Protein AF-A0A432F7E0-F1 (afdb_monomer_lite)

Sequence (694 aa):
MTDERPTPNPPLWLVMLAAAMAGGMGWGIRGQYGHETGAMIAGVLVSLVLVFLFCPGNSSIHVIRAAALGTIAMGFGGSITYGQTIGLTHDTALIGNWAALRWGMLGLAIKGGVWIGFAGFFLGLGLGGKRYRPFEMFLLVLGMLTAVVVGWWLFNSPHDPEHKRLPLLLGFNTYFSDHWKWEPGVEFKSRPEIWGGLWCALLTGILYATFAKGDRLARNLALWGMLGGALGFPLGQSLQASHGWNKPQQGKVTVSYDGKKPVSLLELNAEAPTRYDEARVFPLNNPEGAKSMVITWDHQGHNSWWWSIDNIEIADEQQSLFAENFDGLDLGPFVSESESGGDGTDWTASLPSGWTMTRGDGHGPTIDHKVIDELQTNNETIAEFDGWTFVDPASWNATAGQGRDRFSKGTGVIAIADSDKFNDKSGAKFNASLSTPPIHLTGIQPETLVLRFDSSWRQKKHLMEPITRYFNWWNIMETAFGTVMGAVLGLGLWLNRRRVAVSSEPDVSPLPGWLIGLLLAVHVSLLGLVEFSKFEWIDGVYDLGLMMGLIPLVACVRGKCWPYLQLLPITLLPIAGKTLRALADPINPSVSWLAYFILPMLLAVTLAVCFAQKAKPAGEHPAFIRNALLFCTWVYFGLNYAFFGFPLLWEDWGGRTPNAVLFFIAAVGLTLTALFFSPLGRRWQWKAWQRDWD

Foldseek 3Di:
DPPCPDFQFFDLVLLLQLLLLLQLLQLLLLVQQAQQLSQLLSQLLLLLSLLCQGVFPFFFLLSLLLSLQLSLLLSQLSLFPLVQLLCQLQPLLQQQQVVSNVLSLQVQLLSQLLNQLSSQLRSLVSQLQFDQDLVNVVVLLVVLQVLLVVQCCQQFPDPDQPVPDAGDHPNDGNDRGDHCLQPPPDDDDDDTGRSRSSVSSSVSSLCCCVPVTVSPSSNLRSNLRSNLRSVLQSVLSCLLSVVSSFAWKKKWKWKDFPNDDTDTFDIDHQVHAFDAKDKDKGQPQFDPPGFWMKMKMKIWGWLWFKKWWAFKWKDFPPDTQDTDGPLPDQAADFDDPLADDDPGRFWDPDDPPQKDKDFDPQFAFSDNSPDPDDDPDFSDFRPRQRAWIKGALNSVCRSPNPSSVVHVVRHNIMIMRTNNRRPPRGGGIGIMMMMDHIRTQPPPDGRRMMIIIMMGDHIDDDPCVVPCVLAPSVSSSSSSSSSSSSSSSSSSCSVVSVSRDRHPDFQPDADDPVVLVVLVCVLVVLLCCVQPHPDPVSVVCPSSSSSNCPSLSSSSSRPLLSSLCSLFQSSLQSLLSSLLVQQQDPVCNVVSCVPSPVVRNVVSVCLSVVQSVVRDNRTGQSCNSLVSSLSSLCSSLVSSCSNVVADDPPDDRHSCNVVNVSSVVSSVSSNQCSQQADSSVSGGHGPVDDPPSD

Secondary structure (DSSP, 8-state):
----PPPP---HHHHHHHHHHHHHHHHHHHTTS-SSTTHHHHHHHHHHHHHHHHSTT--BHHHHHHHHHHHHHHHHGGGS--HHHHHHHH-STTTT-HHHHHHHHHHHHHHHHHHHHHHHHHHHHHHS-----HHHHHHHHHHHHHHHHHHHHHHS---BTTTTB--EETTEE---S--TTTSTT---------HHHHHHHHHHHHHIIIIIS--HHHHHHHHHHHHHHHHHHHHHHHHHHHHHHSPPPEEEEEEEETTPPPEEEEEE-TT---EEEEEEEEE--PPTT--EEEEEEEEEESS--EEEEEEEEEE-SS-EEEEE-STTSPPB---STT-----S--EE-PPPTT-EEEE-TT-EE---TT-SSS-----PPPGGGSSSEEE-HHHHHHTT-SSGGG--S--SSEEEE-HHHHTSSS-EEEEEEEEPPPEE-TTPPTT--EEEEEEEEE----TTHHHHTT--HHHHHHHHHHHHHHHHHHHHHHHTGGG--------SSPPPHHHHHHHHHHHHHHHHHHHH---HHHHHHHSSHHHHHHHHHHHHHH-SSHHHHIIIIIHHHHHHHHHHHHH--SS-HHHHHIIIIIHHHHHHHHHHHHHHHHS-TTB--TTHHHHHHHHHHHHHHHHHHHHTTPPPTTSPPPTTHHHHHHHHHHHHHHHHHHHHEETTTTEE---TT-S---

pLDDT: mean 86.31, std 13.2, range [32.22, 98.69]

Structure (mmCIF, N/CA/C/O backbone):
data_AF-A0A432F7E0-F1
#
_entry.id   AF-A0A432F7E0-F1
#
loop_
_atom_site.group_PDB
_atom_site.id
_atom_site.type_symbol
_atom_site.label_atom_id
_atom_site.label_alt_id
_atom_site.label_comp_id
_atom_site.label_asym_id
_atom_site.label_entity_id
_atom_site.label_seq_id
_atom_site.pdbx_PDB_ins_code
_atom_site.Cartn_x
_atom_site.Cartn_y
_atom_site.Cartn_z
_atom_site.occupancy
_atom_site.B_iso_or_equiv
_atom_site.auth_seq_id
_atom_site.auth_comp_id
_atom_site.auth_asym_id
_atom_site.auth_atom_id
_atom_site.pdbx_PDB_model_num
ATOM 1 N N . MET A 1 1 ? -45.837 10.467 28.895 1.00 32.78 1 MET A N 1
ATOM 2 C CA . MET A 1 1 ? -45.012 11.154 27.881 1.00 32.78 1 MET A CA 1
ATOM 3 C C . MET A 1 1 ? -43.944 10.174 27.440 1.00 32.78 1 MET A C 1
ATOM 5 O O . MET A 1 1 ? -43.144 9.761 28.266 1.00 32.78 1 MET A O 1
ATOM 9 N N . THR A 1 2 ? -44.026 9.693 26.205 1.00 32.22 2 THR A N 1
ATOM 10 C CA . THR A 1 2 ? -43.040 8.790 25.604 1.00 32.22 2 THR A CA 1
ATOM 11 C C . THR A 1 2 ? -41.731 9.555 25.419 1.00 32.22 2 THR A C 1
ATOM 13 O O . THR A 1 2 ? -41.698 10.543 24.692 1.00 32.22 2 THR A O 1
ATOM 16 N N . ASP A 1 3 ? -40.680 9.141 26.129 1.00 37.72 3 ASP A N 1
ATOM 17 C CA . ASP A 1 3 ? -39.320 9.694 26.048 1.00 37.72 3 ASP A CA 1
ATOM 18 C C . ASP A 1 3 ? -38.685 9.292 24.699 1.00 37.72 3 ASP A C 1
ATOM 20 O O . ASP A 1 3 ? -37.812 8.428 24.624 1.00 37.72 3 ASP A O 1
ATOM 24 N N . GLU A 1 4 ? -39.190 9.847 23.592 1.00 39.34 4 GLU A N 1
ATOM 25 C CA . GLU A 1 4 ? -38.570 9.714 22.272 1.00 39.34 4 GLU A CA 1
ATOM 26 C C . GLU A 1 4 ? -37.315 10.591 22.226 1.00 39.34 4 GLU A C 1
ATOM 28 O O . GLU A 1 4 ? -37.308 11.688 21.664 1.00 39.34 4 GLU A O 1
ATOM 33 N N . ARG A 1 5 ? -36.212 10.116 22.815 1.00 52.84 5 ARG A N 1
ATOM 34 C CA . ARG A 1 5 ? -34.905 10.700 22.500 1.00 52.84 5 ARG A CA 1
ATOM 35 C C . ARG A 1 5 ? -34.661 10.502 21.002 1.00 52.84 5 ARG A C 1
ATOM 37 O O . ARG A 1 5 ? -34.641 9.354 20.549 1.00 52.84 5 ARG A O 1
ATOM 44 N N . PRO A 1 6 ? -34.470 11.574 20.215 1.00 55.31 6 PRO A N 1
ATOM 45 C CA . PRO A 1 6 ? -34.288 11.446 18.779 1.00 55.31 6 PRO A CA 1
ATOM 46 C C . PRO A 1 6 ? -33.055 10.588 18.497 1.00 55.31 6 PRO A C 1
ATOM 48 O O . PRO A 1 6 ? -31.948 10.911 18.931 1.00 55.31 6 PRO A O 1
ATOM 51 N N . THR A 1 7 ? -33.239 9.491 17.756 1.00 63.84 7 THR A N 1
ATOM 52 C CA . THR A 1 7 ? -32.124 8.640 17.329 1.00 63.84 7 THR A CA 1
ATOM 53 C C . THR A 1 7 ? -31.129 9.488 16.525 1.00 63.84 7 THR A C 1
ATOM 55 O O . THR A 1 7 ? -31.534 10.085 15.514 1.00 63.84 7 THR A O 1
ATOM 58 N N . PRO A 1 8 ? -29.850 9.556 16.930 1.00 69.44 8 PRO A N 1
ATOM 59 C CA . PRO A 1 8 ? -28.822 10.291 16.205 1.00 69.44 8 PRO A CA 1
ATOM 60 C C . PRO A 1 8 ? -28.754 9.815 14.751 1.00 69.44 8 PRO A C 1
ATOM 62 O O . PRO A 1 8 ? -28.675 8.622 14.466 1.00 69.44 8 PRO A O 1
ATOM 65 N N . ASN A 1 9 ? -28.826 10.754 13.812 1.00 83.31 9 ASN A N 1
ATOM 66 C CA . ASN A 1 9 ? -28.818 10.458 12.379 1.00 83.31 9 ASN A CA 1
ATOM 67 C C . ASN A 1 9 ? -27.922 11.481 11.669 1.00 83.31 9 ASN A C 1
ATOM 69 O O . ASN A 1 9 ? -28.431 12.405 11.024 1.00 83.31 9 ASN A O 1
ATOM 73 N N . PRO A 1 10 ? -26.596 11.373 11.861 1.00 89.75 10 PRO A N 1
ATOM 74 C CA . PRO A 1 10 ? -25.635 12.228 11.180 1.00 89.75 10 PRO A CA 1
ATOM 75 C C . PRO A 1 10 ? -25.736 12.059 9.647 1.00 89.75 10 PRO A C 1
ATOM 77 O O . PRO A 1 10 ? -26.117 10.981 9.169 1.00 89.75 10 PRO A O 1
ATOM 80 N N . PRO A 1 11 ? -25.411 13.101 8.856 1.00 93.12 11 PRO A N 1
ATOM 81 C CA . PRO A 1 11 ? -25.360 13.001 7.398 1.00 93.12 11 PRO A CA 1
ATOM 82 C C . PRO A 1 11 ? -24.374 11.919 6.943 1.00 93.12 11 PRO A C 1
ATOM 84 O O . PRO A 1 11 ? -23.252 11.864 7.443 1.00 93.12 11 PRO A O 1
ATOM 87 N N . LEU A 1 12 ? -24.773 11.089 5.972 1.00 94.81 12 LEU A N 1
ATOM 88 C CA . LEU A 1 12 ? -23.950 9.974 5.486 1.00 94.81 12 LEU A CA 1
ATOM 89 C C . LEU A 1 12 ? -22.576 10.439 4.985 1.00 94.81 12 LEU A C 1
ATOM 91 O O . LEU A 1 12 ? -21.564 9.863 5.372 1.00 94.81 12 LEU A O 1
ATOM 95 N N . TRP A 1 13 ? -22.541 11.503 4.176 1.00 95.69 13 TRP A N 1
ATOM 96 C CA . TRP A 1 13 ? -21.293 12.032 3.620 1.00 95.69 13 TRP A CA 1
ATOM 97 C C . TRP A 1 13 ? -20.297 12.422 4.720 1.00 95.69 13 TRP A C 1
ATOM 99 O O . TRP A 1 13 ? -19.110 12.151 4.587 1.00 95.69 13 TRP A O 1
ATOM 109 N N . LEU A 1 14 ? -20.780 12.998 5.829 1.00 96.06 14 LEU A N 1
ATOM 110 C CA . LEU A 1 14 ? -19.936 13.421 6.945 1.00 96.06 14 LEU A CA 1
ATOM 111 C C . LEU A 1 14 ? -19.394 12.213 7.705 1.00 96.06 14 LEU A C 1
ATOM 113 O O . LEU A 1 14 ? -18.218 12.192 8.051 1.00 96.06 14 LEU A O 1
ATOM 117 N N . VAL A 1 15 ? -20.239 11.205 7.947 1.00 97.00 15 VAL A N 1
ATOM 118 C CA . VAL A 1 15 ? -19.815 9.956 8.595 1.00 97.00 15 VAL A CA 1
ATOM 119 C C . VAL A 1 15 ? -18.723 9.282 7.776 1.00 97.00 15 VAL A C 1
ATOM 121 O O . VAL A 1 15 ? -17.683 8.935 8.327 1.00 97.00 15 VAL A O 1
ATOM 124 N N . MET A 1 16 ? -18.947 9.121 6.469 1.00 98.00 16 MET A N 1
ATOM 125 C CA . MET A 1 16 ? -17.972 8.493 5.583 1.00 98.00 16 MET A CA 1
ATOM 126 C C . MET A 1 16 ? -16.681 9.308 5.523 1.00 98.00 16 MET A C 1
ATOM 128 O O . MET A 1 16 ? -15.618 8.737 5.725 1.00 98.00 16 MET A O 1
ATOM 132 N N . LEU A 1 17 ? -16.759 10.628 5.324 1.00 98.31 17 LEU A N 1
ATOM 133 C CA . LEU A 1 17 ? -15.581 11.491 5.210 1.00 98.31 17 LEU A CA 1
ATOM 134 C C . LEU A 1 17 ? -14.759 11.533 6.504 1.00 98.31 17 LEU A C 1
ATOM 136 O O . LEU A 1 17 ? -13.550 11.323 6.462 1.00 98.31 17 LEU A O 1
ATOM 140 N N . ALA A 1 18 ? -15.396 11.761 7.655 1.00 98.25 18 ALA A N 1
ATOM 141 C CA . ALA A 1 18 ? -14.696 11.838 8.935 1.00 98.25 18 ALA A CA 1
ATOM 142 C C . ALA A 1 18 ? -14.085 10.485 9.327 1.00 98.25 18 ALA A C 1
ATOM 144 O O . ALA A 1 18 ? -12.954 10.438 9.807 1.00 98.25 18 ALA A O 1
ATOM 145 N N . ALA A 1 19 ? -14.792 9.376 9.083 1.00 98.50 19 ALA A N 1
ATOM 146 C CA . ALA A 1 19 ? -14.246 8.046 9.333 1.00 98.50 19 ALA A CA 1
ATOM 147 C C . ALA A 1 19 ? -13.101 7.707 8.363 1.00 98.50 19 ALA A C 1
ATOM 149 O O . ALA A 1 19 ? -12.118 7.105 8.785 1.00 98.50 19 ALA A O 1
ATOM 150 N N . ALA A 1 20 ? -13.175 8.141 7.101 1.00 98.62 20 ALA A N 1
ATOM 151 C CA . ALA A 1 20 ? -12.101 7.971 6.123 1.00 98.62 20 ALA A CA 1
ATOM 152 C C . ALA A 1 20 ? -10.854 8.799 6.475 1.00 98.62 20 ALA A C 1
ATOM 154 O O . ALA A 1 20 ? -9.736 8.309 6.340 1.00 98.62 20 ALA A O 1
ATOM 155 N N . MET A 1 21 ? -11.031 10.029 6.971 1.00 98.62 21 MET A N 1
ATOM 156 C CA . MET A 1 21 ? -9.940 10.866 7.484 1.00 98.62 21 MET A CA 1
ATOM 157 C C . MET A 1 21 ? -9.283 10.232 8.715 1.00 98.62 21 MET A C 1
ATOM 159 O O . MET A 1 21 ? -8.061 10.114 8.764 1.00 98.62 21 MET A O 1
ATOM 163 N N . ALA A 1 22 ? -10.084 9.766 9.680 1.00 98.50 22 ALA A N 1
ATOM 164 C CA . ALA A 1 22 ? -9.588 9.075 10.870 1.00 98.50 22 ALA A CA 1
ATOM 165 C C . ALA A 1 22 ? -8.848 7.777 10.531 1.00 98.50 22 ALA A C 1
ATOM 167 O O . ALA A 1 22 ? -7.759 7.538 11.051 1.00 98.50 22 ALA A O 1
ATOM 168 N N . GLY A 1 23 ? -9.421 6.957 9.650 1.00 97.62 23 GLY A N 1
ATOM 169 C CA . GLY A 1 23 ? -8.827 5.698 9.219 1.00 97.62 23 GLY A CA 1
ATOM 170 C C . GLY A 1 23 ? -7.559 5.911 8.398 1.00 97.62 23 GLY A C 1
AT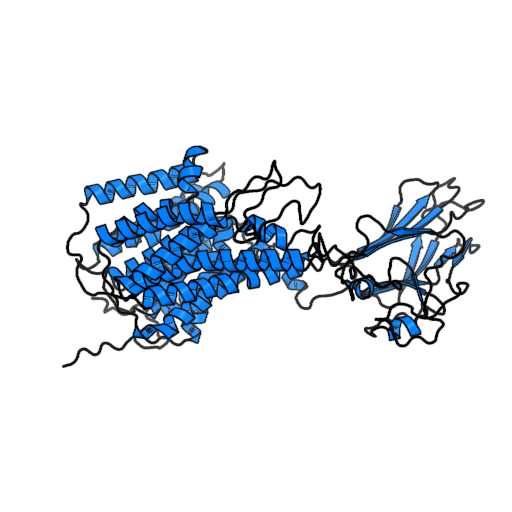OM 171 O O . GLY A 1 23 ? -6.545 5.289 8.690 1.00 97.62 23 GLY A O 1
ATOM 172 N N . GLY A 1 24 ? -7.585 6.821 7.420 1.00 97.06 24 GLY A N 1
ATOM 173 C CA . GLY A 1 24 ? -6.440 7.118 6.556 1.00 97.06 24 GLY A CA 1
ATOM 174 C C . GLY A 1 24 ? -5.261 7.705 7.322 1.00 97.06 24 GLY A C 1
ATOM 175 O O . GLY A 1 24 ? -4.145 7.213 7.191 1.00 97.06 24 GLY A O 1
ATOM 176 N N . MET A 1 25 ? -5.512 8.694 8.186 1.00 96.62 25 MET A N 1
ATOM 177 C CA . MET A 1 25 ? -4.473 9.252 9.052 1.00 96.62 25 MET A CA 1
ATOM 178 C C . MET A 1 25 ? -3.974 8.212 10.056 1.00 96.62 25 MET A C 1
ATOM 180 O O . MET A 1 25 ? -2.774 7.999 10.179 1.00 96.62 25 MET A O 1
ATOM 184 N N . GLY A 1 26 ? -4.877 7.529 10.762 1.00 95.56 26 GLY A N 1
ATOM 185 C CA . GLY A 1 26 ? -4.485 6.585 11.802 1.00 95.56 26 GLY A CA 1
ATOM 186 C C . GLY A 1 26 ? -3.718 5.377 11.268 1.00 95.56 26 GLY A C 1
ATOM 187 O O . GLY A 1 26 ? -2.736 4.962 11.880 1.00 95.56 26 GLY A O 1
ATOM 188 N N . TRP A 1 27 ? -4.127 4.826 10.122 1.00 94.50 27 TRP A N 1
ATOM 189 C CA . TRP A 1 27 ? -3.444 3.682 9.516 1.00 94.50 27 TRP A CA 1
ATOM 190 C C . TRP A 1 27 ? -2.179 4.083 8.758 1.00 94.50 27 TRP A C 1
ATOM 192 O O . TRP A 1 27 ? -1.182 3.369 8.820 1.00 94.50 27 TRP A O 1
ATOM 202 N N . GLY A 1 28 ? -2.185 5.246 8.104 1.00 92.31 28 GLY A N 1
ATOM 203 C CA . GLY A 1 28 ? -0.979 5.813 7.509 1.00 92.31 28 GLY A CA 1
ATOM 204 C C . GLY A 1 28 ? 0.098 6.101 8.559 1.00 92.31 28 GLY A C 1
ATOM 205 O O . GLY A 1 28 ? 1.266 5.828 8.324 1.00 92.31 28 GLY A O 1
ATOM 206 N N . ILE A 1 29 ? -0.272 6.567 9.758 1.00 91.56 29 ILE A N 1
ATOM 207 C CA . ILE A 1 29 ? 0.668 6.734 10.881 1.00 91.56 29 ILE A CA 1
ATOM 208 C C . ILE A 1 29 ? 1.093 5.373 11.464 1.00 91.56 29 ILE A C 1
ATOM 210 O O . ILE A 1 29 ? 2.254 5.173 11.820 1.00 91.56 29 ILE A O 1
ATOM 214 N N . ARG A 1 30 ? 0.173 4.401 11.564 1.00 86.12 30 ARG A N 1
ATOM 215 C CA . ARG A 1 30 ? 0.452 3.064 12.128 1.00 86.12 30 ARG A CA 1
ATOM 216 C C . ARG A 1 30 ? 1.698 2.420 11.535 1.00 86.12 30 ARG A C 1
ATOM 218 O O . ARG A 1 30 ? 2.453 1.828 12.305 1.00 86.12 30 ARG A O 1
ATOM 225 N N . GLY A 1 31 ? 1.875 2.477 10.210 1.00 70.38 31 GLY A N 1
ATOM 226 C CA . GLY A 1 31 ? 2.921 1.749 9.475 1.00 70.38 31 GLY A CA 1
ATOM 227 C C . GLY A 1 31 ? 4.336 1.907 10.025 1.00 70.38 31 GLY A C 1
ATOM 228 O O . GLY A 1 31 ? 5.239 1.142 9.703 1.00 70.38 31 GLY A O 1
ATOM 229 N N . GLN A 1 32 ? 4.532 2.909 10.879 1.00 69.62 32 GLN A N 1
ATOM 230 C CA . GLN A 1 32 ? 5.818 3.325 11.414 1.00 69.62 32 GLN A CA 1
ATOM 231 C C . GLN A 1 32 ? 5.997 2.946 12.894 1.00 69.62 32 GLN A C 1
ATOM 233 O O . GLN A 1 32 ? 7.112 2.971 13.407 1.00 69.62 32 GLN A O 1
ATOM 238 N N . TYR A 1 33 ? 4.916 2.544 13.571 1.00 74.25 33 TYR A N 1
ATOM 239 C CA . TYR A 1 33 ? 4.862 2.296 15.014 1.00 74.25 33 TYR A CA 1
ATOM 240 C C . TYR A 1 33 ? 4.546 0.840 15.390 1.00 74.25 33 TYR A C 1
ATOM 242 O O . TYR A 1 33 ? 4.302 0.547 16.559 1.00 74.25 33 TYR A O 1
ATOM 250 N N . GLY A 1 34 ? 4.629 -0.103 14.451 1.00 66.12 34 GLY A N 1
ATOM 251 C CA . GLY A 1 34 ? 4.470 -1.541 14.706 1.00 66.12 34 GLY A CA 1
ATOM 252 C C . GLY A 1 34 ? 3.050 -2.065 14.497 1.00 66.12 34 GLY A C 1
ATOM 253 O O . GLY A 1 34 ? 2.097 -1.305 14.318 1.00 66.12 34 GLY A O 1
ATOM 254 N N . HIS A 1 35 ? 2.917 -3.391 14.463 1.00 70.19 35 HIS A N 1
ATOM 255 C CA . HIS A 1 35 ? 1.784 -4.017 13.799 1.00 70.19 35 HIS A CA 1
ATOM 256 C C . HIS A 1 35 ? 0.496 -3.978 14.630 1.00 70.19 35 HIS A C 1
ATOM 258 O O . HIS A 1 35 ? -0.540 -3.570 14.099 1.00 70.19 35 HIS A O 1
ATOM 264 N N . GLU A 1 36 ? 0.572 -4.338 15.908 1.00 78.12 36 GLU A N 1
ATOM 265 C CA . GLU A 1 36 ? -0.546 -4.459 16.848 1.00 78.12 36 GLU A CA 1
ATOM 266 C C . GLU A 1 36 ? -0.817 -3.133 17.570 1.00 78.12 36 GLU A C 1
ATOM 268 O O . GLU A 1 36 ? -1.915 -2.581 17.479 1.00 78.12 36 GLU A O 1
ATOM 273 N N . THR A 1 37 ? 0.187 -2.587 18.270 1.00 80.38 37 THR A N 1
ATOM 274 C CA . THR A 1 37 ? 0.048 -1.340 19.042 1.00 80.38 37 THR A CA 1
ATOM 275 C C . THR A 1 37 ? -0.137 -0.129 18.136 1.00 80.38 37 THR A C 1
ATOM 277 O O . THR A 1 37 ? -0.951 0.741 18.435 1.00 80.38 37 THR A O 1
ATOM 280 N N . GLY A 1 38 ? 0.533 -0.097 16.980 1.00 86.19 38 GLY A N 1
ATOM 281 C CA . GLY A 1 38 ? 0.314 0.942 15.977 1.00 86.19 38 GLY A CA 1
ATOM 282 C C . GLY A 1 38 ? -1.104 0.901 15.397 1.00 86.19 38 GLY A C 1
ATOM 283 O O . GLY A 1 38 ? -1.696 1.951 15.158 1.00 86.19 38 GLY A O 1
ATOM 284 N N . ALA A 1 39 ? -1.703 -0.286 15.212 1.00 90.75 39 ALA A N 1
ATOM 285 C CA . ALA A 1 39 ? -3.068 -0.399 14.682 1.00 90.75 39 ALA A CA 1
ATOM 286 C C . ALA A 1 39 ? -4.127 0.188 15.616 1.00 90.75 39 ALA A C 1
ATOM 288 O O . ALA A 1 39 ? -5.166 0.670 15.153 1.00 90.75 39 ALA A O 1
ATOM 289 N N . MET A 1 40 ? -3.839 0.244 16.917 1.00 92.50 40 MET A N 1
ATOM 290 C CA . MET A 1 40 ? -4.708 0.915 17.876 1.00 92.50 40 MET A CA 1
ATOM 291 C C . MET A 1 40 ? -4.848 2.421 17.594 1.00 92.50 40 MET A C 1
ATOM 293 O O . MET A 1 40 ? -5.881 2.971 17.957 1.00 92.50 40 MET A O 1
ATOM 297 N N . ILE A 1 41 ? -3.915 3.083 16.886 1.00 94.69 41 ILE A N 1
ATOM 298 C CA . ILE A 1 41 ? -4.052 4.496 16.459 1.00 94.69 41 ILE A CA 1
ATOM 299 C C . ILE A 1 41 ? -5.270 4.673 15.546 1.00 94.69 41 ILE A C 1
ATOM 301 O O . ILE A 1 41 ? -6.134 5.519 15.783 1.00 94.69 41 ILE A O 1
ATOM 305 N N . ALA A 1 42 ? -5.364 3.848 14.502 1.00 95.62 42 ALA A N 1
ATOM 306 C CA . ALA A 1 42 ? -6.522 3.847 13.615 1.00 95.62 42 ALA A CA 1
ATOM 307 C C . ALA A 1 42 ? -7.791 3.456 14.380 1.00 95.62 42 ALA A C 1
ATOM 309 O O . ALA A 1 42 ? -8.834 4.091 14.223 1.00 95.62 42 ALA A O 1
ATOM 310 N N . GLY A 1 43 ? -7.680 2.454 15.259 1.00 95.75 43 GLY A N 1
ATOM 311 C CA . GLY A 1 43 ? -8.769 2.003 16.118 1.00 95.75 43 GLY A CA 1
ATOM 312 C C . GLY A 1 43 ? -9.352 3.128 16.972 1.00 95.75 43 GLY A C 1
ATOM 313 O O . GLY A 1 43 ? -10.566 3.332 16.952 1.00 95.75 43 GLY A O 1
ATOM 314 N N . VAL A 1 44 ? -8.506 3.895 17.664 1.00 97.44 44 VAL A N 1
ATOM 315 C CA . VAL A 1 44 ? -8.947 4.983 18.545 1.00 97.44 44 VAL A CA 1
ATOM 316 C C . VAL A 1 44 ? -9.543 6.143 17.767 1.00 97.44 44 VAL A C 1
ATOM 318 O O . VAL A 1 44 ? -10.626 6.602 18.123 1.00 97.44 44 VAL A O 1
ATOM 321 N N . LEU A 1 45 ? -8.922 6.577 16.668 1.00 98.38 45 LEU A N 1
ATOM 322 C CA . LEU A 1 45 ? -9.443 7.689 15.871 1.00 98.38 45 LEU A CA 1
ATOM 323 C C . LEU A 1 45 ? -10.791 7.341 15.226 1.00 98.38 45 LEU A C 1
ATOM 325 O O . LEU A 1 45 ? -11.751 8.101 15.368 1.00 98.38 45 LEU A O 1
ATOM 329 N N . VAL A 1 46 ? -10.895 6.180 14.568 1.00 98.38 46 VAL A N 1
ATOM 330 C CA . VAL A 1 46 ? -12.143 5.743 13.918 1.00 98.38 46 VAL A CA 1
ATOM 331 C C . VAL A 1 46 ? -13.240 5.538 14.959 1.00 98.38 46 VAL A C 1
ATOM 333 O O . VAL A 1 46 ? -14.353 6.038 14.787 1.00 98.38 46 VAL A O 1
ATOM 336 N N . SER A 1 47 ? -12.937 4.862 16.069 1.00 97.81 47 SER A N 1
ATOM 337 C CA . SER A 1 47 ? -13.944 4.589 17.096 1.00 97.81 47 SER A CA 1
ATOM 338 C C . SER A 1 47 ? -14.422 5.869 17.782 1.00 97.81 47 SER A C 1
ATOM 340 O O . SER A 1 47 ? -15.626 6.033 17.968 1.00 97.81 47 SER A O 1
ATOM 342 N N . LEU A 1 48 ? -13.528 6.815 18.097 1.00 97.25 48 LEU A N 1
ATOM 343 C CA . LEU A 1 48 ? -13.909 8.107 18.677 1.00 97.25 48 LEU A CA 1
ATOM 344 C C . LEU A 1 48 ? -14.788 8.929 17.727 1.00 97.25 48 LEU A C 1
ATOM 346 O O . LEU A 1 48 ? -15.787 9.487 18.178 1.00 97.25 48 LEU A O 1
ATOM 350 N N . VAL A 1 49 ? -14.475 8.974 16.426 1.00 97.12 49 VAL A N 1
ATOM 351 C CA . VAL A 1 49 ? -15.312 9.661 15.423 1.00 97.12 49 VAL A CA 1
ATOM 352 C C . VAL A 1 49 ? -16.703 9.040 15.340 1.00 97.12 49 VAL A C 1
ATOM 354 O O . VAL A 1 49 ? -17.707 9.754 15.386 1.00 97.12 49 VAL A O 1
ATOM 357 N N . LEU A 1 50 ? -16.790 7.714 15.235 1.00 96.62 50 LEU A N 1
ATOM 358 C CA . LEU A 1 50 ? -18.074 7.025 15.116 1.00 96.62 50 LEU A CA 1
ATOM 359 C C . LEU A 1 50 ? -18.910 7.184 16.390 1.00 96.62 50 LEU A C 1
ATOM 361 O O . LEU A 1 50 ? -20.092 7.523 16.324 1.00 96.62 50 LEU A O 1
ATOM 365 N N . VAL A 1 51 ? -18.298 7.028 17.559 1.00 94.31 51 VAL A N 1
ATOM 366 C CA . VAL A 1 51 ? -18.983 7.223 18.839 1.00 94.31 51 VAL A CA 1
ATOM 367 C C . VAL A 1 51 ? -19.428 8.680 19.016 1.00 94.31 51 VAL A C 1
ATOM 369 O O . VAL A 1 51 ? -20.572 8.918 19.405 1.00 94.31 51 VAL A O 1
ATOM 372 N N . PHE A 1 52 ? -18.595 9.658 18.646 1.00 93.31 52 PHE A N 1
ATOM 373 C CA . PHE A 1 52 ? -18.951 11.081 18.662 1.00 93.31 52 PHE A CA 1
ATOM 374 C C . PHE A 1 52 ? -20.205 11.379 17.826 1.00 93.31 52 PHE A C 1
ATOM 376 O O . PHE A 1 52 ? -21.098 12.098 18.278 1.00 93.31 52 PHE A O 1
ATOM 383 N N . LEU A 1 53 ? -20.290 10.815 16.617 1.00 93.12 53 LEU A N 1
ATOM 384 C CA . LEU A 1 53 ? -21.385 11.081 15.682 1.00 93.12 53 LEU A CA 1
ATOM 385 C C . LEU A 1 53 ? -22.684 10.339 16.037 1.00 93.12 53 LEU A C 1
ATOM 387 O O . LEU A 1 53 ? -23.769 10.887 15.825 1.00 93.12 53 LEU A O 1
ATOM 391 N N . PHE A 1 54 ? -22.594 9.112 16.560 1.00 92.19 54 PHE A N 1
ATOM 392 C CA . PHE A 1 54 ? -23.756 8.243 16.793 1.00 92.19 54 PHE A CA 1
ATOM 393 C C . PHE A 1 54 ? -24.226 8.171 18.250 1.00 92.19 54 PHE A C 1
ATOM 395 O O . PHE A 1 54 ? -25.347 7.728 18.485 1.00 92.19 54 PHE A O 1
ATOM 402 N N . CYS A 1 55 ? -23.429 8.627 19.219 1.00 88.62 55 CYS A N 1
ATOM 403 C CA . CYS A 1 55 ? -23.796 8.661 20.642 1.00 88.62 55 CYS A CA 1
ATOM 404 C C . CYS A 1 55 ? -23.696 10.072 21.267 1.00 88.62 55 CYS A C 1
ATOM 406 O O . CYS A 1 55 ? -23.198 10.210 22.387 1.00 88.62 55 CYS A O 1
ATOM 408 N N . PRO A 1 56 ? -24.145 11.151 20.596 1.00 80.44 56 PRO A N 1
ATOM 409 C CA . PRO A 1 56 ? -23.919 12.505 21.080 1.00 80.44 56 PRO A CA 1
ATOM 410 C C . PRO A 1 56 ? -24.685 12.793 22.378 1.00 80.44 56 PRO A C 1
ATOM 412 O O . PRO A 1 56 ? -25.891 12.571 22.468 1.00 80.44 56 PRO A O 1
ATOM 415 N N . GLY A 1 57 ? -23.983 13.323 23.382 1.00 68.81 57 GLY A N 1
ATOM 416 C CA . GLY A 1 57 ? -24.572 13.673 24.681 1.00 68.81 57 GLY A CA 1
ATOM 417 C C . GLY A 1 57 ? -24.976 12.469 25.539 1.00 68.81 57 GLY A C 1
ATOM 418 O O . GLY A 1 57 ? -25.591 12.653 26.588 1.00 68.81 57 GLY A O 1
ATOM 419 N N . ASN A 1 58 ? -24.640 11.246 25.120 1.00 71.12 58 ASN A N 1
ATOM 420 C CA . ASN A 1 58 ? -24.857 10.061 25.931 1.00 71.12 58 ASN A CA 1
ATOM 421 C C . ASN A 1 58 ? -23.787 10.005 27.028 1.00 71.12 58 ASN A C 1
ATOM 423 O O . ASN A 1 58 ? -22.606 9.880 26.746 1.00 71.12 58 ASN A O 1
ATOM 427 N N . SER A 1 59 ? -24.217 10.118 28.282 1.00 74.25 59 SER A N 1
ATOM 428 C CA . SER A 1 59 ? -23.348 10.083 29.458 1.00 74.25 59 SER A CA 1
ATOM 429 C C . SER A 1 59 ? -23.189 8.676 30.035 1.00 74.25 59 SER A C 1
ATOM 431 O O . SER A 1 59 ? -22.845 8.536 31.201 1.00 74.25 59 SER A O 1
ATOM 433 N N . SER A 1 60 ? -23.455 7.620 29.268 1.00 80.25 60 SER A N 1
ATOM 434 C CA . SER A 1 60 ? -23.232 6.241 29.699 1.00 80.25 60 SER A CA 1
ATOM 435 C C . SER A 1 60 ? -21.767 5.848 29.547 1.00 80.25 60 SER A C 1
ATOM 437 O O . SER A 1 60 ? -21.188 6.026 28.483 1.00 80.25 60 SER A O 1
ATOM 439 N N . ILE A 1 61 ? -21.193 5.194 30.562 1.00 81.44 61 ILE A N 1
ATOM 440 C CA . ILE A 1 61 ? -19.830 4.635 30.487 1.00 81.44 61 ILE A CA 1
ATOM 441 C C . ILE A 1 61 ? -19.658 3.644 29.319 1.00 81.44 61 ILE A C 1
ATOM 443 O O . ILE A 1 61 ? -18.551 3.431 28.821 1.00 81.44 61 ILE A O 1
ATOM 447 N N . HIS A 1 62 ? -20.753 3.038 28.851 1.00 84.31 62 HIS A N 1
ATOM 448 C CA . HIS A 1 62 ? -20.737 2.084 27.743 1.00 84.31 62 HIS A CA 1
ATOM 449 C C . HIS A 1 62 ? -20.359 2.731 26.398 1.00 84.31 62 HIS A C 1
ATOM 451 O O . HIS A 1 62 ? -19.875 2.034 25.510 1.00 84.31 62 HIS A O 1
ATOM 457 N N . VAL A 1 63 ? -20.498 4.055 26.267 1.00 87.62 63 VAL A N 1
ATOM 458 C CA . VAL A 1 63 ? -20.083 4.837 25.090 1.00 87.62 63 VAL A CA 1
ATOM 459 C C . VAL A 1 63 ? -18.555 4.830 24.955 1.00 87.62 63 VAL A C 1
ATOM 461 O O . VAL A 1 63 ? -18.028 4.362 23.944 1.00 87.62 63 VAL A O 1
ATOM 464 N N . ILE A 1 64 ? -17.821 5.245 25.994 1.00 89.69 64 ILE A N 1
ATOM 465 C CA . ILE A 1 64 ? -16.350 5.132 26.020 1.00 89.69 64 ILE A CA 1
ATOM 466 C C . ILE A 1 64 ? -15.891 3.673 25.940 1.00 89.69 64 ILE A C 1
ATOM 468 O O . ILE A 1 64 ? -14.890 3.392 25.282 1.00 89.69 64 ILE A O 1
ATOM 472 N N . ARG A 1 65 ? -16.608 2.719 26.551 1.00 90.19 65 ARG A N 1
ATOM 473 C CA . ARG A 1 65 ? -16.272 1.288 26.411 1.00 90.19 65 ARG A CA 1
ATOM 474 C C . ARG A 1 65 ? -16.365 0.816 24.970 1.00 90.19 65 ARG A C 1
ATOM 476 O O . ARG A 1 65 ? -15.483 0.084 24.541 1.00 90.19 65 ARG A O 1
ATOM 483 N N . ALA A 1 66 ? -17.378 1.245 24.221 1.00 92.62 66 ALA A N 1
ATOM 484 C CA . ALA A 1 66 ? -17.485 0.923 22.803 1.00 92.62 66 ALA A CA 1
ATOM 485 C C . ALA A 1 66 ? -16.275 1.446 22.021 1.00 92.62 66 ALA A C 1
ATOM 487 O O . ALA A 1 66 ? -15.697 0.702 21.229 1.00 92.62 66 ALA A O 1
ATOM 488 N N . ALA A 1 67 ? -15.842 2.680 22.308 1.00 95.06 67 ALA A N 1
ATOM 489 C CA . ALA A 1 67 ? -14.627 3.222 21.714 1.00 95.06 67 ALA A CA 1
ATOM 490 C C . ALA A 1 67 ? -13.388 2.394 22.094 1.00 95.06 67 ALA A C 1
ATOM 492 O O . ALA A 1 67 ? -12.621 2.011 21.218 1.00 95.06 67 ALA A O 1
ATOM 493 N N . ALA A 1 68 ? -13.214 2.064 23.377 1.00 94.75 68 ALA A N 1
ATOM 494 C CA . ALA A 1 68 ? -12.067 1.295 23.861 1.00 94.75 68 ALA A CA 1
ATOM 495 C C . ALA A 1 68 ? -12.022 -0.125 23.275 1.00 94.75 68 ALA A C 1
ATOM 497 O O . ALA A 1 68 ? -10.957 -0.592 22.883 1.00 94.75 68 ALA A O 1
ATOM 498 N N . LEU A 1 69 ? -13.171 -0.798 23.168 1.00 93.50 69 LEU A N 1
ATOM 499 C CA . LEU A 1 69 ? -13.285 -2.124 22.560 1.00 93.50 69 LEU A CA 1
ATOM 500 C C . LEU A 1 69 ? -12.924 -2.096 21.069 1.00 93.50 69 LEU A C 1
ATOM 502 O O . LEU A 1 69 ? -12.174 -2.960 20.622 1.00 93.50 69 LEU A O 1
ATOM 506 N N . GLY A 1 70 ? -13.400 -1.093 20.321 1.00 94.81 70 GLY A N 1
ATOM 507 C CA . GLY A 1 70 ? -13.007 -0.884 18.924 1.00 94.81 70 GLY A CA 1
ATOM 508 C C . GLY A 1 70 ? -11.503 -0.629 18.771 1.00 94.81 70 GLY A C 1
ATOM 509 O O . GLY A 1 70 ? -10.861 -1.239 17.916 1.00 94.81 70 GLY A O 1
ATOM 510 N N . THR A 1 71 ? -10.920 0.193 19.651 1.00 95.25 71 THR A N 1
ATOM 511 C CA . THR A 1 71 ? -9.471 0.449 19.709 1.00 95.25 71 THR A CA 1
ATOM 512 C C . THR A 1 71 ? -8.669 -0.825 19.945 1.00 95.25 71 THR A C 1
ATOM 514 O O . THR A 1 71 ? -7.761 -1.121 19.172 1.00 95.25 71 THR A O 1
ATOM 517 N N . ILE A 1 72 ? -9.014 -1.593 20.984 1.00 92.81 72 ILE A N 1
ATOM 518 C CA . ILE A 1 72 ? -8.306 -2.829 21.346 1.00 92.81 72 ILE A CA 1
ATOM 519 C C . ILE A 1 72 ? -8.391 -3.841 20.203 1.00 92.81 72 ILE A C 1
ATOM 521 O O . ILE A 1 72 ? -7.378 -4.413 19.803 1.00 92.81 72 ILE A O 1
ATOM 525 N N . ALA A 1 73 ? -9.589 -4.034 19.652 1.00 92.94 73 ALA A N 1
ATOM 526 C CA . ALA A 1 73 ? -9.825 -5.035 18.624 1.00 92.94 73 ALA A CA 1
ATOM 527 C C . ALA A 1 73 ? -9.153 -4.709 17.287 1.00 92.94 73 ALA A C 1
ATOM 529 O O . ALA A 1 73 ? -8.799 -5.628 16.551 1.00 92.94 73 ALA A O 1
ATOM 530 N N . MET A 1 74 ? -8.910 -3.428 16.994 1.00 92.94 74 MET A N 1
ATOM 531 C CA . MET A 1 74 ? -8.077 -3.040 15.854 1.00 92.94 74 MET A CA 1
ATOM 532 C C . MET A 1 74 ? -6.640 -3.566 15.992 1.00 92.94 74 MET A C 1
ATOM 534 O O . MET A 1 74 ? -6.000 -3.848 14.986 1.00 92.94 74 MET A O 1
ATOM 538 N N . GLY A 1 75 ? -6.139 -3.758 17.217 1.00 89.44 75 GLY A N 1
ATOM 539 C CA . GLY A 1 75 ? -4.828 -4.359 17.468 1.00 89.44 75 GLY A CA 1
ATOM 540 C C . GLY A 1 75 ? -4.762 -5.870 17.211 1.00 89.44 75 GLY A C 1
ATOM 541 O O . GLY A 1 75 ? -3.683 -6.381 16.930 1.00 89.44 75 GLY A O 1
ATOM 542 N N . PHE A 1 76 ? -5.891 -6.594 17.246 1.00 87.94 76 PHE A N 1
ATOM 543 C CA . PHE A 1 76 ? -5.905 -8.064 17.152 1.00 87.94 76 PHE A CA 1
ATOM 544 C C . PHE A 1 76 ? -5.361 -8.614 15.841 1.00 87.94 76 PHE A C 1
ATOM 546 O O . PHE A 1 76 ? -4.730 -9.665 15.851 1.00 87.94 76 PHE A O 1
ATOM 553 N N . GLY A 1 77 ? -5.590 -7.924 14.724 1.00 78.00 77 GLY A N 1
ATOM 554 C CA . GLY A 1 77 ? -5.056 -8.364 13.438 1.00 78.00 77 GLY A CA 1
ATOM 555 C C . GLY A 1 77 ? -3.576 -8.041 13.230 1.00 78.00 77 GLY A C 1
ATOM 556 O O . GLY A 1 77 ? -3.030 -8.471 12.221 1.00 78.00 77 GLY A O 1
ATOM 557 N N . GLY A 1 78 ? -2.920 -7.331 14.162 1.00 78.19 78 GLY A N 1
ATOM 558 C CA . GLY A 1 78 ? -1.494 -6.986 14.078 1.00 78.19 78 GLY A CA 1
ATOM 559 C C . GLY A 1 78 ? -0.583 -8.193 13.874 1.00 78.19 78 GLY A C 1
ATOM 560 O O . GLY A 1 78 ? 0.382 -8.106 13.126 1.00 78.19 78 GLY A O 1
ATOM 561 N N . SER A 1 79 ? -0.988 -9.341 14.406 1.00 75.88 79 SER A N 1
ATOM 562 C CA . SER A 1 79 ? -0.261 -10.598 14.289 1.00 75.88 79 SER A CA 1
ATOM 563 C C . SER A 1 79 ? -0.362 -11.276 12.915 1.00 75.88 79 SER A C 1
ATOM 565 O O . SER A 1 79 ? 0.265 -12.307 12.676 1.00 75.88 79 SER A O 1
ATOM 567 N N . ILE A 1 80 ? -1.162 -10.745 11.983 1.00 84.69 80 ILE A N 1
ATOM 568 C CA . ILE A 1 80 ? -1.296 -11.314 10.640 1.00 84.69 80 ILE A CA 1
ATOM 569 C C . ILE A 1 80 ? -0.057 -10.983 9.800 1.00 84.69 80 ILE A C 1
ATOM 571 O O . ILE A 1 80 ? 0.244 -9.819 9.543 1.00 84.69 80 ILE A O 1
ATOM 575 N N . THR A 1 81 ? 0.592 -12.013 9.251 1.00 79.06 81 THR A N 1
ATOM 576 C CA . THR A 1 81 ? 1.729 -11.909 8.319 1.00 79.06 81 THR A CA 1
ATOM 577 C C . THR A 1 81 ? 1.301 -11.365 6.947 1.00 79.06 81 THR A C 1
ATOM 579 O O . THR A 1 81 ? 1.245 -12.097 5.959 1.00 79.06 81 THR A O 1
ATOM 582 N N . TYR A 1 82 ? 0.926 -10.087 6.854 1.00 87.19 82 TYR A N 1
ATOM 583 C CA . TYR A 1 82 ? 0.532 -9.466 5.582 1.00 87.19 82 TYR A CA 1
ATOM 584 C C . TYR A 1 82 ? 1.724 -8.921 4.789 1.00 87.19 82 TYR A C 1
ATOM 586 O O . TYR A 1 82 ? 1.651 -8.866 3.567 1.00 87.19 82 TYR A O 1
ATOM 594 N N . GLY A 1 83 ? 2.820 -8.536 5.456 1.00 86.44 83 GLY A N 1
ATOM 595 C CA . GLY A 1 83 ? 3.982 -7.923 4.803 1.00 86.44 83 GLY A CA 1
ATOM 596 C C . GLY A 1 83 ? 4.601 -8.808 3.717 1.00 86.44 83 GLY A C 1
ATOM 597 O O . GLY A 1 83 ? 4.936 -8.315 2.648 1.00 86.44 83 GLY A O 1
ATOM 598 N N . GLN A 1 84 ? 4.660 -10.126 3.936 1.00 87.19 84 GLN A N 1
ATOM 599 C CA . GLN A 1 84 ? 5.142 -11.078 2.925 1.00 87.19 84 GLN A CA 1
ATOM 600 C C . GLN A 1 84 ? 4.161 -11.272 1.760 1.00 87.19 84 GLN A C 1
ATOM 602 O O . GLN A 1 84 ? 4.573 -11.527 0.635 1.00 87.19 84 GLN A O 1
ATOM 607 N N . THR A 1 85 ? 2.860 -11.114 2.005 1.00 92.25 85 THR A N 1
ATOM 608 C CA . THR A 1 85 ? 1.842 -11.137 0.942 1.00 92.25 85 THR A CA 1
ATOM 609 C C . THR A 1 85 ? 1.887 -9.870 0.103 1.00 92.25 85 THR A C 1
ATOM 611 O O . THR A 1 85 ? 1.723 -9.939 -1.108 1.00 92.25 85 THR A O 1
ATOM 614 N N . ILE A 1 86 ? 2.150 -8.718 0.729 1.00 90.38 86 ILE A N 1
ATOM 615 C CA . ILE A 1 86 ? 2.468 -7.490 -0.002 1.00 90.38 86 ILE A CA 1
ATOM 616 C C . ILE A 1 86 ? 3.717 -7.715 -0.862 1.00 90.38 86 ILE A C 1
ATOM 618 O O . ILE A 1 86 ? 3.671 -7.384 -2.044 1.00 90.38 86 ILE A O 1
ATOM 622 N N . GLY A 1 87 ? 4.771 -8.317 -0.295 1.00 87.88 87 GLY A N 1
ATOM 623 C CA . GLY A 1 87 ? 6.005 -8.669 -1.008 1.00 87.88 87 GLY A CA 1
ATOM 624 C C . GLY A 1 87 ? 5.729 -9.389 -2.327 1.00 87.88 87 GLY A C 1
ATOM 625 O O . GLY A 1 87 ? 6.106 -8.883 -3.377 1.00 87.88 87 GLY A O 1
ATOM 626 N N . LEU A 1 88 ? 4.921 -10.457 -2.289 1.00 87.88 88 LEU A N 1
ATOM 627 C CA . LEU A 1 88 ? 4.495 -11.193 -3.490 1.00 87.88 88 LEU A CA 1
ATOM 628 C C . LEU A 1 88 ? 3.862 -10.291 -4.567 1.00 87.88 88 LEU A C 1
ATOM 630 O O . LEU A 1 88 ? 4.076 -10.475 -5.758 1.00 87.88 88 LEU A O 1
ATOM 634 N N . THR A 1 89 ? 3.052 -9.309 -4.165 1.00 88.06 89 THR A N 1
ATOM 635 C CA . THR A 1 89 ? 2.335 -8.435 -5.114 1.00 88.06 89 THR A CA 1
ATOM 636 C C . THR A 1 89 ? 3.170 -7.295 -5.689 1.00 88.06 89 THR A C 1
ATOM 638 O O . THR A 1 89 ? 2.683 -6.593 -6.573 1.00 88.06 89 THR A O 1
ATOM 641 N N . HIS A 1 90 ? 4.384 -7.054 -5.198 1.00 81.44 90 HIS A N 1
ATOM 642 C CA . HIS A 1 90 ? 5.258 -6.003 -5.725 1.00 81.44 90 HIS A CA 1
ATOM 643 C C . HIS A 1 90 ? 6.671 -6.488 -6.045 1.00 81.44 90 HIS A C 1
ATOM 645 O O . HIS A 1 90 ? 7.547 -5.650 -6.274 1.00 81.44 90 HIS A O 1
ATOM 651 N N . ASP A 1 91 ? 6.901 -7.804 -6.030 1.00 81.50 91 ASP A N 1
ATOM 652 C CA . ASP A 1 91 ? 8.208 -8.358 -6.343 1.00 81.50 91 ASP A CA 1
ATOM 653 C C . ASP A 1 91 ? 8.603 -7.987 -7.771 1.00 81.50 91 ASP A C 1
ATOM 655 O O . ASP A 1 91 ? 7.840 -8.155 -8.725 1.00 81.50 91 ASP A O 1
ATOM 659 N N . THR A 1 92 ? 9.814 -7.459 -7.907 1.00 75.50 92 THR A N 1
ATOM 660 C CA . THR A 1 92 ? 10.361 -7.056 -9.195 1.00 75.50 92 THR A CA 1
ATOM 661 C C . THR A 1 92 ? 10.631 -8.232 -10.125 1.00 75.50 92 THR A C 1
ATOM 663 O O . THR A 1 92 ? 10.582 -8.034 -11.338 1.00 75.50 92 THR A O 1
ATOM 666 N N . ALA A 1 93 ? 10.902 -9.423 -9.585 1.00 75.31 93 ALA A N 1
ATOM 667 C CA . ALA A 1 93 ? 11.089 -10.643 -10.364 1.00 75.31 93 ALA A CA 1
ATOM 668 C C . ALA A 1 93 ? 9.763 -11.171 -10.936 1.00 75.31 93 ALA A C 1
ATOM 670 O O . ALA A 1 93 ? 9.756 -11.828 -11.974 1.00 75.31 93 ALA A O 1
ATOM 671 N N . LEU A 1 94 ? 8.640 -10.833 -10.294 1.00 76.44 94 LEU A N 1
ATOM 672 C CA . LEU A 1 94 ? 7.301 -11.310 -10.644 1.00 76.44 94 LEU A CA 1
ATOM 673 C C . LEU A 1 94 ? 6.457 -10.280 -11.406 1.00 76.44 94 LEU A C 1
ATOM 675 O O . LEU A 1 94 ? 5.268 -10.517 -11.637 1.00 76.44 94 LEU A O 1
ATOM 679 N N . ILE A 1 95 ? 7.036 -9.145 -11.815 1.00 75.62 95 ILE A N 1
ATOM 680 C CA . ILE A 1 95 ? 6.327 -8.163 -12.646 1.00 75.62 95 ILE A CA 1
ATOM 681 C C . ILE A 1 95 ? 5.862 -8.848 -13.934 1.00 75.62 95 ILE A C 1
ATOM 683 O O . ILE A 1 95 ? 6.656 -9.465 -14.628 1.00 75.62 95 ILE A O 1
ATOM 687 N N . GLY A 1 96 ? 4.568 -8.725 -14.236 1.00 67.81 96 GLY A N 1
ATOM 688 C CA . GLY A 1 96 ? 3.897 -9.379 -15.365 1.00 67.81 96 GLY A CA 1
ATOM 689 C C . GLY A 1 96 ? 3.205 -10.708 -15.011 1.00 67.81 96 GLY A C 1
ATOM 690 O O . GLY A 1 96 ? 2.253 -11.092 -15.694 1.00 67.81 96 GLY A O 1
ATOM 691 N N . ASN A 1 97 ? 3.540 -11.337 -13.875 1.00 75.38 97 ASN A N 1
ATOM 692 C CA . ASN A 1 97 ? 2.873 -12.549 -13.385 1.00 75.38 97 ASN A CA 1
ATOM 693 C C . ASN A 1 97 ? 1.526 -12.230 -12.706 1.00 75.38 97 ASN A C 1
ATOM 695 O O . ASN A 1 97 ? 1.379 -12.169 -11.479 1.00 75.38 97 ASN A O 1
ATOM 699 N N . TRP A 1 98 ? 0.486 -12.042 -13.515 1.00 78.62 98 TRP A N 1
ATOM 700 C CA . TRP A 1 98 ? -0.850 -11.686 -13.029 1.00 78.62 98 TRP A CA 1
ATOM 701 C C . TRP A 1 98 ? -1.464 -12.712 -12.067 1.00 78.62 98 TRP A C 1
ATOM 703 O O . TRP A 1 98 ? -2.344 -12.351 -11.280 1.00 78.62 98 TRP A O 1
ATOM 713 N N . ALA A 1 99 ? -1.037 -13.977 -12.099 1.00 80.69 99 ALA A N 1
ATOM 714 C CA . ALA A 1 99 ? -1.499 -14.989 -11.157 1.00 80.69 99 ALA A CA 1
ATOM 715 C C . ALA A 1 99 ? -0.934 -14.764 -9.751 1.00 80.69 99 ALA A C 1
ATOM 717 O O . ALA A 1 99 ? -1.719 -14.768 -8.799 1.00 80.69 99 ALA A O 1
ATOM 718 N N . ALA A 1 100 ? 0.369 -14.494 -9.627 1.00 84.19 100 ALA A N 1
ATOM 719 C CA . ALA A 1 100 ? 1.011 -14.124 -8.365 1.00 84.19 100 ALA A CA 1
ATOM 720 C C . ALA A 1 100 ? 0.359 -12.871 -7.771 1.00 84.19 100 ALA A C 1
ATOM 722 O O . ALA A 1 100 ? -0.044 -12.862 -6.603 1.00 84.19 100 ALA A O 1
ATOM 723 N N . LEU A 1 101 ? 0.131 -11.852 -8.610 1.00 87.38 101 LEU A N 1
ATOM 724 C CA . LEU A 1 101 ? -0.559 -10.630 -8.201 1.00 87.38 101 LEU A CA 1
ATOM 725 C C . LEU A 1 101 ? -1.969 -10.924 -7.680 1.00 87.38 101 LEU A C 1
ATOM 727 O O . LEU A 1 101 ? -2.315 -10.506 -6.578 1.00 87.38 101 LEU A O 1
ATOM 731 N N . ARG A 1 102 ? -2.793 -11.664 -8.435 1.00 90.25 102 ARG A N 1
ATOM 732 C CA . ARG A 1 102 ? -4.164 -12.017 -8.019 1.00 90.25 102 ARG A CA 1
ATOM 733 C C . ARG A 1 102 ? -4.172 -12.855 -6.742 1.00 90.25 102 ARG A C 1
ATOM 735 O O . ARG A 1 102 ? -5.051 -12.656 -5.904 1.00 90.25 102 ARG A O 1
ATOM 742 N N . TRP A 1 103 ? -3.209 -13.761 -6.585 1.00 92.31 103 TRP A N 1
ATOM 743 C CA . TRP A 1 103 ? -3.071 -14.599 -5.398 1.00 92.31 103 TRP A CA 1
ATOM 744 C C . TRP A 1 103 ? -2.753 -13.770 -4.158 1.00 92.31 103 TRP A C 1
ATOM 746 O O . TRP A 1 103 ? -3.457 -13.865 -3.149 1.00 92.31 103 TRP A O 1
ATOM 756 N N . GLY A 1 104 ? -1.761 -12.886 -4.262 1.00 93.56 104 GLY A N 1
ATOM 757 C CA . GLY A 1 104 ? -1.433 -11.951 -3.197 1.00 93.56 104 GLY A CA 1
ATOM 758 C C . GLY A 1 104 ? -2.604 -11.015 -2.885 1.00 93.56 104 GLY A C 1
ATOM 759 O O . GLY A 1 104 ? -2.976 -10.882 -1.724 1.00 93.56 104 GLY A O 1
ATOM 760 N N . MET A 1 105 ? -3.282 -10.454 -3.894 1.00 95.25 105 MET A N 1
ATOM 761 C CA . MET A 1 105 ? -4.463 -9.594 -3.702 1.00 95.25 105 MET A CA 1
ATOM 762 C C . MET A 1 105 ? -5.616 -10.319 -2.990 1.00 95.25 105 MET A C 1
ATOM 764 O O . MET A 1 105 ? -6.241 -9.740 -2.101 1.00 95.25 105 MET A O 1
ATOM 768 N N . LEU A 1 106 ? -5.877 -11.588 -3.323 1.00 96.12 106 LEU A N 1
ATOM 769 C CA . LEU A 1 106 ? -6.856 -12.419 -2.614 1.00 96.12 106 LEU A CA 1
ATOM 770 C C . LEU A 1 106 ? -6.447 -12.630 -1.150 1.00 96.12 106 LEU A C 1
ATOM 772 O O . LEU A 1 106 ? -7.268 -12.459 -0.245 1.00 96.12 106 LEU A O 1
ATOM 776 N N . GLY A 1 107 ? -5.174 -12.945 -0.911 1.00 95.44 107 GLY A N 1
ATOM 777 C CA . GLY A 1 107 ? -4.625 -13.077 0.433 1.00 95.44 107 GLY A CA 1
ATOM 778 C C . GLY A 1 107 ? -4.764 -11.802 1.257 1.00 95.44 107 GLY A C 1
ATOM 779 O O . GLY A 1 107 ? -5.195 -11.855 2.408 1.00 95.44 107 GLY A O 1
ATOM 780 N N . LEU A 1 108 ? -4.468 -10.646 0.663 1.00 96.50 108 LEU A N 1
ATOM 781 C CA . LEU A 1 108 ? -4.639 -9.336 1.291 1.00 96.50 108 LEU A CA 1
ATOM 782 C C . LEU A 1 108 ? -6.109 -9.028 1.586 1.00 96.50 108 LEU A C 1
ATOM 784 O O . LEU A 1 108 ? -6.407 -8.510 2.662 1.00 96.50 108 LEU A O 1
ATOM 788 N N . ALA A 1 109 ? -7.033 -9.395 0.694 1.00 97.75 109 ALA A N 1
ATOM 789 C CA . ALA A 1 109 ? -8.465 -9.238 0.931 1.00 97.75 109 ALA A CA 1
ATOM 790 C C . ALA A 1 109 ? -8.931 -10.064 2.144 1.00 97.75 109 ALA A C 1
ATOM 792 O O . ALA A 1 109 ? -9.617 -9.550 3.029 1.00 97.75 109 ALA A O 1
ATOM 793 N N . ILE A 1 110 ? -8.519 -11.332 2.226 1.00 96.75 110 ILE A N 1
ATOM 794 C CA . ILE A 1 110 ? -8.869 -12.224 3.341 1.00 96.75 110 ILE A CA 1
ATOM 795 C C . ILE A 1 110 ? -8.256 -11.712 4.647 1.00 96.75 110 ILE A C 1
ATOM 797 O O . ILE A 1 110 ? -8.968 -11.528 5.636 1.00 96.75 110 ILE A O 1
ATOM 801 N N . LYS A 1 111 ? -6.950 -11.431 4.648 1.00 95.50 111 LYS A N 1
ATOM 802 C CA . LYS A 1 111 ? -6.203 -10.944 5.816 1.00 95.50 111 LYS A CA 1
ATOM 803 C C . LYS A 1 111 ? -6.751 -9.612 6.323 1.00 95.50 111 LYS A C 1
ATOM 805 O O . LYS A 1 111 ? -7.058 -9.488 7.509 1.00 95.50 111 LYS A O 1
ATOM 810 N N . GLY A 1 112 ? -6.943 -8.647 5.424 1.00 95.81 112 GLY A N 1
ATOM 811 C CA . GLY A 1 112 ? -7.551 -7.357 5.735 1.00 95.81 112 GLY A CA 1
ATOM 812 C C . GLY A 1 112 ? -8.973 -7.515 6.271 1.00 95.81 112 GLY A C 1
ATOM 813 O O . GLY A 1 112 ? -9.326 -6.899 7.277 1.00 95.81 112 GLY A O 1
ATOM 814 N N . GLY A 1 113 ? -9.783 -8.379 5.654 1.00 97.50 113 GLY A N 1
ATOM 815 C CA . GLY A 1 113 ? -11.148 -8.645 6.097 1.00 97.50 113 GLY A CA 1
ATOM 816 C C . GLY A 1 113 ? -11.218 -9.235 7.506 1.00 97.50 113 GLY A C 1
ATOM 817 O O . GLY A 1 113 ? -11.965 -8.735 8.346 1.00 97.50 113 GLY A O 1
ATOM 818 N N . VAL A 1 114 ? -10.407 -10.249 7.814 1.00 96.50 114 VAL A N 1
ATOM 819 C CA . VAL A 1 114 ? -10.331 -10.821 9.171 1.00 96.50 114 VAL A CA 1
ATOM 820 C C . VAL A 1 114 ? -9.940 -9.749 10.186 1.00 96.50 114 VAL A C 1
ATOM 822 O O . VAL A 1 114 ? -10.595 -9.611 11.219 1.00 96.50 114 VAL A O 1
ATOM 825 N N . TRP A 1 115 ? -8.920 -8.951 9.868 1.00 94.19 115 TRP A N 1
ATOM 826 C CA . TRP A 1 115 ? -8.417 -7.901 10.748 1.00 94.19 115 TRP A CA 1
ATOM 827 C C . TRP A 1 115 ? -9.504 -6.901 11.135 1.00 94.19 115 TRP A C 1
ATOM 829 O O . TRP A 1 115 ? -9.820 -6.720 12.312 1.00 94.19 115 TRP A O 1
ATOM 839 N N . ILE A 1 116 ? -10.104 -6.254 10.142 1.00 96.62 116 ILE A N 1
ATOM 840 C CA . ILE A 1 116 ? -11.066 -5.176 10.381 1.00 96.62 116 ILE A CA 1
ATOM 841 C C . ILE A 1 116 ? -12.414 -5.743 10.843 1.00 96.62 116 ILE A C 1
ATOM 843 O O . ILE A 1 116 ? -13.166 -5.071 11.554 1.00 96.62 116 ILE A O 1
ATOM 847 N N . GLY A 1 117 ? -12.697 -7.010 10.536 1.00 97.56 117 GLY A N 1
ATOM 848 C CA . GLY A 1 117 ? -13.824 -7.750 11.090 1.00 97.56 117 GLY A CA 1
ATOM 849 C C . GLY A 1 117 ? -13.831 -7.772 12.620 1.00 97.56 117 GLY A C 1
ATOM 850 O O . GLY A 1 117 ? -14.884 -7.539 13.213 1.00 97.56 117 GLY A O 1
ATOM 851 N N . PHE A 1 118 ? -12.674 -7.947 13.273 1.00 95.75 118 PHE A N 1
ATOM 852 C CA . PHE A 1 118 ? -12.569 -7.836 14.734 1.00 95.75 118 PHE A CA 1
ATOM 853 C C . PHE A 1 118 ? -12.922 -6.439 15.240 1.00 95.75 118 PHE A C 1
ATOM 855 O O . PHE A 1 118 ? -13.722 -6.310 16.170 1.00 95.75 118 PHE A O 1
ATOM 862 N N . ALA A 1 119 ? -12.367 -5.397 14.619 1.00 95.00 119 ALA A N 1
ATOM 863 C CA . ALA A 1 119 ? -12.652 -4.016 14.998 1.00 95.00 119 ALA A CA 1
ATOM 864 C C . ALA A 1 119 ? -14.153 -3.705 14.897 1.00 95.00 119 ALA A C 1
ATOM 866 O O . ALA A 1 119 ? -14.749 -3.186 15.843 1.00 95.00 119 ALA A O 1
ATOM 867 N N . GLY A 1 120 ? -14.786 -4.097 13.787 1.00 97.44 120 GLY A N 1
ATOM 868 C CA . GLY A 1 120 ? -16.227 -3.962 13.593 1.00 97.44 120 GLY A CA 1
ATOM 869 C C . GLY A 1 120 ? -17.043 -4.764 14.611 1.00 97.44 120 GLY A C 1
ATOM 870 O O . GLY A 1 120 ? -17.988 -4.236 15.199 1.00 97.44 120 GLY A O 1
ATOM 871 N N . PHE A 1 121 ? -16.657 -6.015 14.872 1.00 97.25 121 PHE A N 1
ATOM 872 C CA . PHE A 1 121 ? -17.326 -6.889 15.834 1.00 97.25 121 PHE A CA 1
ATOM 873 C C . PHE A 1 121 ? -17.352 -6.273 17.236 1.00 97.25 121 PHE A C 1
ATOM 875 O O . PHE A 1 121 ? -18.430 -6.061 17.791 1.00 97.25 121 PHE A O 1
ATOM 882 N N . PHE A 1 122 ? -16.188 -5.924 17.787 1.00 94.94 122 PHE A N 1
ATOM 883 C CA . PHE A 1 122 ? -16.067 -5.411 19.155 1.00 94.94 122 PHE A CA 1
ATOM 884 C C . PHE A 1 122 ? -16.626 -3.995 19.326 1.00 94.94 122 PHE A C 1
ATOM 886 O O . PHE A 1 122 ? -17.239 -3.710 20.359 1.00 94.94 122 PHE A O 1
ATOM 893 N N . LEU A 1 123 ? -16.514 -3.133 18.310 1.00 95.56 123 LEU A N 1
ATOM 894 C CA . LEU A 1 123 ? -17.221 -1.850 18.300 1.00 95.56 123 LEU A CA 1
ATOM 895 C C . LEU A 1 123 ? -18.743 -2.067 18.348 1.00 95.56 123 LEU A C 1
ATOM 897 O O . LEU A 1 123 ? -19.454 -1.400 19.102 1.00 95.56 123 LEU A O 1
ATOM 901 N N . GLY A 1 124 ? -19.252 -3.038 17.586 1.00 95.31 124 GLY A N 1
ATOM 902 C CA . GLY A 1 124 ? -20.667 -3.388 17.588 1.00 95.31 124 GLY A CA 1
ATOM 903 C C . GLY A 1 124 ? -21.154 -4.033 18.882 1.00 95.31 124 GLY A C 1
ATOM 904 O O . GLY A 1 124 ? -22.266 -3.715 19.297 1.00 95.31 124 GLY A O 1
ATOM 905 N N . LEU A 1 125 ? -20.326 -4.835 19.564 1.00 92.88 125 LEU A N 1
ATOM 906 C CA . LEU A 1 125 ? -20.625 -5.329 20.917 1.00 92.88 125 LEU A CA 1
ATOM 907 C C . LEU A 1 125 ? -20.859 -4.167 21.892 1.00 92.88 125 LEU A C 1
ATOM 909 O O . LEU A 1 125 ? -21.801 -4.201 22.683 1.00 92.88 125 LEU A O 1
ATOM 913 N N . GLY A 1 126 ? -20.029 -3.121 21.817 1.00 90.56 126 GLY A N 1
ATOM 914 C CA . GLY A 1 126 ? -20.162 -1.938 22.670 1.00 90.56 126 GLY A CA 1
ATOM 915 C C . GLY A 1 126 ? -21.387 -1.075 22.347 1.00 90.56 126 GLY A C 1
ATOM 916 O O . GLY A 1 126 ? -22.025 -0.537 23.252 1.00 90.56 126 GLY A O 1
ATOM 917 N N . LEU A 1 127 ? -21.749 -0.956 21.067 1.00 92.38 127 LEU A N 1
ATOM 918 C CA . LEU A 1 127 ? -22.859 -0.106 20.612 1.00 92.38 127 LEU A CA 1
ATOM 919 C C . LEU A 1 127 ? -24.227 -0.810 20.589 1.00 92.38 127 LEU A C 1
ATOM 921 O O . LEU A 1 127 ? -25.261 -0.138 20.547 1.00 92.38 127 LEU A O 1
ATOM 925 N N . GLY A 1 128 ? -24.253 -2.145 20.583 1.00 88.69 128 GLY A N 1
ATOM 926 C CA . GLY A 1 128 ? -25.450 -2.954 20.318 1.00 88.69 128 GLY A CA 1
ATOM 927 C C . GLY A 1 128 ? -26.445 -3.034 21.473 1.00 88.69 128 GLY A C 1
ATOM 928 O O . GLY A 1 128 ? -27.528 -3.597 21.313 1.00 88.69 128 GLY A O 1
ATOM 929 N N . GLY A 1 129 ? -26.085 -2.508 22.647 1.00 84.12 129 GLY A N 1
ATOM 930 C CA . GLY A 1 129 ? -26.946 -2.496 23.834 1.00 84.12 129 GLY A CA 1
ATOM 931 C C . GLY A 1 129 ? -27.131 -3.839 24.521 1.00 84.12 129 GLY A C 1
ATOM 932 O O . GLY A 1 129 ? -27.808 -3.931 25.546 1.00 84.12 129 GLY A O 1
ATOM 933 N N . LYS A 1 130 ? -26.539 -4.900 23.972 1.00 86.94 130 LYS A N 1
ATOM 934 C CA . LYS A 1 130 ? -26.578 -6.236 24.552 1.00 86.94 130 LYS A CA 1
ATOM 935 C C . LYS A 1 130 ? -25.561 -6.324 25.679 1.00 86.94 130 LYS A C 1
ATOM 937 O O . LYS A 1 130 ? -24.408 -5.934 25.545 1.00 86.94 130 LYS A O 1
ATOM 942 N N . ARG A 1 131 ? -25.998 -6.863 26.815 1.00 81.19 131 ARG A N 1
ATOM 943 C CA . ARG A 1 131 ? -25.148 -7.018 27.992 1.00 81.19 131 ARG A CA 1
ATOM 944 C C . ARG A 1 131 ? -24.399 -8.340 27.930 1.00 81.19 131 ARG A C 1
ATOM 946 O O . ARG A 1 131 ? -25.024 -9.391 28.065 1.00 81.19 131 ARG A O 1
ATOM 953 N N . TYR A 1 132 ? -23.082 -8.286 27.784 1.00 82.56 132 TYR A N 1
ATOM 954 C CA . TYR A 1 132 ? -22.199 -9.447 27.886 1.00 82.56 132 TYR A CA 1
ATOM 955 C C . TYR A 1 132 ? -21.656 -9.540 29.313 1.00 82.56 132 TYR A C 1
ATOM 957 O O . TYR A 1 132 ? -21.040 -8.598 29.816 1.00 82.56 132 TYR A O 1
ATOM 965 N N . ARG A 1 133 ? -21.944 -10.639 30.016 1.00 78.88 133 ARG A N 1
ATOM 966 C CA . ARG A 1 133 ? -21.488 -10.818 31.404 1.00 78.88 133 ARG A CA 1
ATOM 967 C C . ARG A 1 133 ? -19.969 -11.063 31.437 1.00 78.88 133 ARG A C 1
ATOM 969 O O . ARG A 1 133 ? -19.419 -11.564 30.468 1.00 78.88 133 ARG A O 1
ATOM 976 N N . PRO A 1 134 ? -19.262 -10.781 32.541 1.00 72.62 134 PRO A N 1
ATOM 977 C CA . PRO A 1 134 ? -17.804 -10.952 32.590 1.00 72.62 134 PRO A CA 1
ATOM 978 C C . PRO A 1 134 ? -17.361 -12.396 32.356 1.00 72.62 134 PRO A C 1
ATOM 980 O O . PRO A 1 134 ? -16.487 -12.649 31.539 1.00 72.62 134 PRO A O 1
ATOM 983 N N . PHE A 1 135 ? -18.010 -13.345 33.034 1.00 78.50 135 PHE A N 1
ATOM 984 C CA . PHE A 1 135 ? -17.734 -14.768 32.848 1.00 78.50 135 PHE A CA 1
ATOM 985 C C . PHE A 1 135 ? -18.089 -15.234 31.430 1.00 78.50 135 PHE A C 1
ATOM 987 O O . PHE A 1 135 ? -17.391 -16.044 30.839 1.00 78.50 135 PHE A O 1
ATOM 994 N N . GLU A 1 136 ? -19.139 -14.655 30.855 1.00 84.81 136 GLU A N 1
ATOM 995 C CA . GLU A 1 136 ? -19.542 -14.899 29.474 1.00 84.81 136 GLU A CA 1
ATOM 996 C C . GLU A 1 136 ? -18.500 -14.375 28.472 1.00 84.81 136 GLU A C 1
ATOM 998 O O . GLU A 1 136 ? -18.118 -15.101 27.564 1.00 84.81 136 GLU A O 1
ATOM 1003 N N . MET A 1 137 ? -17.986 -13.154 28.662 1.00 82.44 137 MET A N 1
ATOM 1004 C CA . MET A 1 137 ? -16.893 -12.601 27.852 1.00 82.44 137 MET A CA 1
ATOM 1005 C C . MET A 1 137 ? -15.609 -13.411 28.010 1.00 82.44 137 MET A C 1
ATOM 1007 O O . MET A 1 137 ? -14.915 -13.633 27.026 1.00 82.44 137 MET A O 1
ATOM 1011 N N . PHE A 1 138 ? -15.303 -13.877 29.223 1.00 81.69 138 PHE A N 1
ATOM 1012 C CA . PHE A 1 138 ? -14.165 -14.758 29.467 1.00 81.69 138 PHE A CA 1
ATOM 1013 C C . PHE A 1 138 ? -14.294 -16.068 28.679 1.00 81.69 138 PHE A C 1
ATOM 1015 O O . PHE A 1 138 ? -13.368 -16.431 27.960 1.00 81.69 138 PHE A O 1
ATOM 1022 N N . LEU A 1 139 ? -15.450 -16.738 28.748 1.00 87.00 139 LEU A N 1
ATOM 1023 C CA . LEU A 1 139 ? -15.713 -17.954 27.975 1.00 87.00 139 LEU A CA 1
ATOM 1024 C C . LEU A 1 139 ? -15.700 -17.699 26.464 1.00 87.00 139 LEU A C 1
ATOM 1026 O O . LEU A 1 139 ? -15.192 -18.530 25.718 1.00 87.00 139 LEU A O 1
ATOM 1030 N N . LEU A 1 140 ? -16.222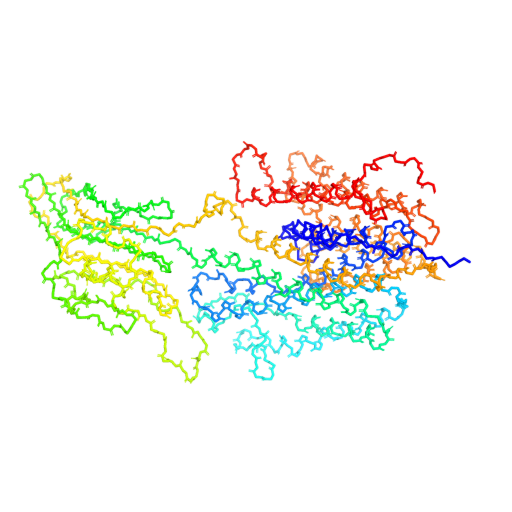 -16.554 26.015 1.00 88.69 140 LEU A N 1
ATOM 1031 C CA . LEU A 1 140 ? -16.185 -16.157 24.611 1.00 88.69 140 LEU A CA 1
ATOM 1032 C C . LEU A 1 140 ? -14.741 -16.006 24.125 1.00 88.69 140 LEU A C 1
ATOM 1034 O O . LEU A 1 140 ? -14.374 -16.607 23.123 1.00 88.69 140 LEU A O 1
ATOM 1038 N N . VAL A 1 141 ? -13.913 -15.255 24.854 1.00 86.06 141 VAL A N 1
ATOM 1039 C CA . VAL A 1 141 ? -12.493 -15.068 24.520 1.00 86.06 141 VAL A CA 1
ATOM 1040 C C . VAL A 1 141 ? -11.742 -16.397 24.574 1.00 86.06 141 VAL A C 1
ATOM 1042 O O . VAL A 1 141 ? -10.967 -16.680 23.667 1.00 86.06 141 VAL A O 1
ATOM 1045 N N . LEU A 1 142 ? -12.002 -17.243 25.575 1.00 87.06 142 LEU A N 1
ATOM 1046 C CA . LEU A 1 142 ? -11.405 -18.575 25.663 1.00 87.06 142 LEU A CA 1
ATOM 1047 C C . LEU A 1 142 ? -11.780 -19.439 24.450 1.00 87.06 142 LEU A C 1
ATOM 1049 O O . LEU A 1 142 ? -10.901 -20.022 23.824 1.00 87.06 142 LEU A O 1
ATOM 1053 N N . GLY A 1 143 ? -13.059 -19.463 24.069 1.00 91.75 143 GLY A N 1
ATOM 1054 C CA . GLY A 1 143 ? -13.527 -20.174 22.879 1.00 91.75 143 GLY A CA 1
ATOM 1055 C C . GLY A 1 143 ? -12.910 -19.631 21.589 1.00 91.75 143 GLY A C 1
ATOM 1056 O O . GLY A 1 143 ? -12.511 -20.404 20.723 1.00 91.75 143 GLY A O 1
ATOM 1057 N N . MET A 1 144 ? -12.757 -18.309 21.479 1.00 92.12 144 MET A N 1
ATOM 1058 C CA . MET A 1 144 ? -12.064 -17.671 20.360 1.00 92.12 144 MET A CA 1
ATOM 1059 C C . MET A 1 144 ? -10.584 -18.070 20.310 1.00 92.12 144 MET A C 1
ATOM 1061 O O . MET A 1 144 ? -10.095 -18.395 19.237 1.00 92.12 144 MET A O 1
ATOM 1065 N N . LEU A 1 145 ? -9.882 -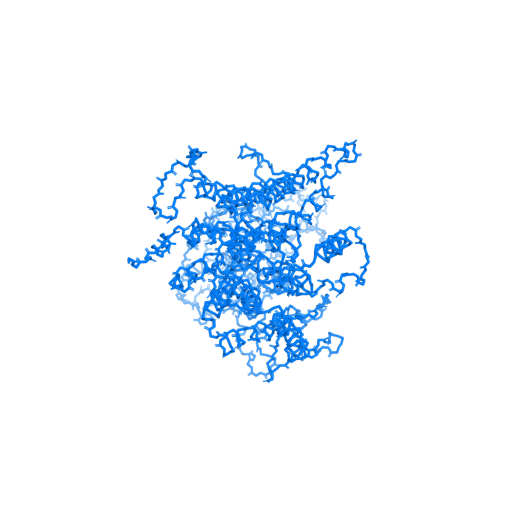18.113 21.446 1.00 89.25 145 LEU A N 1
ATOM 1066 C CA . LEU A 1 145 ? -8.487 -18.564 21.527 1.00 89.25 145 LEU A CA 1
ATOM 1067 C C . LEU A 1 145 ? -8.333 -20.040 21.140 1.00 89.25 145 LEU A C 1
ATOM 1069 O O . LEU A 1 145 ? -7.427 -20.383 20.383 1.00 89.25 145 LEU A O 1
ATOM 1073 N N . THR A 1 146 ? -9.243 -20.910 21.583 1.00 91.75 146 THR A N 1
ATOM 1074 C CA . THR A 1 146 ? -9.282 -22.306 21.125 1.00 91.75 146 THR A CA 1
ATOM 1075 C C . THR A 1 146 ? -9.510 -22.383 19.615 1.00 91.75 146 THR A C 1
ATOM 1077 O O . THR A 1 146 ? -8.827 -23.139 18.924 1.00 91.75 146 THR A O 1
ATOM 1080 N N . ALA A 1 147 ? -10.413 -21.559 19.077 1.00 94.25 147 ALA A N 1
ATOM 1081 C CA . ALA A 1 147 ? -10.665 -21.483 17.643 1.00 94.25 147 ALA A CA 1
ATOM 1082 C C . ALA A 1 147 ? -9.457 -20.956 16.848 1.00 94.25 147 ALA A C 1
ATOM 1084 O O . ALA A 1 147 ? -9.278 -21.385 15.710 1.00 94.25 147 ALA A O 1
ATOM 1085 N N . VAL A 1 148 ? -8.596 -20.105 17.431 1.00 91.19 148 VAL A N 1
ATOM 1086 C CA . VAL A 1 148 ? -7.316 -19.722 16.806 1.00 91.19 148 VAL A CA 1
ATOM 1087 C C . VAL A 1 148 ? -6.450 -20.950 16.564 1.00 91.19 148 VAL A C 1
ATOM 1089 O O . VAL A 1 148 ? -5.974 -21.137 15.448 1.00 91.19 148 VAL A O 1
ATOM 1092 N N . VAL A 1 149 ? -6.279 -21.807 17.572 1.00 90.94 149 VAL A N 1
ATOM 1093 C CA . VAL A 1 149 ? -5.441 -23.012 17.459 1.00 90.94 149 VAL A CA 1
ATOM 1094 C C . VAL A 1 149 ? -6.012 -23.979 16.421 1.00 90.94 149 VAL A C 1
ATOM 1096 O O . VAL A 1 149 ? -5.287 -24.440 15.542 1.00 90.94 149 VAL A O 1
ATOM 1099 N N . VAL A 1 150 ? -7.322 -24.240 16.479 1.00 94.00 150 VAL A N 1
ATOM 1100 C CA . VAL A 1 150 ? -8.001 -25.135 15.527 1.00 94.00 150 VAL A CA 1
ATOM 1101 C C . VAL A 1 150 ? -7.924 -24.585 14.103 1.00 94.00 150 VAL A C 1
ATOM 1103 O O . VAL A 1 150 ? -7.590 -25.318 13.176 1.00 94.00 150 VAL A O 1
ATOM 1106 N N . GLY A 1 151 ? -8.190 -23.293 13.912 1.00 93.88 151 GLY A N 1
ATOM 1107 C CA . GLY A 1 151 ? -8.128 -22.662 12.598 1.00 93.88 151 GLY A CA 1
ATOM 1108 C C . GLY A 1 151 ? -6.706 -22.585 12.042 1.00 93.88 151 GLY A C 1
ATOM 1109 O O . GLY A 1 151 ? -6.504 -22.820 10.857 1.00 93.88 151 GLY A O 1
ATOM 1110 N N . TRP A 1 152 ? -5.702 -22.324 12.879 1.00 92.00 152 TRP A N 1
ATOM 1111 C CA . TRP A 1 152 ? -4.303 -22.359 12.452 1.00 92.00 152 TRP A CA 1
ATOM 1112 C C . TRP A 1 152 ? -3.898 -23.761 11.983 1.00 92.00 152 TRP A C 1
ATOM 1114 O O . TRP A 1 152 ? -3.284 -23.903 10.926 1.00 92.00 152 TRP A O 1
ATOM 1124 N N . TRP A 1 153 ? -4.308 -24.799 12.715 1.00 92.00 153 TRP A N 1
ATOM 1125 C CA . TRP A 1 153 ? -4.073 -26.185 12.317 1.00 92.00 153 TRP A CA 1
ATOM 1126 C C . TRP A 1 153 ? -4.776 -26.546 10.995 1.00 92.00 153 TRP A C 1
ATOM 1128 O O . TRP A 1 153 ? -4.174 -27.199 10.150 1.00 92.00 153 TRP A O 1
ATOM 1138 N N . LEU A 1 154 ? -6.012 -26.080 10.778 1.00 93.00 154 LEU A N 1
ATOM 1139 C CA . LEU A 1 154 ? -6.796 -26.382 9.570 1.00 93.00 154 LEU A CA 1
ATOM 1140 C C . LEU A 1 154 ? -6.336 -25.628 8.316 1.00 93.00 154 LEU A C 1
ATOM 1142 O O . LEU A 1 154 ? -6.343 -26.185 7.224 1.00 93.00 154 LEU A O 1
ATOM 1146 N N . PHE A 1 155 ? -6.022 -24.340 8.450 1.00 93.62 155 PHE A N 1
ATOM 1147 C CA . PHE A 1 155 ? -5.827 -23.441 7.308 1.00 93.62 155 PHE A CA 1
ATOM 1148 C C . PHE A 1 155 ? -4.373 -23.035 7.105 1.00 93.62 155 PHE A C 1
ATOM 1150 O O . PHE A 1 155 ? -4.013 -22.592 6.020 1.00 93.62 155 PHE A O 1
ATOM 1157 N N . ASN A 1 156 ? -3.539 -23.110 8.136 1.00 92.94 156 ASN A N 1
ATOM 1158 C CA . ASN A 1 156 ? -2.180 -22.581 8.092 1.00 92.94 156 ASN A CA 1
ATOM 1159 C C . ASN A 1 156 ? -1.106 -23.633 8.393 1.00 92.94 156 ASN A C 1
ATOM 1161 O O . ASN A 1 156 ? 0.073 -23.288 8.431 1.00 92.94 156 ASN A O 1
ATOM 1165 N N . SER A 1 157 ? -1.493 -24.900 8.559 1.00 89.94 157 SER A N 1
ATOM 1166 C CA . SER A 1 157 ? -0.583 -26.025 8.780 1.00 89.94 157 SER A CA 1
ATOM 1167 C C . SER A 1 157 ? -0.818 -27.148 7.757 1.00 89.94 157 SER A C 1
ATOM 1169 O O . SER A 1 157 ? -1.941 -27.308 7.283 1.00 89.94 157 SER A O 1
ATOM 1171 N N . PRO A 1 158 ? 0.214 -27.945 7.417 1.00 91.44 158 PRO A N 1
ATOM 1172 C CA . PRO A 1 158 ? 1.614 -27.757 7.798 1.00 91.44 158 PRO A CA 1
ATOM 1173 C C . PRO A 1 158 ? 2.258 -26.606 7.008 1.00 91.44 158 PRO A C 1
ATOM 1175 O O . PRO A 1 158 ? 2.032 -26.468 5.811 1.00 91.44 158 PRO A O 1
ATOM 1178 N N . HIS A 1 159 ? 3.087 -25.801 7.670 1.00 89.00 159 HIS A N 1
ATOM 1179 C CA . HIS A 1 159 ? 4.002 -24.870 7.012 1.00 89.00 159 HIS A CA 1
ATOM 1180 C C . HIS A 1 159 ? 5.424 -25.389 7.209 1.00 89.00 159 HIS A C 1
ATOM 1182 O O . HIS A 1 159 ? 5.999 -25.215 8.281 1.00 89.00 159 HIS A O 1
ATOM 1188 N N . ASP A 1 160 ? 5.956 -26.073 6.200 1.00 88.31 160 ASP A N 1
ATOM 1189 C CA . ASP A 1 160 ? 7.243 -26.768 6.272 1.00 88.31 160 ASP A CA 1
ATOM 1190 C C . ASP A 1 160 ? 8.060 -26.454 5.006 1.00 88.31 160 ASP A C 1
ATOM 1192 O O . ASP A 1 160 ? 7.985 -27.173 4.000 1.00 88.31 160 ASP A O 1
ATOM 1196 N N . PRO A 1 161 ? 8.787 -25.316 5.023 1.00 85.62 161 PRO A N 1
ATOM 1197 C CA . PRO A 1 161 ? 9.580 -24.867 3.886 1.00 85.62 161 PRO A CA 1
ATOM 1198 C C . PRO A 1 161 ? 10.723 -25.813 3.512 1.00 85.62 161 PRO A C 1
ATOM 1200 O O . PRO A 1 161 ? 11.025 -25.941 2.327 1.00 85.62 161 PRO A O 1
ATOM 1203 N N . GLU A 1 162 ? 11.317 -26.509 4.488 1.00 85.75 162 GLU A N 1
ATOM 1204 C CA . GLU A 1 162 ? 12.443 -27.431 4.275 1.00 85.75 162 GLU A CA 1
ATOM 1205 C C . GLU A 1 162 ? 12.053 -28.589 3.351 1.00 85.75 162 GLU A C 1
ATOM 1207 O O . GLU A 1 162 ? 12.790 -28.938 2.428 1.00 85.75 162 GLU A O 1
ATOM 1212 N N . HIS A 1 163 ? 10.847 -29.133 3.532 1.00 88.25 163 HIS A N 1
ATOM 1213 C CA . HIS A 1 163 ? 10.323 -30.227 2.710 1.00 88.25 163 HIS A CA 1
ATOM 1214 C C . HIS A 1 163 ? 9.400 -29.752 1.582 1.00 88.25 163 HIS A C 1
ATOM 1216 O O . HIS A 1 163 ? 8.680 -30.563 0.992 1.00 88.25 163 HIS A O 1
ATOM 1222 N N . LYS A 1 164 ? 9.391 -28.447 1.278 1.00 86.94 164 LYS A N 1
ATOM 1223 C CA . LYS A 1 164 ? 8.527 -27.825 0.263 1.00 86.94 164 LYS A CA 1
ATOM 1224 C C . LYS A 1 164 ? 7.033 -28.140 0.449 1.00 86.94 164 LYS A C 1
ATOM 1226 O O . LYS A 1 164 ? 6.305 -28.377 -0.522 1.00 86.94 164 LYS A O 1
ATOM 1231 N N . ARG A 1 165 ? 6.548 -28.117 1.692 1.00 88.25 165 ARG A N 1
ATOM 1232 C CA . ARG A 1 165 ? 5.139 -28.360 2.041 1.00 88.25 165 ARG A CA 1
ATOM 1233 C C . ARG A 1 165 ? 4.455 -27.066 2.462 1.00 88.25 165 ARG A C 1
ATOM 1235 O O . ARG A 1 165 ? 4.882 -26.389 3.397 1.00 88.25 165 ARG A O 1
ATOM 1242 N N . LEU A 1 166 ? 3.366 -26.750 1.767 1.00 90.00 166 LEU A N 1
ATOM 1243 C CA . LEU A 1 166 ? 2.514 -25.608 2.080 1.00 90.00 166 LEU A CA 1
ATOM 1244 C C . LEU A 1 166 ? 1.196 -26.065 2.708 1.00 90.00 166 LEU A C 1
ATOM 1246 O O . LEU A 1 166 ? 0.737 -27.174 2.417 1.00 90.00 166 LEU A O 1
ATOM 1250 N N . PRO A 1 167 ? 0.564 -25.188 3.503 1.00 90.50 167 PRO A N 1
ATOM 1251 C CA . PRO A 1 167 ? -0.791 -25.382 3.992 1.00 90.50 167 PRO A CA 1
ATOM 1252 C C . PRO A 1 167 ? -1.773 -25.686 2.855 1.00 90.50 167 PRO A C 1
ATOM 1254 O O . PRO A 1 167 ? -1.830 -24.970 1.851 1.00 90.50 167 PRO A O 1
ATOM 1257 N N . LEU A 1 168 ? -2.540 -26.764 3.025 1.00 87.38 168 LEU A N 1
ATOM 1258 C CA . LEU A 1 168 ? -3.533 -27.240 2.067 1.00 87.38 168 LEU A CA 1
ATOM 1259 C C . LEU A 1 168 ? -4.847 -27.517 2.789 1.00 87.38 168 LEU A C 1
ATOM 1261 O O . LEU A 1 168 ? -4.877 -28.272 3.760 1.00 87.38 168 LEU A O 1
ATOM 1265 N N . LEU A 1 169 ? -5.944 -26.984 2.258 1.00 87.12 169 LEU A N 1
ATOM 1266 C CA . LEU A 1 169 ? -7.290 -27.307 2.715 1.00 87.12 169 LEU A CA 1
ATOM 1267 C C . LEU A 1 169 ? -8.144 -27.750 1.531 1.00 87.12 169 LEU A C 1
ATOM 1269 O O . LEU A 1 169 ? -8.319 -27.004 0.572 1.00 87.12 169 LEU A O 1
ATOM 1273 N N . LEU A 1 170 ? -8.688 -28.970 1.607 1.00 82.81 170 LEU A N 1
ATOM 1274 C CA . LEU A 1 170 ? -9.516 -29.567 0.547 1.00 82.81 170 LEU A CA 1
ATOM 1275 C C . LEU A 1 170 ? -8.845 -29.528 -0.844 1.00 82.81 170 LEU A C 1
ATOM 1277 O O . LEU A 1 170 ? -9.510 -29.322 -1.853 1.00 82.81 170 LEU A O 1
ATOM 1281 N N . GLY A 1 171 ? -7.520 -29.698 -0.890 1.00 77.19 171 GLY A N 1
ATOM 1282 C CA . GLY A 1 171 ? -6.729 -29.650 -2.126 1.00 77.19 171 GLY A CA 1
ATOM 1283 C C . GLY A 1 171 ? -6.321 -28.245 -2.588 1.00 77.19 171 GLY A C 1
ATOM 1284 O O . GLY A 1 171 ? -5.563 -28.130 -3.546 1.00 77.19 171 GLY A O 1
ATOM 1285 N N . PHE A 1 172 ? -6.750 -27.180 -1.904 1.00 83.31 172 PHE A N 1
ATOM 1286 C CA . PHE A 1 172 ? -6.397 -25.799 -2.239 1.00 83.31 172 PHE A CA 1
ATOM 1287 C C . PHE A 1 172 ? -5.277 -25.268 -1.344 1.00 83.31 172 PHE A C 1
ATOM 1289 O O . PHE A 1 172 ? -5.317 -25.442 -0.126 1.00 83.31 172 PHE A O 1
ATOM 1296 N N . ASN A 1 173 ? -4.292 -24.590 -1.944 1.00 86.56 173 ASN A N 1
ATOM 1297 C CA . ASN A 1 173 ? -3.242 -23.886 -1.204 1.00 86.56 173 ASN A CA 1
ATOM 1298 C C . ASN A 1 173 ? -3.860 -22.730 -0.407 1.00 86.56 173 ASN A C 1
ATOM 1300 O O . ASN A 1 173 ? -4.622 -21.940 -0.957 1.00 86.56 173 ASN A O 1
ATOM 1304 N N . THR A 1 174 ? -3.529 -22.618 0.873 1.00 90.62 174 THR A N 1
ATOM 1305 C CA . THR A 1 174 ? -4.033 -21.562 1.769 1.00 90.62 174 THR A CA 1
ATOM 1306 C C . THR A 1 174 ? -2.936 -20.602 2.239 1.00 90.62 174 THR A C 1
ATOM 1308 O O . THR A 1 174 ? -3.182 -19.737 3.085 1.00 90.62 174 THR A O 1
ATOM 1311 N N . TYR A 1 175 ? -1.729 -20.733 1.683 1.00 92.44 175 TYR A N 1
ATOM 1312 C CA . TYR A 1 175 ? -0.598 -19.841 1.915 1.00 92.44 175 TYR A CA 1
ATOM 1313 C C . TYR A 1 175 ? -0.524 -18.760 0.835 1.00 92.44 175 TYR A C 1
ATOM 1315 O O . TYR A 1 175 ? -0.345 -19.055 -0.350 1.00 92.44 175 TYR A O 1
ATOM 1323 N N . PHE A 1 176 ? -0.673 -17.501 1.245 1.00 93.25 176 PHE A N 1
ATOM 1324 C CA . PHE A 1 176 ? -0.828 -16.376 0.318 1.00 93.25 176 PHE A CA 1
ATOM 1325 C C . PHE A 1 176 ? 0.454 -15.608 0.012 1.00 93.25 176 PHE A C 1
ATOM 1327 O O . PHE A 1 176 ? 0.456 -14.751 -0.866 1.00 93.25 176 PHE A O 1
ATOM 1334 N N . SER A 1 177 ? 1.523 -15.881 0.747 1.00 91.06 177 SER A N 1
ATOM 1335 C CA . SER A 1 177 ? 2.791 -15.176 0.597 1.00 91.06 177 SER A CA 1
ATOM 1336 C C . SER A 1 177 ? 3.698 -15.833 -0.443 1.00 91.06 177 SER A C 1
ATOM 1338 O O . SER A 1 177 ? 3.408 -16.917 -0.966 1.00 91.06 177 SER A O 1
ATOM 1340 N N . ASP A 1 178 ? 4.790 -15.143 -0.758 1.00 86.62 178 ASP A N 1
ATOM 1341 C CA . ASP A 1 178 ? 5.771 -15.631 -1.716 1.00 86.62 178 ASP A CA 1
ATOM 1342 C C . ASP A 1 178 ? 6.422 -16.957 -1.271 1.00 86.62 178 ASP A C 1
ATOM 1344 O O . ASP A 1 178 ? 6.575 -17.226 -0.071 1.00 86.62 178 ASP A O 1
ATOM 1348 N N . HIS A 1 179 ? 6.680 -17.829 -2.250 1.00 86.00 179 HIS A N 1
ATOM 1349 C CA . HIS A 1 179 ? 7.203 -19.178 -2.067 1.00 86.00 179 HIS A CA 1
ATOM 1350 C C . HIS A 1 179 ? 7.795 -19.763 -3.363 1.00 86.00 179 HIS A C 1
ATOM 1352 O O . HIS A 1 179 ? 7.570 -19.272 -4.463 1.00 86.00 179 HIS A O 1
ATOM 1358 N N . TRP A 1 180 ? 8.451 -20.923 -3.258 1.00 83.62 180 TRP A N 1
ATOM 1359 C CA . TRP A 1 180 ? 9.259 -21.560 -4.313 1.00 83.62 180 TRP A CA 1
ATOM 1360 C C . TRP A 1 180 ? 8.490 -21.981 -5.575 1.00 83.62 180 TRP A C 1
ATOM 1362 O O . TRP A 1 180 ? 9.110 -22.464 -6.519 1.00 83.62 180 TRP A O 1
ATOM 1372 N N . LYS A 1 181 ? 7.153 -21.889 -5.587 1.00 82.81 181 LYS A N 1
ATOM 1373 C CA . LYS A 1 181 ? 6.362 -22.100 -6.812 1.00 82.81 181 LYS A CA 1
ATOM 1374 C C . LYS A 1 181 ? 6.298 -20.841 -7.674 1.00 82.81 181 LYS A C 1
ATOM 1376 O O . LYS A 1 181 ? 6.103 -20.975 -8.874 1.00 82.81 181 LYS A O 1
ATOM 1381 N N . TRP A 1 182 ? 6.424 -19.662 -7.066 1.00 83.06 182 TRP A N 1
ATOM 1382 C CA . TRP A 1 182 ? 6.521 -18.395 -7.784 1.00 83.06 182 TRP A CA 1
ATOM 1383 C C . TRP A 1 182 ? 7.957 -18.130 -8.227 1.00 83.06 182 TRP A C 1
ATOM 1385 O O . TRP A 1 182 ? 8.162 -17.745 -9.370 1.00 83.06 182 TRP A O 1
ATOM 1395 N N . GLU A 1 183 ? 8.939 -18.409 -7.363 1.00 78.00 183 GLU A N 1
ATOM 1396 C CA . GLU A 1 183 ? 10.360 -18.161 -7.647 1.00 78.00 183 GLU A CA 1
ATOM 1397 C C . GLU A 1 183 ? 11.226 -19.402 -7.352 1.00 78.00 183 GLU A C 1
ATOM 1399 O O . GLU A 1 183 ? 11.751 -19.579 -6.244 1.00 78.00 183 GLU A O 1
ATOM 1404 N N . PRO A 1 184 ? 11.373 -20.325 -8.324 1.00 78.81 184 PRO A N 1
ATOM 1405 C CA . PRO A 1 184 ? 12.189 -21.522 -8.153 1.00 78.81 184 PRO A CA 1
ATOM 1406 C C . PRO A 1 184 ? 13.677 -21.188 -7.978 1.00 78.81 184 PRO A C 1
ATOM 1408 O O . PRO A 1 184 ? 14.275 -20.513 -8.807 1.00 78.81 184 PRO A O 1
ATOM 1411 N N . GLY A 1 185 ? 14.304 -21.724 -6.926 1.00 72.62 185 GLY A N 1
ATOM 1412 C CA . GLY A 1 185 ? 15.748 -21.575 -6.689 1.00 72.62 185 GLY A CA 1
ATOM 1413 C C . GLY A 1 185 ? 16.151 -20.315 -5.918 1.00 72.62 185 GLY A C 1
ATOM 1414 O O . GLY A 1 185 ? 17.330 -20.165 -5.603 1.00 72.62 185 GLY A O 1
ATOM 1415 N N . VAL A 1 186 ? 15.193 -19.457 -5.560 1.00 76.50 186 VAL A N 1
ATOM 1416 C CA . VAL A 1 186 ? 15.420 -18.313 -4.672 1.00 76.50 186 VAL A CA 1
ATOM 1417 C C . VAL A 1 186 ? 15.271 -18.755 -3.216 1.00 76.50 186 VAL A C 1
ATOM 1419 O O . VAL A 1 186 ? 14.316 -19.442 -2.849 1.00 76.50 186 VAL A O 1
ATOM 1422 N N . GLU A 1 187 ? 16.227 -18.371 -2.373 1.00 73.56 187 GLU A N 1
ATOM 1423 C CA . GLU A 1 187 ? 16.161 -18.603 -0.931 1.00 73.56 187 GLU A CA 1
ATOM 1424 C C . GLU A 1 187 ? 15.408 -17.444 -0.260 1.00 73.56 187 GLU A C 1
ATOM 1426 O O . GLU A 1 187 ? 15.860 -16.300 -0.276 1.00 73.56 187 GLU A O 1
ATOM 1431 N N . PHE A 1 188 ? 14.253 -17.725 0.346 1.00 71.94 188 PHE A N 1
ATOM 1432 C CA . PHE A 1 188 ? 13.439 -16.718 1.034 1.00 71.94 188 PHE A CA 1
ATOM 1433 C C . PHE A 1 188 ? 13.158 -17.111 2.487 1.00 71.94 188 PHE A C 1
ATOM 1435 O O . PHE A 1 188 ? 12.931 -18.273 2.831 1.00 71.94 188 PHE A O 1
ATOM 1442 N N . LYS A 1 189 ? 13.120 -16.104 3.369 1.00 74.88 189 LYS A N 1
ATOM 1443 C CA . LYS A 1 189 ? 12.751 -16.263 4.786 1.00 74.88 189 LYS A CA 1
ATOM 1444 C C . LYS A 1 189 ? 11.238 -16.421 4.931 1.00 74.88 189 LYS A C 1
ATOM 1446 O O . LYS A 1 189 ? 10.547 -15.471 5.294 1.00 74.88 189 LYS A O 1
ATOM 1451 N N . SER A 1 190 ? 10.725 -17.611 4.639 1.00 80.88 190 SER A N 1
ATOM 1452 C CA . SER A 1 190 ? 9.310 -17.961 4.796 1.00 80.88 190 SER A CA 1
ATOM 1453 C C . SER A 1 190 ? 8.853 -17.845 6.257 1.00 80.88 190 SER A C 1
ATOM 1455 O O . SER A 1 190 ? 9.582 -18.256 7.161 1.00 80.88 190 SER A O 1
ATOM 1457 N N . ARG A 1 191 ? 7.658 -17.291 6.512 1.00 84.06 191 ARG A N 1
ATOM 1458 C CA . ARG A 1 191 ? 7.055 -17.269 7.858 1.00 84.06 191 ARG A CA 1
ATOM 1459 C C . ARG A 1 191 ? 5.684 -17.940 7.835 1.00 84.06 191 ARG A C 1
ATOM 1461 O O . ARG A 1 191 ? 4.938 -17.752 6.876 1.00 84.06 191 ARG A O 1
ATOM 1468 N N . PRO A 1 192 ? 5.300 -18.653 8.906 1.00 86.19 192 PRO A N 1
ATOM 1469 C CA . PRO A 1 192 ? 3.952 -19.183 9.016 1.00 86.19 192 PRO A CA 1
ATOM 1470 C C . PRO A 1 192 ? 2.919 -18.049 9.029 1.00 86.19 192 PRO A C 1
ATOM 1472 O O . PRO A 1 192 ? 3.129 -16.967 9.586 1.00 86.19 192 PRO A O 1
ATOM 1475 N N . GLU A 1 193 ? 1.773 -18.312 8.412 1.00 90.38 193 GLU A N 1
ATOM 1476 C CA . GLU A 1 193 ? 0.617 -17.421 8.462 1.00 90.38 193 GLU A CA 1
ATOM 1477 C C . GLU A 1 193 ? -0.338 -17.862 9.579 1.00 90.38 193 GLU A C 1
ATOM 1479 O O . GLU A 1 193 ? -0.354 -19.025 9.967 1.00 90.38 193 GLU A O 1
ATOM 1484 N N . ILE A 1 194 ? -1.158 -16.948 10.101 1.00 90.00 194 ILE A N 1
ATOM 1485 C CA . ILE A 1 194 ? -2.132 -17.259 11.170 1.00 90.00 194 ILE A CA 1
ATOM 1486 C C . ILE A 1 194 ? -3.558 -16.790 10.848 1.00 90.00 194 ILE A C 1
ATOM 1488 O O . ILE A 1 194 ? -4.440 -16.777 11.711 1.00 90.00 194 ILE A O 1
ATOM 1492 N N . TRP A 1 195 ? -3.790 -16.358 9.605 1.00 93.06 195 TRP A N 1
ATOM 1493 C CA . TRP A 1 195 ? -5.044 -15.723 9.197 1.00 93.06 195 TRP A CA 1
ATOM 1494 C C . TRP A 1 195 ? -6.256 -16.641 9.402 1.00 93.06 195 TRP A C 1
ATOM 1496 O O . TRP A 1 195 ? -7.324 -16.156 9.768 1.00 93.06 195 TRP A O 1
ATOM 1506 N N . GLY A 1 196 ? -6.101 -17.955 9.211 1.00 93.50 196 GLY A N 1
ATOM 1507 C CA . GLY A 1 196 ? -7.189 -18.922 9.330 1.00 93.50 196 GLY A CA 1
ATOM 1508 C C . GLY A 1 196 ? -7.570 -19.208 10.781 1.00 93.50 196 GLY A C 1
ATOM 1509 O O . GLY A 1 196 ? -8.753 -19.358 11.093 1.00 93.50 196 GLY A O 1
ATOM 1510 N N . GLY A 1 197 ? -6.592 -19.168 11.691 1.00 92.69 197 GLY A N 1
ATOM 1511 C CA . GLY A 1 197 ? -6.838 -19.164 13.135 1.00 92.69 197 GLY A CA 1
ATOM 1512 C C . GLY A 1 197 ? -7.672 -17.957 13.561 1.00 92.69 197 GLY A C 1
ATOM 1513 O O . GLY A 1 197 ? -8.733 -18.093 14.175 1.00 92.69 197 GLY A O 1
ATOM 1514 N N . LEU A 1 198 ? -7.239 -16.763 13.166 1.00 93.12 198 LEU A N 1
ATOM 1515 C CA . LEU A 1 198 ? -7.956 -15.524 13.467 1.00 93.12 198 LEU A CA 1
ATOM 1516 C C . LEU A 1 198 ? -9.340 -15.461 12.800 1.00 93.12 198 LEU A C 1
ATOM 1518 O O . LEU A 1 198 ? -10.287 -14.965 13.411 1.00 93.12 198 LEU A O 1
ATOM 1522 N N . TRP A 1 199 ? -9.495 -16.015 11.596 1.00 95.62 199 TRP A N 1
ATOM 1523 C CA . TRP A 1 199 ? -10.792 -16.139 10.932 1.00 95.62 199 TRP A CA 1
ATOM 1524 C C . TRP A 1 199 ? -11.760 -17.024 11.729 1.00 95.62 199 TRP A C 1
ATOM 1526 O O . TRP A 1 199 ? -12.895 -16.614 11.977 1.00 95.62 199 TRP A O 1
ATOM 1536 N N . CYS A 1 200 ? -11.311 -18.191 12.206 1.00 96.12 200 CYS A N 1
ATOM 1537 C CA . CYS A 1 200 ? -12.128 -19.080 13.042 1.00 96.12 200 CYS A CA 1
ATOM 1538 C C . CYS A 1 200 ? -12.519 -18.422 14.373 1.00 96.12 200 CYS A C 1
ATOM 1540 O O . CYS A 1 200 ? -13.658 -18.558 14.831 1.00 96.12 200 CYS A O 1
ATOM 1542 N N . ALA A 1 201 ? -11.604 -17.671 14.986 1.00 94.81 201 ALA A N 1
ATOM 1543 C CA . ALA A 1 201 ? -11.886 -16.896 16.189 1.00 94.81 201 ALA A CA 1
ATOM 1544 C C . ALA A 1 201 ? -12.942 -15.805 15.945 1.00 94.81 201 ALA A C 1
ATOM 1546 O O . ALA A 1 201 ? -13.910 -15.705 16.702 1.00 94.81 201 ALA A O 1
ATOM 1547 N N . LEU A 1 202 ? -12.814 -15.027 14.866 1.00 96.06 202 LEU A N 1
ATOM 1548 C CA . LEU A 1 202 ? -13.810 -14.021 14.493 1.00 96.06 202 LEU A CA 1
ATOM 1549 C C . LEU A 1 202 ? -15.175 -14.666 14.219 1.00 96.06 202 LEU A C 1
ATOM 1551 O O . LEU A 1 202 ? -16.191 -14.198 14.735 1.00 96.06 202 LEU A O 1
ATOM 1555 N N . LEU A 1 203 ? -15.200 -15.762 13.457 1.00 97.69 203 LEU A N 1
ATOM 1556 C CA . LEU A 1 203 ? -16.419 -16.510 13.161 1.00 97.69 203 LEU A CA 1
ATOM 1557 C C . LEU A 1 203 ? -17.092 -16.996 14.450 1.00 97.69 203 LEU A C 1
ATOM 1559 O O . LEU A 1 203 ? -18.296 -16.817 14.610 1.00 97.69 203 LEU A O 1
ATOM 1563 N N . THR A 1 204 ? -16.321 -17.521 15.402 1.00 97.25 204 THR A N 1
ATOM 1564 C CA . THR A 1 204 ? -16.822 -17.944 16.720 1.00 97.25 204 THR A CA 1
ATOM 1565 C C . THR A 1 204 ? -17.507 -16.786 17.453 1.00 97.25 204 THR A C 1
ATOM 1567 O O . THR A 1 204 ? -18.633 -16.939 17.935 1.00 97.25 204 THR A O 1
ATOM 1570 N N . GLY A 1 205 ? -16.888 -15.599 17.463 1.00 95.88 205 GLY A N 1
ATOM 1571 C CA . GLY A 1 205 ? -17.482 -14.374 18.006 1.00 95.88 205 GLY A CA 1
ATOM 1572 C C . GLY A 1 205 ? -18.797 -13.987 17.325 1.00 95.88 205 GLY A C 1
ATOM 1573 O O . GLY A 1 205 ? -19.807 -13.743 17.992 1.00 95.88 205 GLY A O 1
ATOM 1574 N N . ILE A 1 206 ? -18.810 -13.985 15.991 1.00 97.56 206 ILE A N 1
ATOM 1575 C CA . ILE A 1 206 ? -19.987 -13.653 15.181 1.00 97.56 206 ILE A CA 1
ATOM 1576 C C . ILE A 1 206 ? -21.134 -14.639 15.439 1.00 97.56 206 ILE A C 1
ATOM 1578 O O . ILE A 1 206 ? -22.275 -14.208 15.638 1.00 97.56 206 ILE A O 1
ATOM 1582 N N . LEU A 1 207 ? -20.855 -15.945 15.449 1.00 97.75 207 LEU A N 1
ATOM 1583 C CA . LEU A 1 207 ? -21.845 -16.993 15.703 1.00 97.75 207 LEU A CA 1
ATOM 1584 C C . LEU A 1 207 ? -22.428 -16.851 17.110 1.00 97.75 207 LEU A C 1
ATOM 1586 O O . LEU A 1 207 ? -23.650 -16.863 17.266 1.00 97.75 207 LEU A O 1
ATOM 1590 N N . TYR A 1 208 ? -21.580 -16.623 18.114 1.00 96.62 208 TYR A N 1
ATOM 1591 C CA . TYR A 1 208 ? -22.018 -16.394 19.487 1.00 96.62 208 TYR A CA 1
ATOM 1592 C C . TYR A 1 208 ? -22.934 -15.166 19.602 1.00 96.62 208 TYR A C 1
ATOM 1594 O O . TYR A 1 208 ? -24.060 -15.258 20.100 1.00 96.62 208 TYR A O 1
ATOM 1602 N N . ALA A 1 209 ? -22.503 -14.019 19.072 1.00 95.38 209 ALA A N 1
ATOM 1603 C CA . ALA A 1 209 ? -23.300 -12.795 19.080 1.00 95.38 209 ALA A CA 1
ATOM 1604 C C . ALA A 1 209 ? -24.638 -12.974 18.344 1.00 95.38 209 ALA A C 1
ATOM 1606 O O . ALA A 1 209 ? -25.674 -12.481 18.793 1.00 95.38 209 ALA A O 1
ATOM 1607 N N . THR A 1 210 ? -24.643 -13.722 17.240 1.00 95.81 210 THR A N 1
ATOM 1608 C CA . THR A 1 210 ? -25.841 -13.948 16.423 1.00 95.81 210 THR A CA 1
ATOM 1609 C C . THR A 1 210 ? -26.832 -14.881 17.107 1.00 95.81 210 THR A C 1
ATOM 1611 O O . THR A 1 210 ? -27.998 -14.515 17.261 1.00 95.81 210 THR A O 1
ATOM 1614 N N . PHE A 1 211 ? -26.383 -16.070 17.508 1.00 96.25 211 PHE A N 1
ATOM 1615 C CA . PHE A 1 211 ? -27.262 -17.149 17.952 1.00 96.25 211 PHE A CA 1
ATOM 1616 C C . PHE A 1 211 ? -27.509 -17.135 19.459 1.00 96.25 211 PHE A C 1
ATOM 1618 O O . PHE A 1 211 ? -28.649 -17.303 19.879 1.00 96.25 211 PHE A O 1
ATOM 1625 N N . ALA A 1 212 ? -26.483 -16.876 20.274 1.00 94.00 212 ALA A N 1
ATOM 1626 C CA . ALA A 1 212 ? -26.634 -16.863 21.729 1.00 94.00 212 ALA A CA 1
ATOM 1627 C C . ALA A 1 212 ? -27.164 -15.517 22.252 1.00 94.00 212 ALA A C 1
ATOM 1629 O O . ALA A 1 212 ? -27.904 -15.483 23.235 1.00 94.00 212 ALA A O 1
ATOM 1630 N N . LYS A 1 213 ? -26.809 -14.394 21.606 1.00 92.69 213 LYS A N 1
ATOM 1631 C CA . LYS A 1 213 ? -27.154 -13.040 22.097 1.00 92.69 213 LYS A CA 1
ATOM 1632 C C . LYS A 1 213 ? -28.193 -12.293 21.279 1.00 92.69 213 LYS A C 1
ATOM 1634 O O . LYS A 1 213 ? -28.797 -11.339 21.786 1.00 92.69 213 LYS A O 1
ATOM 1639 N N . GLY A 1 214 ? -28.409 -12.693 20.028 1.00 94.19 214 GLY A N 1
ATOM 1640 C CA . GLY A 1 214 ? -29.245 -11.938 19.097 1.00 94.19 214 GLY A CA 1
ATOM 1641 C C . GLY A 1 214 ? -28.729 -10.511 18.867 1.00 94.19 214 GLY A C 1
ATOM 1642 O O . GLY A 1 214 ? -29.523 -9.596 18.624 1.00 94.19 214 GLY A O 1
ATOM 1643 N N . ASP A 1 215 ? -27.420 -10.293 18.989 1.00 94.69 215 ASP A N 1
ATOM 1644 C CA . ASP A 1 215 ? -26.757 -9.012 18.767 1.00 94.69 215 ASP A CA 1
ATOM 1645 C C . ASP A 1 215 ? -26.496 -8.794 17.276 1.00 94.69 215 ASP A C 1
ATOM 1647 O O . ASP A 1 215 ? -25.451 -9.119 16.706 1.00 94.69 215 ASP A O 1
ATOM 1651 N N . ARG A 1 216 ? -27.511 -8.241 16.616 1.00 96.00 216 ARG A N 1
ATOM 1652 C CA . ARG A 1 216 ? -27.448 -7.965 15.181 1.00 96.00 216 ARG A CA 1
ATOM 1653 C C . ARG A 1 216 ? -26.470 -6.841 14.847 1.00 96.00 216 ARG A C 1
ATOM 1655 O O . ARG A 1 216 ? -26.003 -6.819 13.712 1.00 96.00 216 ARG A O 1
ATOM 1662 N N . LEU A 1 217 ? -26.185 -5.910 15.765 1.00 96.31 217 LEU A N 1
ATOM 1663 C CA . LEU A 1 217 ? -25.259 -4.815 15.471 1.00 96.31 217 LEU A CA 1
ATOM 1664 C C . LEU A 1 217 ? -23.817 -5.322 15.468 1.00 96.31 217 LEU A C 1
ATOM 1666 O O . LEU A 1 217 ? -23.117 -5.058 14.494 1.00 96.31 217 LEU A O 1
ATOM 1670 N N . ALA A 1 218 ? -23.416 -6.104 16.476 1.00 96.75 218 ALA A N 1
ATOM 1671 C CA . ALA A 1 218 ? -22.099 -6.744 16.524 1.00 96.75 218 ALA A CA 1
ATOM 1672 C C . ALA A 1 218 ? -21.829 -7.593 15.278 1.00 96.75 218 ALA A C 1
ATOM 1674 O O . ALA A 1 218 ? -20.820 -7.402 14.601 1.00 96.75 218 ALA A O 1
ATOM 1675 N N . ARG A 1 219 ? -22.780 -8.458 14.902 1.00 97.75 219 ARG A N 1
ATOM 1676 C CA . ARG A 1 219 ? -22.693 -9.248 13.666 1.00 97.75 219 ARG A CA 1
ATOM 1677 C C . ARG A 1 219 ? -22.552 -8.362 12.429 1.00 97.75 219 ARG A C 1
ATOM 1679 O O . ARG A 1 219 ? -21.673 -8.587 11.606 1.00 97.75 219 ARG A O 1
ATOM 1686 N N . ASN A 1 220 ? -23.439 -7.381 12.262 1.00 98.25 220 ASN A N 1
ATOM 1687 C CA . ASN A 1 220 ? -23.458 -6.576 11.046 1.00 98.25 220 ASN A CA 1
ATOM 1688 C C . ASN A 1 220 ? -22.183 -5.735 10.921 1.00 98.25 220 ASN A C 1
ATOM 1690 O O . ASN A 1 220 ? -21.623 -5.670 9.833 1.00 98.25 220 ASN A O 1
ATOM 1694 N N . LEU A 1 221 ? -21.701 -5.127 12.007 1.00 98.31 221 LEU A N 1
ATOM 1695 C CA . LEU A 1 221 ? -20.447 -4.380 11.971 1.00 98.31 221 LEU A CA 1
ATOM 1696 C C . LEU A 1 221 ? -19.230 -5.276 11.767 1.00 98.31 221 LEU A C 1
ATOM 1698 O O . LEU A 1 221 ? -18.312 -4.839 11.087 1.00 98.31 221 LEU A O 1
ATOM 1702 N N . ALA A 1 222 ? -19.232 -6.519 12.255 1.00 98.38 222 ALA A N 1
ATOM 1703 C CA . ALA A 1 222 ? -18.190 -7.482 11.903 1.00 98.38 222 ALA A CA 1
ATOM 1704 C C . ALA A 1 222 ? -18.133 -7.707 10.384 1.00 98.38 222 ALA A C 1
ATOM 1706 O O . ALA A 1 222 ? -17.070 -7.590 9.786 1.00 98.38 222 ALA A O 1
ATOM 1707 N N . LEU A 1 223 ? -19.284 -7.930 9.739 1.00 98.56 223 LEU A N 1
ATOM 1708 C CA . LEU A 1 223 ? -19.366 -8.118 8.285 1.00 98.56 223 LEU A CA 1
ATOM 1709 C C . LEU A 1 223 ? -18.976 -6.854 7.501 1.00 98.56 223 LEU A C 1
ATOM 1711 O O . LEU A 1 223 ? -18.273 -6.946 6.498 1.00 98.56 223 LEU A O 1
ATOM 1715 N N . TRP A 1 224 ? -19.388 -5.670 7.963 1.00 98.56 224 TRP A N 1
ATOM 1716 C CA . TRP A 1 224 ? -18.960 -4.398 7.365 1.00 98.56 224 TRP A CA 1
ATOM 1717 C C . TRP A 1 224 ? -17.466 -4.141 7.561 1.00 98.56 224 TRP A C 1
ATOM 1719 O O . TRP A 1 224 ? -16.816 -3.630 6.655 1.00 98.56 224 TRP A O 1
ATOM 1729 N N . GLY A 1 225 ? -16.909 -4.532 8.706 1.00 98.12 225 GLY A N 1
ATOM 1730 C CA . GLY A 1 225 ? -15.473 -4.505 8.948 1.00 98.12 225 GLY A CA 1
ATOM 1731 C C . GLY A 1 225 ? -14.731 -5.441 8.002 1.00 98.12 225 GLY A C 1
ATOM 1732 O O . GLY A 1 225 ? -13.786 -5.013 7.348 1.00 98.12 225 GLY A O 1
ATOM 1733 N N . MET A 1 226 ? -15.223 -6.672 7.834 1.00 98.56 226 MET A N 1
ATOM 1734 C CA . MET A 1 226 ? -14.677 -7.621 6.863 1.00 98.56 226 MET A CA 1
ATOM 1735 C C . MET A 1 226 ? -14.687 -7.054 5.447 1.00 98.56 226 MET A C 1
ATOM 1737 O O . MET A 1 226 ? -13.674 -7.124 4.761 1.00 98.56 226 MET A O 1
ATOM 1741 N N . LEU A 1 227 ? -15.787 -6.430 5.029 1.00 98.56 227 LEU A N 1
ATOM 1742 C CA . LEU A 1 227 ? -15.863 -5.772 3.728 1.00 98.56 227 LEU A CA 1
ATOM 1743 C C . LEU A 1 227 ? -14.871 -4.603 3.615 1.00 98.56 227 LEU A C 1
ATOM 1745 O O . LEU A 1 227 ? -14.184 -4.479 2.606 1.00 98.56 227 LEU A O 1
ATOM 1749 N N . GLY A 1 228 ? -14.769 -3.761 4.646 1.00 97.94 228 GLY A N 1
ATOM 1750 C CA . GLY A 1 228 ? -13.867 -2.608 4.658 1.00 97.94 228 GLY A CA 1
ATOM 1751 C C . GLY A 1 228 ? -12.400 -3.009 4.553 1.00 97.94 228 GLY A C 1
ATOM 1752 O O . GLY A 1 228 ? -11.656 -2.406 3.784 1.00 97.94 228 GLY A O 1
ATOM 1753 N N . GLY A 1 229 ? -12.001 -4.062 5.264 1.00 97.25 229 GLY A N 1
ATOM 1754 C CA . GLY A 1 229 ? -10.662 -4.628 5.158 1.00 97.25 229 GLY A CA 1
ATOM 1755 C C . GLY A 1 229 ? -10.411 -5.338 3.825 1.00 97.25 229 GLY A C 1
ATOM 1756 O O . GLY A 1 229 ? -9.365 -5.127 3.213 1.00 97.25 229 GLY A O 1
ATOM 1757 N N . ALA A 1 230 ? -11.381 -6.124 3.346 1.00 97.81 230 ALA A N 1
ATOM 1758 C CA . ALA A 1 230 ? -11.264 -6.887 2.103 1.00 97.81 230 ALA A CA 1
ATOM 1759 C C . ALA A 1 230 ? -11.236 -6.013 0.845 1.00 97.81 230 ALA A C 1
ATOM 1761 O O . ALA A 1 230 ? -10.617 -6.397 -0.140 1.00 97.81 230 ALA A O 1
ATOM 1762 N N . LEU A 1 231 ? -11.876 -4.841 0.873 1.00 97.81 231 LEU A N 1
ATOM 1763 C CA . LEU A 1 231 ? -11.769 -3.844 -0.192 1.00 97.81 231 LEU A CA 1
ATOM 1764 C C . LEU A 1 231 ? -10.553 -2.942 0.002 1.00 97.81 231 LEU A C 1
ATOM 1766 O O . LEU A 1 231 ? -9.827 -2.674 -0.951 1.00 97.81 231 LEU A O 1
ATOM 1770 N N . GLY A 1 232 ? -10.321 -2.469 1.229 1.00 96.38 232 GLY A N 1
ATOM 1771 C CA . GLY A 1 232 ? -9.278 -1.488 1.501 1.00 96.38 232 GLY A CA 1
ATOM 1772 C C . GLY A 1 232 ? -7.889 -1.994 1.144 1.00 96.38 232 GLY A C 1
ATOM 1773 O O . GLY A 1 232 ? -7.099 -1.235 0.588 1.00 96.38 232 GLY A O 1
ATOM 1774 N N . PHE A 1 233 ? -7.582 -3.260 1.450 1.00 93.56 233 PHE A N 1
ATOM 1775 C CA . PHE A 1 233 ? -6.207 -3.756 1.332 1.00 93.56 233 PHE A CA 1
ATOM 1776 C C . PHE A 1 233 ? -5.812 -3.935 -0.133 1.00 93.56 233 PHE A C 1
ATOM 1778 O O . PHE A 1 233 ? -4.815 -3.344 -0.546 1.00 93.56 233 PHE A O 1
ATOM 1785 N N . PRO A 1 234 ? -6.614 -4.633 -0.959 1.00 95.75 234 PRO A N 1
ATOM 1786 C CA . PRO A 1 234 ? -6.346 -4.723 -2.388 1.00 95.75 234 PRO A CA 1
ATOM 1787 C C . PRO A 1 234 ? -6.388 -3.368 -3.095 1.00 95.75 234 PRO A C 1
ATOM 1789 O O . PRO A 1 234 ? -5.580 -3.142 -3.988 1.00 95.75 234 PRO A O 1
ATOM 1792 N N . LEU A 1 235 ? -7.277 -2.441 -2.706 1.00 95.38 235 LEU A N 1
ATOM 1793 C CA . LEU A 1 235 ? -7.321 -1.103 -3.314 1.00 95.38 235 LEU A CA 1
ATOM 1794 C C . LEU A 1 235 ? -6.056 -0.297 -3.013 1.00 95.38 235 LEU A C 1
ATOM 1796 O O . LEU A 1 235 ? -5.457 0.259 -3.932 1.00 95.38 235 LEU A O 1
ATOM 1800 N N . GLY A 1 236 ? -5.621 -0.269 -1.751 1.00 93.38 236 GLY A N 1
ATOM 1801 C CA . GLY A 1 236 ? -4.354 0.356 -1.385 1.00 93.38 236 GLY A CA 1
ATOM 1802 C C . GLY A 1 236 ? -3.183 -0.304 -2.110 1.00 93.38 236 GLY A C 1
ATOM 1803 O O . GLY A 1 236 ? -2.339 0.390 -2.678 1.00 93.38 236 GLY A O 1
ATOM 1804 N N . GLN A 1 237 ? -3.144 -1.640 -2.131 1.00 93.62 237 GLN A N 1
ATOM 1805 C CA . GLN A 1 237 ? -2.053 -2.377 -2.761 1.00 93.62 237 GLN A CA 1
ATOM 1806 C C . GLN A 1 237 ? -2.036 -2.210 -4.275 1.00 93.62 237 GLN A C 1
ATOM 1808 O O . GLN A 1 237 ? -0.962 -2.169 -4.861 1.00 93.62 237 GLN A O 1
ATOM 1813 N N . SER A 1 238 ? -3.190 -2.039 -4.917 1.00 90.88 238 SER A N 1
ATOM 1814 C CA . SER A 1 238 ? -3.263 -1.769 -6.354 1.00 90.88 238 SER A CA 1
ATOM 1815 C C . SER A 1 238 ? -2.551 -0.467 -6.715 1.00 90.88 238 SER A C 1
ATOM 1817 O O . SER A 1 238 ? -1.899 -0.412 -7.752 1.00 90.88 238 SER A O 1
ATOM 1819 N N . LEU A 1 239 ? -2.591 0.556 -5.849 1.00 88.31 239 LEU A N 1
ATOM 1820 C CA . LEU A 1 239 ? -1.825 1.789 -6.059 1.00 88.31 239 LEU A CA 1
ATOM 1821 C C . LEU A 1 239 ? -0.316 1.513 -6.032 1.00 88.31 239 LEU A C 1
ATOM 1823 O O . LEU A 1 239 ? 0.384 1.889 -6.968 1.00 88.31 239 LEU A O 1
ATOM 1827 N N . GLN A 1 240 ? 0.181 0.808 -5.010 1.00 87.50 240 GLN A N 1
ATOM 1828 C CA . GLN A 1 240 ? 1.606 0.468 -4.906 1.00 87.50 240 GLN A CA 1
ATOM 1829 C C . GLN A 1 240 ? 2.060 -0.463 -6.039 1.00 87.50 240 GLN A C 1
ATOM 1831 O O . GLN A 1 240 ? 3.071 -0.192 -6.685 1.00 87.50 240 GLN A O 1
ATOM 1836 N N . ALA A 1 241 ? 1.316 -1.539 -6.296 1.00 84.88 241 ALA A N 1
ATOM 1837 C CA . ALA A 1 241 ? 1.624 -2.505 -7.342 1.00 84.88 241 ALA A CA 1
ATOM 1838 C C . ALA A 1 241 ? 1.601 -1.843 -8.725 1.00 84.88 241 ALA A C 1
ATOM 1840 O O . ALA A 1 241 ? 2.519 -2.057 -9.504 1.00 84.88 241 ALA A O 1
ATOM 1841 N N . SER A 1 242 ? 0.640 -0.955 -9.012 1.00 77.25 242 SER A N 1
ATOM 1842 C CA . SER A 1 242 ? 0.604 -0.232 -10.293 1.00 77.25 242 SER A CA 1
ATOM 1843 C C . SER A 1 242 ? 1.866 0.592 -10.549 1.00 77.25 242 SER A C 1
ATOM 1845 O O . SER A 1 242 ? 2.303 0.686 -11.692 1.00 77.25 242 SER A O 1
ATOM 1847 N N . HIS A 1 243 ? 2.482 1.151 -9.504 1.00 75.94 243 HIS A N 1
ATOM 1848 C CA . HIS A 1 243 ? 3.764 1.830 -9.638 1.00 75.94 243 HIS A CA 1
ATOM 1849 C C . HIS A 1 243 ? 4.921 0.839 -9.803 1.00 75.94 243 HIS A C 1
ATOM 1851 O O . HIS A 1 243 ? 5.736 1.005 -10.704 1.00 75.94 243 HIS A O 1
ATOM 1857 N N . GLY A 1 244 ? 4.986 -0.202 -8.965 1.00 71.88 244 GLY A N 1
ATOM 1858 C CA . GLY A 1 244 ? 6.073 -1.184 -9.013 1.00 71.88 244 GLY A CA 1
ATOM 1859 C C . GLY A 1 244 ? 6.124 -1.984 -10.319 1.00 71.88 244 GLY A C 1
ATOM 1860 O O . GLY A 1 244 ? 7.209 -2.317 -10.784 1.00 71.88 244 GLY A O 1
ATOM 1861 N N . TRP A 1 245 ? 4.963 -2.248 -10.922 1.00 69.12 245 TRP A N 1
ATOM 1862 C CA . TRP A 1 245 ? 4.812 -3.072 -12.125 1.00 69.12 245 TRP A CA 1
ATOM 1863 C C . TRP A 1 245 ? 4.990 -2.289 -13.429 1.00 69.12 245 TRP A C 1
ATOM 1865 O O . TRP A 1 245 ? 5.240 -2.888 -14.469 1.00 69.12 245 TRP A O 1
ATOM 1875 N N . ASN A 1 246 ? 4.905 -0.958 -13.386 1.00 68.00 246 ASN A N 1
ATOM 1876 C CA . ASN A 1 246 ? 5.136 -0.089 -14.540 1.00 68.00 246 ASN A CA 1
ATOM 1877 C C . ASN A 1 246 ? 6.478 0.635 -14.384 1.00 68.00 246 ASN A C 1
ATOM 1879 O O . ASN A 1 246 ? 6.528 1.852 -14.191 1.00 68.00 246 ASN A O 1
ATOM 1883 N N . LYS A 1 247 ? 7.580 -0.125 -14.427 1.00 68.94 247 LYS A N 1
ATOM 1884 C CA . LYS A 1 247 ? 8.921 0.470 -14.402 1.00 68.94 247 LYS A CA 1
ATOM 1885 C C . LYS A 1 247 ? 9.174 1.279 -15.681 1.00 68.94 247 LYS A C 1
ATOM 1887 O O . LYS A 1 247 ? 8.769 0.837 -16.755 1.00 68.94 247 LYS A O 1
ATOM 1892 N N . PRO A 1 248 ? 9.862 2.429 -15.590 1.00 74.69 248 PRO A N 1
ATOM 1893 C CA . PRO A 1 248 ? 10.258 3.188 -16.768 1.00 74.69 248 PRO A CA 1
ATOM 1894 C C . PRO A 1 248 ? 11.186 2.366 -17.666 1.00 74.69 248 PRO A C 1
ATOM 1896 O O . PRO A 1 248 ? 12.112 1.721 -17.166 1.00 74.69 248 PRO A O 1
ATOM 1899 N N . GLN A 1 249 ? 10.971 2.445 -18.980 1.00 84.75 249 GLN A N 1
ATOM 1900 C CA . GLN A 1 249 ? 11.938 1.955 -19.960 1.00 84.75 249 GLN A CA 1
ATOM 1901 C C . GLN A 1 249 ? 13.294 2.651 -19.822 1.00 84.75 249 GLN A C 1
ATOM 1903 O O . GLN A 1 249 ? 13.382 3.824 -19.443 1.00 84.75 249 GLN A O 1
ATOM 1908 N N . GLN A 1 250 ? 14.340 1.915 -20.179 1.00 90.38 250 GLN A N 1
ATOM 1909 C CA . GLN A 1 250 ? 15.719 2.370 -20.231 1.00 90.38 250 GLN A CA 1
ATOM 1910 C C . GLN A 1 250 ? 16.305 2.087 -21.614 1.00 90.38 250 GLN A C 1
ATOM 1912 O O . GLN A 1 250 ? 15.952 1.109 -22.274 1.00 90.38 250 GLN A O 1
ATOM 1917 N N . GLY A 1 251 ? 17.179 2.976 -22.061 1.00 93.81 251 GLY A N 1
ATOM 1918 C CA . GLY A 1 251 ? 17.926 2.849 -23.302 1.00 93.81 251 GLY A CA 1
ATOM 1919 C C . GLY A 1 251 ? 19.370 3.267 -23.074 1.00 93.81 251 GLY A C 1
ATOM 1920 O O . GLY A 1 251 ? 19.628 4.212 -22.327 1.00 93.81 251 GLY A O 1
ATOM 1921 N N . LYS A 1 252 ? 20.327 2.590 -23.698 1.00 96.62 252 LYS A N 1
ATOM 1922 C CA . LYS A 1 252 ? 21.740 2.951 -23.599 1.00 96.62 252 LYS A CA 1
ATOM 1923 C C . LYS A 1 252 ? 22.442 2.792 -24.935 1.00 96.62 252 LYS A C 1
ATOM 1925 O O . LYS A 1 252 ? 22.272 1.775 -25.592 1.00 96.62 252 LYS A O 1
ATOM 1930 N N . VAL A 1 253 ? 23.270 3.766 -25.308 1.00 97.88 253 VAL A N 1
ATOM 1931 C CA . VAL A 1 253 ? 24.240 3.610 -26.403 1.00 97.88 253 VAL A CA 1
ATOM 1932 C C . VAL A 1 253 ? 25.627 3.509 -25.798 1.00 97.88 253 VAL A C 1
ATOM 1934 O O . VAL A 1 253 ? 26.020 4.360 -24.996 1.00 97.88 253 VAL A O 1
ATOM 1937 N N . THR A 1 254 ? 26.378 2.483 -26.179 1.00 98.19 254 THR A N 1
ATOM 1938 C CA . THR A 1 254 ? 27.760 2.291 -25.730 1.00 98.19 254 THR A CA 1
ATOM 1939 C C . THR A 1 254 ? 28.706 2.017 -26.886 1.00 98.19 254 THR A C 1
ATOM 1941 O O . THR A 1 254 ? 28.288 1.508 -27.921 1.00 98.19 254 THR A O 1
ATOM 1944 N N . VAL A 1 255 ? 29.986 2.330 -26.687 1.00 97.94 255 VAL A N 1
ATOM 1945 C CA . VAL A 1 255 ? 31.081 1.971 -27.594 1.00 97.94 255 VAL A CA 1
ATOM 1946 C C . VAL A 1 255 ? 32.152 1.181 -26.845 1.00 97.94 255 VAL A C 1
ATOM 1948 O O . VAL A 1 255 ? 32.552 1.553 -25.742 1.00 97.94 255 VAL A O 1
ATOM 1951 N N . SER A 1 256 ? 32.629 0.086 -27.429 1.00 97.69 256 SER A N 1
ATOM 1952 C CA . SER A 1 256 ? 33.771 -0.692 -26.937 1.00 97.69 256 SER A CA 1
ATOM 1953 C C . SER A 1 256 ? 34.898 -0.656 -27.962 1.00 97.69 256 SER A C 1
ATOM 1955 O O . SER A 1 256 ? 34.653 -0.893 -29.140 1.00 97.69 256 SER A O 1
ATOM 1957 N N . TYR A 1 257 ? 36.127 -0.392 -27.510 1.00 97.00 257 TYR A N 1
ATOM 1958 C CA . TYR A 1 257 ? 37.333 -0.424 -28.341 1.00 97.00 257 TYR A CA 1
ATOM 1959 C C . TYR A 1 257 ? 38.158 -1.668 -28.032 1.00 97.00 257 TYR A C 1
ATOM 1961 O O . TYR A 1 257 ? 38.482 -1.914 -26.869 1.00 97.00 257 TYR A O 1
ATOM 1969 N N . ASP A 1 258 ? 38.520 -2.436 -29.060 1.00 94.94 258 ASP A N 1
ATOM 1970 C CA . ASP A 1 258 ? 39.354 -3.644 -28.954 1.00 94.94 258 ASP A CA 1
ATOM 1971 C C . ASP A 1 258 ? 38.868 -4.659 -27.895 1.00 94.94 258 ASP A C 1
ATOM 1973 O O . ASP A 1 258 ? 39.668 -5.293 -27.206 1.00 94.94 258 ASP A O 1
ATOM 1977 N N . GLY A 1 259 ? 37.547 -4.774 -27.711 1.00 92.00 259 GLY A N 1
ATOM 1978 C CA . GLY A 1 259 ? 36.932 -5.662 -26.716 1.00 92.00 259 GLY A CA 1
ATOM 1979 C C . GLY A 1 259 ? 37.098 -5.214 -25.257 1.00 92.00 259 GLY A C 1
ATOM 1980 O O . GLY A 1 259 ? 36.834 -5.989 -24.337 1.00 92.00 259 GLY A O 1
ATOM 1981 N N . LYS A 1 260 ? 37.544 -3.976 -25.010 1.00 93.94 260 LYS A N 1
ATOM 1982 C CA . LYS A 1 260 ? 37.649 -3.397 -23.660 1.00 93.94 260 LYS A CA 1
ATOM 1983 C C . LYS A 1 260 ? 36.267 -3.039 -23.097 1.00 93.94 260 LYS A C 1
ATOM 1985 O O . LYS A 1 260 ? 35.251 -3.077 -23.789 1.00 93.94 260 LYS A O 1
ATOM 1990 N N . LYS A 1 261 ? 36.231 -2.650 -21.817 1.00 94.56 261 LYS A N 1
ATOM 1991 C CA . LYS A 1 261 ? 35.002 -2.219 -21.134 1.00 94.56 261 LYS A CA 1
ATOM 1992 C C . LYS A 1 261 ? 34.280 -1.117 -21.942 1.00 94.56 261 LYS A C 1
ATOM 1994 O O . LYS A 1 261 ? 34.931 -0.122 -22.265 1.00 94.56 261 LYS A O 1
ATOM 1999 N N . PRO A 1 262 ? 32.972 -1.259 -22.229 1.00 95.44 262 PRO A N 1
ATOM 2000 C CA . PRO A 1 262 ? 32.225 -0.255 -22.978 1.00 95.44 262 PRO A CA 1
ATOM 2001 C C . PRO A 1 262 ? 32.146 1.100 -22.261 1.00 95.44 262 PRO A C 1
ATOM 2003 O O . PRO A 1 262 ? 32.011 1.166 -21.034 1.00 95.44 262 PRO A O 1
ATOM 2006 N N . VAL A 1 263 ? 32.180 2.173 -23.045 1.00 95.62 263 VAL A N 1
ATOM 2007 C CA . VAL A 1 263 ? 31.976 3.566 -22.631 1.00 95.62 263 VAL A CA 1
ATOM 2008 C C . VAL A 1 263 ? 30.562 3.996 -23.022 1.00 95.62 263 VAL A C 1
ATOM 2010 O O . VAL A 1 263 ? 30.096 3.672 -24.111 1.00 95.62 263 VAL A O 1
ATOM 2013 N N . SER A 1 264 ? 29.867 4.704 -22.129 1.00 96.25 264 SER A N 1
ATOM 2014 C CA . SER A 1 264 ? 28.501 5.195 -22.359 1.00 96.25 264 SER A CA 1
ATOM 2015 C C . SER A 1 264 ? 28.508 6.474 -23.201 1.00 96.25 264 SER A C 1
ATOM 2017 O O . SER A 1 264 ? 29.195 7.427 -22.839 1.00 96.25 264 SER A O 1
ATOM 2019 N N . LEU A 1 265 ? 27.745 6.493 -24.296 1.00 96.31 265 LEU A N 1
ATOM 2020 C CA . LEU A 1 265 ? 27.534 7.665 -25.158 1.00 96.31 265 LEU A CA 1
ATOM 2021 C C . LEU A 1 265 ? 26.183 8.339 -24.882 1.00 96.31 265 LEU A C 1
ATOM 2023 O O . LEU A 1 265 ? 26.071 9.561 -24.937 1.00 96.31 265 LEU A O 1
ATOM 2027 N N . LEU A 1 266 ? 25.159 7.540 -24.570 1.00 95.69 266 LEU A N 1
ATOM 2028 C CA . LEU A 1 266 ? 23.805 8.002 -24.276 1.00 95.69 266 LEU A CA 1
ATOM 2029 C C . LEU A 1 266 ? 23.168 7.109 -23.215 1.00 95.69 266 LEU A C 1
ATOM 2031 O O . LEU A 1 266 ? 23.243 5.887 -23.315 1.00 95.69 266 LEU A O 1
ATOM 2035 N N . GLU A 1 267 ? 22.477 7.726 -22.259 1.00 93.81 267 GLU A N 1
ATOM 2036 C CA . GLU A 1 267 ? 21.593 7.045 -21.313 1.00 93.81 267 GLU A CA 1
ATOM 2037 C C . GLU A 1 267 ? 20.201 7.682 -21.385 1.00 93.81 267 GLU A C 1
ATOM 2039 O O . GLU A 1 267 ? 20.027 8.879 -21.153 1.00 93.81 267 GLU A O 1
ATOM 2044 N N . LEU A 1 268 ? 19.210 6.874 -21.745 1.00 91.19 268 LEU A N 1
ATOM 2045 C CA . LEU A 1 268 ? 17.792 7.202 -21.746 1.00 91.19 268 LEU A CA 1
ATOM 2046 C C . LEU A 1 268 ? 17.172 6.520 -20.530 1.00 91.19 268 LEU A C 1
ATOM 2048 O O . LEU A 1 268 ? 17.176 5.297 -20.419 1.00 91.19 268 LEU A O 1
ATOM 2052 N N . ASN A 1 269 ? 16.669 7.311 -19.591 1.00 84.38 269 ASN A N 1
ATOM 2053 C CA . ASN A 1 269 ? 16.091 6.829 -18.341 1.00 84.38 269 ASN A CA 1
ATOM 2054 C C . ASN A 1 269 ? 14.685 7.421 -18.131 1.00 84.38 269 ASN A C 1
ATOM 2056 O O . ASN A 1 269 ? 14.102 8.024 -19.032 1.00 84.38 269 ASN A O 1
ATOM 2060 N N . ALA A 1 270 ? 14.153 7.288 -16.915 1.00 74.06 270 ALA A N 1
ATOM 2061 C CA . ALA A 1 270 ? 12.853 7.831 -16.521 1.00 74.06 270 ALA A CA 1
ATOM 2062 C C . ALA A 1 270 ? 12.731 9.368 -16.604 1.00 74.06 270 ALA A C 1
ATOM 2064 O O . ALA A 1 270 ? 11.640 9.902 -16.444 1.00 74.06 270 ALA A O 1
ATOM 2065 N N . GLU A 1 271 ? 13.815 10.103 -16.824 1.00 76.44 271 GLU A N 1
ATOM 2066 C CA . GLU A 1 271 ? 13.794 11.561 -16.976 1.00 76.44 271 GLU A CA 1
ATOM 2067 C C . GLU A 1 271 ? 13.939 11.984 -18.445 1.00 76.44 271 GLU A C 1
ATOM 2069 O O . GLU A 1 271 ? 13.650 13.134 -18.794 1.00 76.44 271 GLU A O 1
ATOM 2074 N N . ALA A 1 272 ? 14.345 11.059 -19.324 1.00 83.69 272 ALA A N 1
ATOM 2075 C CA . ALA A 1 272 ? 14.549 11.327 -20.740 1.00 83.69 272 ALA A CA 1
ATOM 2076 C C . ALA A 1 272 ? 13.206 11.639 -21.429 1.00 83.69 272 ALA A C 1
ATOM 2078 O O . ALA A 1 272 ? 12.335 10.768 -21.507 1.00 83.69 272 ALA A O 1
ATOM 2079 N N . PRO A 1 273 ? 13.011 12.864 -21.957 1.00 85.38 273 PRO A N 1
ATOM 2080 C CA . PRO A 1 273 ? 11.737 13.261 -22.536 1.00 85.38 273 PRO A CA 1
ATOM 2081 C C . PRO A 1 273 ? 11.441 12.486 -23.821 1.00 85.38 273 PRO A C 1
ATOM 2083 O O . PRO A 1 273 ? 12.345 12.124 -24.567 1.00 85.38 273 PRO A O 1
ATOM 2086 N N . THR A 1 274 ? 10.155 12.337 -24.137 1.00 89.69 274 THR A N 1
ATOM 2087 C CA . THR A 1 274 ? 9.715 11.876 -25.458 1.00 89.69 274 THR A CA 1
ATOM 2088 C C . THR A 1 274 ? 10.303 12.749 -26.573 1.00 89.69 274 THR A C 1
ATOM 2090 O O . THR A 1 274 ? 10.176 13.983 -26.556 1.00 89.69 274 THR A O 1
ATOM 2093 N N . ARG A 1 275 ? 10.918 12.087 -27.552 1.00 93.19 275 ARG A N 1
ATOM 2094 C CA . ARG A 1 275 ? 11.530 12.636 -28.762 1.00 93.19 275 ARG A CA 1
ATOM 2095 C C . ARG A 1 275 ? 11.175 11.707 -29.920 1.00 93.19 275 ARG A C 1
ATOM 2097 O O . ARG A 1 275 ? 11.789 10.666 -30.087 1.00 93.19 275 ARG A O 1
ATOM 2104 N N . TYR A 1 276 ? 10.138 12.063 -30.672 1.00 92.56 276 TYR A N 1
ATOM 2105 C CA . TYR A 1 276 ? 9.636 11.209 -31.753 1.00 92.56 276 TYR A CA 1
ATOM 2106 C C . TYR A 1 276 ? 10.561 11.158 -32.973 1.00 92.56 276 TYR A C 1
ATOM 2108 O O . TYR A 1 276 ? 10.507 10.180 -33.706 1.00 92.56 276 TYR A O 1
ATOM 2116 N N . ASP A 1 277 ? 11.366 12.200 -33.181 1.00 95.56 277 ASP A N 1
ATOM 2117 C CA . ASP A 1 277 ? 12.197 12.358 -34.369 1.00 95.56 277 ASP A CA 1
ATOM 2118 C C . ASP A 1 277 ? 13.385 13.271 -34.052 1.00 95.56 277 ASP A C 1
ATOM 2120 O O . ASP A 1 277 ? 13.235 14.487 -33.890 1.00 95.56 277 ASP A O 1
ATOM 2124 N N . GLU A 1 278 ? 14.573 12.700 -33.876 1.00 95.69 278 GLU A N 1
ATOM 2125 C CA . GLU A 1 278 ? 15.783 13.467 -33.581 1.00 95.69 278 GLU A CA 1
ATOM 2126 C C . GLU A 1 278 ? 17.017 12.862 -34.245 1.00 95.69 278 GLU A C 1
ATOM 2128 O O . GLU A 1 278 ? 17.153 11.650 -34.323 1.00 95.69 278 GLU A O 1
ATOM 2133 N N . ALA A 1 279 ? 17.928 13.731 -34.690 1.00 96.50 279 ALA A N 1
ATOM 2134 C CA . ALA A 1 279 ? 19.249 13.314 -35.149 1.00 96.50 279 ALA A CA 1
ATOM 2135 C C . ALA A 1 279 ? 20.202 13.408 -33.958 1.00 96.50 279 ALA A C 1
ATOM 2137 O O . ALA A 1 279 ? 20.284 14.452 -33.300 1.00 96.50 279 ALA A O 1
ATOM 2138 N N . ARG A 1 280 ? 20.902 12.321 -33.660 1.00 96.25 280 ARG A N 1
ATOM 2139 C CA . ARG A 1 280 ? 21.861 12.219 -32.564 1.00 96.25 280 ARG A CA 1
ATOM 2140 C C . ARG A 1 280 ? 23.278 12.268 -33.117 1.00 96.25 280 ARG A C 1
ATOM 2142 O O . ARG A 1 280 ? 23.555 11.680 -34.153 1.00 96.25 280 ARG A O 1
ATOM 2149 N N . VAL A 1 281 ? 24.167 12.972 -32.418 1.00 96.81 281 VAL A N 1
ATOM 2150 C CA . VAL A 1 281 ? 25.576 13.133 -32.800 1.00 96.81 281 VAL A CA 1
ATOM 2151 C C . VAL A 1 281 ? 26.439 12.996 -31.552 1.00 96.81 281 VAL A C 1
ATOM 2153 O O . VAL A 1 281 ? 26.228 13.730 -30.585 1.00 96.81 281 VAL A O 1
ATOM 2156 N N . PHE A 1 282 ? 27.405 12.080 -31.571 1.00 96.81 282 PHE A N 1
ATOM 2157 C CA . PHE A 1 282 ? 28.289 11.821 -30.436 1.00 96.81 282 PHE A CA 1
ATOM 2158 C C . PHE A 1 282 ? 29.751 11.749 -30.881 1.00 96.81 282 PHE A C 1
ATOM 2160 O O . PHE A 1 282 ? 30.066 10.944 -31.761 1.00 96.81 282 PHE A O 1
ATOM 2167 N N . PRO A 1 283 ? 30.663 12.531 -30.273 1.00 95.88 283 PRO A N 1
ATOM 2168 C CA . PRO A 1 283 ? 32.087 12.290 -30.443 1.00 95.88 283 PRO A CA 1
ATOM 2169 C C . PRO A 1 283 ? 32.433 10.942 -29.808 1.00 95.88 283 PRO A C 1
ATOM 2171 O O . PRO A 1 283 ? 32.084 10.670 -28.657 1.00 95.88 283 PRO A O 1
ATOM 2174 N N . LEU A 1 284 ? 33.103 10.086 -30.570 1.00 95.62 284 LEU A N 1
ATOM 2175 C CA . LEU A 1 284 ? 33.438 8.732 -30.139 1.00 95.62 284 LEU A CA 1
ATOM 2176 C C . LEU A 1 284 ? 34.713 8.687 -29.290 1.00 95.62 284 LEU A C 1
ATOM 2178 O O . LEU A 1 284 ? 34.932 7.693 -28.592 1.00 95.62 284 LEU A O 1
ATOM 2182 N N . ASN A 1 285 ? 35.521 9.757 -29.322 1.00 93.69 285 ASN A N 1
ATOM 2183 C CA . ASN A 1 285 ? 36.780 9.901 -28.584 1.00 93.69 285 ASN A CA 1
ATOM 2184 C C . ASN A 1 285 ? 37.651 8.642 -28.713 1.00 93.69 285 ASN A C 1
ATOM 2186 O O . ASN A 1 285 ? 38.079 8.053 -27.717 1.00 93.69 285 ASN A O 1
ATOM 2190 N N . ASN A 1 286 ? 37.829 8.169 -29.951 1.00 94.31 286 ASN A N 1
ATOM 2191 C CA . ASN A 1 286 ? 38.532 6.925 -30.226 1.00 94.31 286 ASN A CA 1
ATOM 2192 C C . ASN A 1 286 ? 39.981 6.995 -29.710 1.00 94.31 286 ASN A C 1
ATOM 2194 O O . ASN A 1 286 ? 40.711 7.903 -30.113 1.00 94.31 286 ASN A O 1
ATOM 2198 N N . PRO A 1 287 ? 40.410 6.063 -28.832 1.00 94.06 287 PRO A N 1
ATOM 2199 C CA . PRO A 1 287 ? 41.739 6.105 -28.231 1.00 94.06 287 PRO A CA 1
ATOM 2200 C C . PRO A 1 287 ? 42.864 5.966 -29.255 1.00 94.06 287 PRO A C 1
ATOM 2202 O O . PRO A 1 287 ? 42.721 5.277 -30.269 1.00 94.06 287 PRO A O 1
ATOM 2205 N N . GLU A 1 288 ? 44.028 6.531 -28.935 1.00 93.31 288 GLU A N 1
ATOM 2206 C CA . GLU A 1 288 ? 45.237 6.315 -29.726 1.00 93.31 288 GLU A CA 1
ATOM 2207 C C . GLU A 1 288 ? 45.581 4.819 -29.821 1.00 93.31 288 GLU A C 1
ATOM 2209 O O . GLU A 1 288 ? 45.596 4.088 -28.826 1.00 93.31 288 GLU A O 1
ATOM 2214 N N . GLY A 1 289 ? 45.833 4.353 -31.047 1.00 90.38 289 GLY A N 1
ATOM 2215 C CA . GLY A 1 289 ? 46.187 2.962 -31.331 1.00 90.38 289 GLY A CA 1
ATOM 2216 C C . GLY A 1 289 ? 45.029 1.958 -31.273 1.00 90.38 289 GLY A C 1
ATOM 2217 O O . GLY A 1 289 ? 45.291 0.756 -31.373 1.00 90.38 289 GLY A O 1
ATOM 2218 N N . ALA A 1 290 ? 43.776 2.408 -31.124 1.00 92.94 290 ALA A N 1
ATOM 2219 C CA . ALA A 1 290 ? 42.610 1.530 -31.208 1.00 92.94 290 ALA A CA 1
ATOM 2220 C C . ALA A 1 290 ? 42.515 0.877 -32.597 1.00 92.94 290 ALA A C 1
ATOM 2222 O O . ALA A 1 290 ? 42.668 1.546 -33.619 1.00 92.94 290 ALA A O 1
ATOM 2223 N N . LYS A 1 291 ? 42.270 -0.437 -32.652 1.00 95.00 291 LYS A N 1
ATOM 2224 C CA . LYS A 1 291 ? 42.233 -1.196 -33.919 1.00 95.00 291 LYS A CA 1
ATOM 2225 C C . LYS A 1 291 ? 40.819 -1.424 -34.422 1.00 95.00 291 LYS A C 1
ATOM 2227 O O . LYS A 1 291 ? 40.600 -1.550 -35.627 1.00 95.00 291 LYS A O 1
ATOM 2232 N N . SER A 1 292 ? 39.876 -1.532 -33.499 1.00 96.56 292 SER A N 1
ATOM 2233 C CA . SER A 1 292 ? 38.483 -1.821 -33.796 1.00 96.56 292 SER A CA 1
ATOM 2234 C C . SER A 1 292 ? 37.554 -1.202 -32.768 1.00 96.56 292 SER A C 1
ATOM 2236 O O . SER A 1 292 ? 37.946 -0.996 -31.615 1.00 96.56 292 SER A O 1
ATOM 2238 N N . MET A 1 293 ? 36.312 -0.963 -33.172 1.00 97.31 293 MET A N 1
ATOM 2239 C CA . MET A 1 293 ? 35.246 -0.601 -32.248 1.00 97.31 293 MET A CA 1
ATOM 2240 C C . MET A 1 293 ? 33.929 -1.308 -32.553 1.00 97.31 293 MET A C 1
ATOM 2242 O O . MET A 1 293 ? 33.685 -1.719 -33.685 1.00 97.31 293 MET A O 1
ATOM 2246 N N . VAL A 1 294 ? 33.086 -1.424 -31.530 1.00 98.25 294 VAL A N 1
ATOM 2247 C CA . VAL A 1 294 ? 31.714 -1.941 -31.612 1.00 98.25 294 VAL A CA 1
ATOM 2248 C C . VAL A 1 294 ? 30.787 -0.961 -30.909 1.00 98.25 294 VAL A C 1
ATOM 2250 O O . VAL A 1 294 ? 31.065 -0.571 -29.771 1.00 98.25 294 VAL A O 1
ATOM 2253 N N . ILE A 1 295 ? 29.690 -0.587 -31.564 1.00 98.31 295 ILE A N 1
ATOM 2254 C CA . ILE A 1 295 ? 28.635 0.251 -30.983 1.00 98.31 295 ILE A CA 1
ATOM 2255 C C . ILE A 1 295 ? 27.447 -0.639 -30.635 1.00 98.31 295 ILE A C 1
ATOM 2257 O O . ILE A 1 295 ? 27.141 -1.578 -31.363 1.00 98.31 295 ILE A O 1
ATOM 2261 N N . THR A 1 296 ? 26.823 -0.397 -29.485 1.00 98.44 296 THR A N 1
ATOM 2262 C CA . THR A 1 296 ? 25.697 -1.196 -28.986 1.00 98.44 296 THR A CA 1
ATOM 2263 C C . THR A 1 296 ? 24.572 -0.307 -28.482 1.00 98.44 296 THR A C 1
ATOM 2265 O O . THR A 1 296 ? 24.818 0.566 -27.645 1.00 98.44 296 THR A O 1
ATOM 2268 N N . TRP A 1 297 ? 23.355 -0.583 -28.946 1.00 98.44 297 TRP A N 1
ATOM 2269 C CA . TRP A 1 297 ? 22.100 -0.017 -28.458 1.00 98.44 297 TRP A CA 1
ATOM 2270 C C . TRP A 1 297 ? 21.410 -1.052 -27.571 1.00 98.44 297 TRP A C 1
ATOM 2272 O O . TRP A 1 297 ? 21.036 -2.117 -28.046 1.00 98.44 297 TRP A O 1
ATOM 2282 N N . ASP A 1 298 ? 21.265 -0.761 -26.282 1.00 97.12 298 ASP A N 1
ATOM 2283 C CA . ASP A 1 298 ? 20.607 -1.615 -25.286 1.00 97.12 298 ASP A CA 1
ATOM 2284 C C . ASP A 1 298 ? 19.250 -1.025 -24.906 1.00 97.12 298 ASP A C 1
ATOM 2286 O O . ASP A 1 298 ? 19.177 0.152 -24.555 1.00 97.12 298 ASP A O 1
ATOM 2290 N N . HIS A 1 299 ? 18.186 -1.824 -24.957 1.00 95.12 299 HIS A N 1
ATOM 2291 C CA . HIS A 1 299 ? 16.847 -1.421 -24.541 1.00 95.12 299 HIS A CA 1
ATOM 2292 C C . HIS A 1 299 ? 16.279 -2.386 -23.505 1.00 95.12 299 HIS A C 1
ATOM 2294 O O . HIS A 1 299 ? 16.250 -3.604 -23.696 1.00 95.12 299 HIS A O 1
ATOM 2300 N N . GLN A 1 300 ? 15.767 -1.816 -22.417 1.00 91.94 300 GLN A N 1
ATOM 2301 C CA . GLN A 1 300 ? 15.100 -2.547 -21.350 1.00 91.94 300 GLN A CA 1
ATOM 2302 C C . GLN A 1 300 ? 13.744 -1.914 -21.055 1.00 91.94 300 GLN A C 1
ATOM 2304 O O . GLN A 1 300 ? 13.629 -0.696 -20.914 1.00 91.94 300 GLN A O 1
ATOM 2309 N N . GLY A 1 301 ? 12.715 -2.741 -20.913 1.00 86.31 301 GLY A N 1
ATOM 2310 C CA . GLY A 1 301 ? 11.343 -2.287 -20.733 1.00 86.31 301 GLY A CA 1
ATOM 2311 C C . GLY A 1 301 ? 10.399 -3.401 -20.291 1.00 86.31 301 GLY A C 1
ATOM 2312 O O . GLY A 1 301 ? 10.770 -4.570 -20.181 1.00 86.31 301 GLY A O 1
ATOM 2313 N N . HIS A 1 302 ? 9.162 -3.020 -19.998 1.00 78.38 302 HIS A N 1
ATOM 2314 C CA . HIS A 1 302 ? 8.024 -3.927 -19.799 1.00 78.38 302 HIS A CA 1
ATOM 2315 C C . HIS A 1 302 ? 6.912 -3.437 -20.730 1.00 78.38 302 HIS A C 1
ATOM 2317 O O . HIS A 1 302 ? 7.181 -3.189 -21.893 1.00 78.38 302 HIS A O 1
ATOM 2323 N N . ASN A 1 303 ? 5.718 -3.131 -20.219 1.00 76.00 303 ASN A N 1
ATOM 2324 C CA . ASN A 1 303 ? 4.715 -2.355 -20.951 1.00 76.00 303 ASN A CA 1
ATOM 2325 C C . ASN A 1 303 ? 5.099 -0.857 -21.028 1.00 76.00 303 ASN A C 1
ATOM 2327 O O . ASN A 1 303 ? 4.487 0.019 -20.398 1.00 76.00 303 ASN A O 1
ATOM 2331 N N . SER A 1 304 ? 6.187 -0.579 -21.734 1.00 73.00 304 SER A N 1
ATOM 2332 C CA . SER A 1 304 ? 6.743 0.746 -22.006 1.00 73.00 304 SER A CA 1
ATOM 2333 C C . SER A 1 304 ? 6.868 0.896 -23.516 1.00 73.00 304 SER A C 1
ATOM 2335 O O . SER A 1 304 ? 7.234 -0.077 -24.140 1.00 73.00 304 SER A O 1
ATOM 2337 N N . TRP A 1 305 ? 6.546 2.059 -24.088 1.00 87.25 305 TRP A N 1
ATOM 2338 C CA . TRP A 1 305 ? 6.460 2.307 -25.537 1.00 87.25 305 TRP A CA 1
ATOM 2339 C C . TRP A 1 305 ? 7.579 1.674 -26.398 1.00 87.25 305 TRP A C 1
ATOM 2341 O O . TRP A 1 305 ? 7.509 0.496 -26.722 1.00 87.25 305 TRP A O 1
ATOM 2351 N N . TRP A 1 306 ? 8.562 2.450 -26.860 1.00 92.50 306 TRP A N 1
ATOM 2352 C CA . TRP A 1 306 ? 9.554 1.953 -27.815 1.00 92.50 306 TRP A CA 1
ATOM 2353 C C . TRP A 1 306 ? 10.823 2.798 -27.842 1.00 92.50 306 TRP A C 1
ATOM 2355 O O . TRP A 1 306 ? 10.845 3.956 -27.387 1.00 92.50 306 TRP A O 1
ATOM 2365 N N . TRP A 1 307 ? 11.843 2.218 -28.469 1.00 95.94 307 TRP A N 1
ATOM 2366 C CA . TRP A 1 307 ? 12.973 2.915 -29.065 1.00 95.94 307 TRP A CA 1
ATOM 2367 C C . TRP A 1 307 ? 13.174 2.440 -30.506 1.00 95.94 307 TRP A C 1
ATOM 2369 O O . TRP A 1 307 ? 13.185 1.243 -30.760 1.00 95.94 307 TRP A O 1
ATOM 2379 N N . SER A 1 308 ? 13.336 3.366 -31.444 1.00 96.94 308 SER A N 1
ATOM 2380 C CA . SER A 1 308 ? 13.710 3.072 -32.827 1.00 96.94 308 SER A CA 1
ATOM 2381 C C . SER A 1 308 ? 14.917 3.898 -33.250 1.00 96.94 308 SER A C 1
ATOM 2383 O O . SER A 1 308 ? 15.104 5.012 -32.743 1.00 96.94 308 SER A O 1
ATOM 2385 N N . ILE A 1 309 ? 15.725 3.341 -34.150 1.00 98.19 309 ILE A N 1
ATOM 2386 C CA . ILE A 1 309 ? 16.894 3.988 -34.743 1.00 98.19 309 ILE A CA 1
ATOM 2387 C C . ILE A 1 309 ? 16.966 3.722 -36.249 1.00 98.19 309 ILE A C 1
ATOM 2389 O O . ILE A 1 309 ? 16.500 2.683 -36.719 1.00 98.19 309 ILE A O 1
ATOM 2393 N N . ASP A 1 310 ? 17.591 4.646 -36.973 1.00 98.06 310 ASP A N 1
ATOM 2394 C CA . ASP A 1 310 ? 17.874 4.532 -38.406 1.00 98.06 310 ASP A CA 1
ATOM 2395 C C . ASP A 1 310 ? 19.077 5.419 -38.809 1.00 98.06 310 ASP A C 1
ATOM 2397 O O . ASP A 1 310 ? 19.594 6.175 -37.977 1.00 98.06 310 ASP A O 1
ATOM 2401 N N . ASN A 1 311 ? 19.524 5.341 -40.065 1.00 97.56 311 ASN A N 1
ATOM 2402 C CA . ASN A 1 311 ? 20.551 6.188 -40.686 1.00 97.56 311 ASN A CA 1
ATOM 2403 C C . ASN A 1 311 ? 21.846 6.282 -39.866 1.00 97.56 311 ASN A C 1
ATOM 2405 O O . ASN A 1 311 ? 22.339 7.372 -39.556 1.00 97.56 311 ASN A O 1
ATOM 2409 N N . ILE A 1 312 ? 22.392 5.135 -39.471 1.00 97.94 312 ILE A N 1
ATOM 2410 C CA . ILE A 1 312 ? 23.611 5.066 -38.669 1.00 97.94 312 ILE A CA 1
ATOM 2411 C C . ILE A 1 312 ? 24.801 5.399 -39.560 1.00 97.94 312 ILE A C 1
ATOM 2413 O O . ILE A 1 312 ? 25.049 4.730 -40.556 1.00 97.94 312 ILE A O 1
ATOM 2417 N N . GLU A 1 313 ? 25.583 6.395 -39.163 1.00 97.75 313 GLU A N 1
ATOM 2418 C CA . GLU A 1 313 ? 26.816 6.791 -39.828 1.00 97.75 313 GLU A CA 1
ATOM 2419 C C . GLU A 1 313 ? 27.933 6.977 -38.803 1.00 97.75 313 GLU A C 1
ATOM 2421 O O . GLU A 1 313 ? 27.764 7.580 -37.741 1.00 97.75 313 GLU A O 1
ATOM 2426 N N . ILE A 1 314 ? 29.116 6.490 -39.148 1.00 97.06 314 ILE A N 1
ATOM 2427 C CA . ILE A 1 314 ? 30.350 6.746 -38.424 1.00 97.06 314 ILE A CA 1
ATOM 2428 C C . ILE A 1 314 ? 31.332 7.331 -39.420 1.00 97.06 314 ILE A C 1
ATOM 2430 O O . ILE A 1 314 ? 31.680 6.688 -40.409 1.00 97.06 314 ILE A O 1
ATOM 2434 N N . ALA A 1 315 ? 31.805 8.535 -39.136 1.00 94.88 315 ALA A N 1
ATOM 2435 C CA . ALA A 1 315 ? 32.685 9.267 -40.031 1.00 94.88 315 ALA A CA 1
ATOM 2436 C C . ALA A 1 315 ? 33.724 10.072 -39.245 1.00 94.88 315 ALA A C 1
ATOM 2438 O O . ALA A 1 315 ? 33.499 10.430 -38.084 1.00 94.88 315 ALA A O 1
ATOM 2439 N N . ASP A 1 316 ? 34.841 10.375 -39.898 1.00 89.12 316 ASP A N 1
ATOM 2440 C CA . ASP A 1 316 ? 35.715 11.487 -39.523 1.00 89.12 316 ASP A CA 1
ATOM 2441 C C . ASP A 1 316 ? 35.433 12.703 -40.434 1.00 89.12 316 ASP A C 1
ATOM 2443 O O . ASP A 1 316 ? 34.433 12.745 -41.154 1.00 89.12 316 ASP A O 1
ATOM 2447 N N . GLU A 1 317 ? 36.274 13.737 -40.379 1.00 83.12 317 GLU A N 1
ATOM 2448 C CA . GLU A 1 317 ? 36.117 14.922 -41.236 1.00 83.12 317 GLU A CA 1
ATOM 2449 C C . GLU A 1 317 ? 36.375 14.646 -42.727 1.00 83.12 317 GLU A C 1
ATOM 2451 O O . GLU A 1 317 ? 35.987 15.456 -43.570 1.00 83.12 317 GLU A O 1
ATOM 2456 N N . GLN A 1 318 ? 37.055 13.549 -43.069 1.00 81.62 318 GLN A N 1
ATOM 2457 C CA . GLN A 1 318 ? 37.520 13.262 -44.425 1.00 81.62 318 GLN A CA 1
ATOM 2458 C C . GLN A 1 318 ? 36.698 12.180 -45.132 1.00 81.62 318 GLN A C 1
ATOM 2460 O O . GLN A 1 318 ? 36.586 12.220 -46.360 1.00 81.62 318 GLN A O 1
ATOM 2465 N N . GLN A 1 319 ? 36.141 11.216 -44.400 1.00 84.69 319 GLN A N 1
ATOM 2466 C CA . GLN A 1 319 ? 35.463 10.058 -44.975 1.00 84.69 319 GLN A CA 1
ATOM 2467 C C . GLN A 1 319 ? 34.427 9.430 -44.031 1.00 84.69 319 GLN A C 1
ATOM 2469 O O . GLN A 1 319 ? 34.555 9.454 -42.806 1.00 84.69 319 GLN A O 1
ATOM 2474 N N . SER A 1 320 ? 33.416 8.795 -44.632 1.00 91.38 320 SER A N 1
ATOM 2475 C CA . SER A 1 320 ? 32.502 7.892 -43.930 1.00 91.38 320 SER A CA 1
ATOM 2476 C C . SER A 1 320 ? 33.133 6.503 -43.833 1.00 91.38 320 SER A C 1
ATOM 2478 O O . SER A 1 320 ? 33.563 5.936 -44.839 1.00 91.38 320 SER A O 1
ATOM 2480 N N . LEU A 1 321 ? 33.241 5.978 -42.614 1.00 93.12 321 LEU A N 1
ATOM 2481 C CA . LEU A 1 321 ? 33.854 4.680 -42.319 1.00 93.12 321 LEU A CA 1
ATOM 2482 C C . LEU A 1 321 ? 32.844 3.542 -42.359 1.00 93.12 321 LEU A C 1
ATOM 2484 O O . LEU A 1 321 ? 33.189 2.411 -42.700 1.00 93.12 321 LEU A O 1
ATOM 2488 N N . PHE A 1 322 ? 31.628 3.826 -41.914 1.00 95.81 322 PHE A N 1
ATOM 2489 C CA . PHE A 1 322 ? 30.563 2.851 -41.786 1.00 95.81 322 PHE A CA 1
ATOM 2490 C C . PHE A 1 322 ? 29.231 3.578 -41.907 1.00 95.81 322 PHE A C 1
ATOM 2492 O O . PHE A 1 322 ? 29.030 4.605 -41.258 1.00 95.81 322 PHE A O 1
ATOM 2499 N N . ALA A 1 323 ? 28.333 3.026 -42.713 1.00 96.44 323 ALA A N 1
ATOM 2500 C CA . ALA A 1 323 ? 26.970 3.502 -42.851 1.00 96.44 323 ALA A CA 1
ATOM 2501 C C . ALA A 1 323 ? 26.022 2.302 -42.917 1.00 96.44 323 ALA A C 1
ATOM 2503 O O . ALA A 1 323 ? 26.331 1.315 -43.584 1.00 96.44 323 ALA A O 1
ATOM 2504 N N . GLU A 1 324 ? 24.894 2.392 -42.222 1.00 97.56 324 GLU A N 1
ATOM 2505 C CA . GLU A 1 324 ? 23.832 1.390 -42.224 1.00 97.56 324 GLU A CA 1
ATOM 2506 C C . GLU A 1 324 ? 22.478 2.089 -42.076 1.00 97.56 324 GLU A C 1
ATOM 2508 O O . GLU A 1 324 ? 22.264 2.840 -41.122 1.00 97.56 324 GLU A O 1
ATOM 2513 N N . ASN A 1 325 ? 21.577 1.825 -43.017 1.00 97.19 325 ASN A N 1
ATOM 2514 C CA . ASN A 1 325 ? 20.197 2.310 -43.019 1.00 97.19 325 ASN A CA 1
ATOM 2515 C C . ASN A 1 325 ? 19.179 1.163 -43.139 1.00 97.19 325 ASN A C 1
ATOM 2517 O O . ASN A 1 325 ? 18.012 1.410 -43.385 1.00 97.19 325 ASN A O 1
ATOM 2521 N N . PHE A 1 326 ? 19.629 -0.093 -43.034 1.00 98.19 326 PHE A N 1
ATOM 2522 C CA . PHE A 1 326 ? 18.826 -1.320 -43.012 1.00 98.19 326 PHE A CA 1
ATOM 2523 C C . PHE A 1 326 ? 17.982 -1.628 -44.262 1.00 98.19 326 PHE A C 1
ATOM 2525 O O . PHE A 1 326 ? 17.475 -2.744 -44.373 1.00 98.19 326 PHE A O 1
ATOM 2532 N N . ASP A 1 327 ? 17.903 -0.728 -45.243 1.00 97.56 327 ASP A N 1
ATOM 2533 C CA . ASP A 1 327 ? 17.123 -0.877 -46.485 1.00 97.56 327 ASP A CA 1
ATOM 2534 C C . ASP A 1 327 ? 17.499 -2.102 -47.334 1.00 97.56 327 ASP A C 1
ATOM 2536 O O . ASP A 1 327 ? 16.753 -2.510 -48.223 1.00 97.56 327 ASP A O 1
ATOM 2540 N N . GLY A 1 328 ? 18.675 -2.686 -47.092 1.00 95.94 328 GLY A N 1
ATOM 2541 C CA . GLY A 1 328 ? 19.121 -3.913 -47.750 1.00 95.94 328 GLY A CA 1
ATOM 2542 C C . GLY A 1 328 ? 18.492 -5.199 -47.202 1.00 95.94 328 GLY A C 1
ATOM 2543 O O . GLY A 1 328 ? 18.810 -6.274 -47.711 1.00 95.94 328 GLY A O 1
ATOM 2544 N N . LEU A 1 329 ? 17.670 -5.124 -46.152 1.00 97.31 329 LEU A N 1
ATOM 2545 C CA . LEU A 1 329 ? 17.014 -6.280 -45.546 1.00 97.31 329 LEU A CA 1
ATOM 2546 C C . LEU A 1 329 ? 15.713 -6.642 -46.271 1.00 97.31 329 LEU A C 1
ATOM 2548 O O . LEU A 1 329 ? 14.850 -5.798 -46.493 1.00 97.31 329 LEU A O 1
ATOM 2552 N N . ASP A 1 330 ? 15.536 -7.933 -46.555 1.00 96.75 330 ASP A N 1
ATOM 2553 C CA . ASP A 1 330 ? 14.282 -8.452 -47.098 1.00 96.75 330 ASP A CA 1
ATOM 2554 C C . ASP A 1 330 ? 13.217 -8.549 -45.992 1.00 96.75 330 ASP A C 1
ATOM 2556 O O . ASP A 1 330 ? 13.382 -9.282 -45.005 1.00 96.75 330 ASP A O 1
ATOM 2560 N N . LEU A 1 331 ? 12.109 -7.824 -46.177 1.00 97.50 331 LEU A N 1
ATOM 2561 C CA . LEU A 1 331 ? 10.944 -7.864 -45.295 1.00 97.50 331 LEU A CA 1
ATOM 2562 C C . LEU A 1 331 ? 9.915 -8.895 -45.773 1.00 97.50 331 LEU A C 1
ATOM 2564 O O . LEU A 1 331 ? 9.703 -9.086 -46.971 1.00 97.50 331 LEU A O 1
ATOM 2568 N N . GLY A 1 332 ? 9.259 -9.546 -44.816 1.00 96.31 332 GLY A N 1
ATOM 2569 C CA . GLY A 1 332 ? 8.116 -10.425 -45.042 1.00 96.31 332 GLY A CA 1
ATOM 2570 C C . GLY A 1 332 ? 6.853 -9.918 -44.342 1.00 96.31 332 GLY A C 1
ATOM 2571 O O . GLY A 1 332 ? 6.902 -8.924 -43.615 1.00 96.31 332 GLY A O 1
ATOM 2572 N N . PRO A 1 333 ? 5.711 -10.600 -44.531 1.00 96.25 333 PRO A N 1
ATOM 2573 C CA . PRO A 1 333 ? 4.470 -10.236 -43.862 1.00 96.25 333 PRO A CA 1
ATOM 2574 C C . PRO A 1 333 ? 4.555 -10.449 -42.343 1.00 96.25 333 PRO A C 1
ATOM 2576 O O . PRO A 1 333 ? 5.299 -11.317 -41.870 1.00 96.25 333 PRO A O 1
ATOM 2579 N N . PHE A 1 334 ? 3.732 -9.731 -41.578 1.00 93.94 334 PHE A N 1
ATOM 2580 C CA . PHE A 1 334 ? 3.469 -10.072 -40.176 1.00 93.94 334 PHE A CA 1
ATOM 2581 C C . PHE A 1 334 ? 3.002 -11.533 -40.036 1.00 93.94 334 PHE A C 1
ATOM 2583 O O . PHE A 1 334 ? 2.234 -12.050 -40.852 1.00 93.94 334 PHE A O 1
ATOM 2590 N N . VAL A 1 335 ? 3.490 -12.211 -38.997 1.00 92.12 335 VAL A N 1
ATOM 2591 C CA . VAL A 1 335 ? 3.251 -13.637 -38.718 1.00 92.12 335 VAL A CA 1
ATOM 2592 C C . VAL A 1 335 ? 2.432 -13.864 -37.449 1.00 92.12 335 VAL A C 1
ATOM 2594 O O . VAL A 1 335 ? 1.793 -14.910 -37.315 1.00 92.12 335 VAL A O 1
ATOM 2597 N N . SER A 1 336 ? 2.429 -12.915 -36.513 1.00 87.88 336 SER A N 1
ATOM 2598 C CA . SER A 1 336 ? 1.602 -12.979 -35.311 1.00 87.88 336 SER A CA 1
ATOM 2599 C C . SER A 1 336 ? 0.164 -12.573 -35.616 1.00 87.88 336 SER A C 1
ATOM 2601 O O . SER A 1 336 ? -0.088 -11.494 -36.136 1.00 87.88 336 SER A O 1
ATOM 2603 N N . GLU A 1 337 ? -0.803 -13.386 -35.181 1.00 83.88 337 GLU A N 1
ATOM 2604 C CA . GLU A 1 337 ? -2.241 -13.124 -35.389 1.00 83.88 337 GLU A CA 1
ATOM 2605 C C . GLU A 1 337 ? -2.747 -11.791 -34.802 1.00 83.88 337 GLU A C 1
ATOM 2607 O O . GLU A 1 337 ? -3.807 -11.306 -35.192 1.00 83.88 337 GLU A O 1
ATOM 2612 N N . SER A 1 338 ? -2.027 -11.216 -33.833 1.00 80.62 338 SER A N 1
ATOM 2613 C CA . SER A 1 338 ? -2.364 -9.925 -33.223 1.00 80.62 338 SER A CA 1
ATOM 2614 C C . SER A 1 338 ? -1.997 -8.729 -34.097 1.00 80.62 338 SER A C 1
ATOM 2616 O O . SER A 1 338 ? -2.541 -7.644 -33.888 1.00 80.62 338 SER A O 1
ATOM 2618 N N . GLU A 1 339 ? -1.091 -8.913 -35.057 1.00 87.31 339 GLU A N 1
ATOM 2619 C CA . GLU A 1 339 ? -0.593 -7.847 -35.913 1.00 87.31 339 GLU A CA 1
ATOM 2620 C C . GLU A 1 339 ? -1.334 -7.865 -37.249 1.00 87.31 339 GLU A C 1
ATOM 2622 O O . GLU A 1 339 ? -1.537 -8.899 -37.883 1.00 87.31 339 GLU A O 1
ATOM 2627 N N . SER A 1 340 ? -1.818 -6.695 -37.655 1.00 84.25 340 SER A N 1
ATOM 2628 C CA . SER A 1 340 ? -2.627 -6.529 -38.859 1.00 84.25 340 SER A CA 1
ATOM 2629 C C . SER A 1 340 ? -2.371 -5.163 -39.484 1.00 84.25 340 SER A C 1
ATOM 2631 O O . SER A 1 340 ? -1.824 -4.270 -38.840 1.00 84.25 340 SER A O 1
ATOM 2633 N N . GLY A 1 341 ? -2.770 -5.001 -40.746 1.00 84.25 341 GLY A N 1
ATOM 2634 C CA . GLY A 1 341 ? -2.587 -3.747 -41.483 1.00 84.25 341 GLY A CA 1
ATOM 2635 C C . GLY A 1 341 ? -1.252 -3.617 -42.219 1.00 84.25 341 GLY A C 1
ATOM 2636 O O . GLY A 1 341 ? -1.006 -2.553 -42.777 1.00 84.25 341 GLY A O 1
ATOM 2637 N N . GLY A 1 342 ? -0.441 -4.678 -42.245 1.00 87.50 342 GLY A N 1
ATOM 2638 C CA . GLY A 1 342 ? 0.719 -4.796 -43.127 1.00 87.50 342 GLY A CA 1
ATOM 2639 C C . GLY A 1 342 ? 0.343 -4.954 -44.605 1.00 87.50 342 GLY A C 1
ATOM 2640 O O . GLY A 1 342 ? -0.793 -5.321 -44.937 1.00 87.50 342 GLY A O 1
ATOM 2641 N N . ASP A 1 343 ? 1.292 -4.667 -45.489 1.00 90.94 343 ASP A N 1
ATOM 2642 C CA . ASP A 1 343 ? 1.177 -4.777 -46.946 1.00 90.94 343 ASP A CA 1
ATOM 2643 C C . ASP A 1 343 ? 1.907 -5.999 -47.537 1.00 90.94 343 ASP A C 1
ATOM 2645 O O . ASP A 1 343 ? 1.802 -6.267 -48.739 1.00 90.94 343 ASP A O 1
ATOM 2649 N N . GLY A 1 344 ? 2.568 -6.786 -46.685 1.00 91.44 344 GLY A N 1
ATOM 2650 C CA . GLY A 1 344 ? 3.327 -7.978 -47.057 1.00 91.44 344 GLY A CA 1
ATOM 2651 C C . GLY A 1 344 ? 4.840 -7.764 -47.085 1.00 91.44 344 GLY A C 1
ATOM 2652 O O . GLY A 1 344 ? 5.574 -8.746 -47.224 1.00 91.44 344 GLY A O 1
ATOM 2653 N N . THR A 1 345 ? 5.297 -6.525 -46.907 1.00 94.62 345 THR A N 1
ATOM 2654 C CA . THR A 1 345 ? 6.700 -6.132 -46.718 1.00 94.62 345 THR A CA 1
ATOM 2655 C C . THR A 1 345 ? 6.881 -5.473 -45.352 1.00 94.62 345 THR A C 1
ATOM 2657 O O . THR A 1 345 ? 7.385 -4.365 -45.230 1.00 94.62 345 THR A O 1
ATOM 2660 N N . ASP A 1 346 ? 6.456 -6.177 -44.305 1.00 95.44 346 ASP A N 1
ATOM 2661 C CA . ASP A 1 346 ? 6.162 -5.562 -43.013 1.00 95.44 346 ASP A CA 1
ATOM 2662 C C . ASP A 1 346 ? 7.354 -5.598 -42.049 1.00 95.44 346 ASP A C 1
ATOM 2664 O O . ASP A 1 346 ? 7.650 -4.604 -41.380 1.00 95.44 346 ASP A O 1
ATOM 2668 N N . TRP A 1 347 ? 8.027 -6.750 -41.929 1.00 96.88 347 TRP A N 1
ATOM 2669 C CA . TRP A 1 347 ? 9.074 -6.946 -40.923 1.00 96.88 347 TRP A CA 1
ATOM 2670 C C . TRP A 1 347 ? 10.067 -8.074 -41.234 1.00 96.88 347 TRP A C 1
ATOM 2672 O O . TRP A 1 347 ? 9.821 -8.951 -42.065 1.00 96.88 347 TRP A O 1
ATOM 2682 N N . THR A 1 348 ? 11.188 -8.090 -40.509 1.00 97.19 348 THR A N 1
ATOM 2683 C CA . THR A 1 348 ? 12.126 -9.217 -40.450 1.00 97.19 348 THR A CA 1
ATOM 2684 C C . THR A 1 348 ? 12.885 -9.265 -39.119 1.00 97.19 348 THR A C 1
ATOM 2686 O O . THR A 1 348 ? 13.208 -8.241 -38.515 1.00 97.19 348 THR A O 1
ATOM 2689 N N . ALA A 1 349 ? 13.214 -10.479 -38.666 1.00 96.00 349 ALA A N 1
ATOM 2690 C CA . ALA A 1 349 ? 14.179 -10.717 -37.584 1.00 96.00 349 ALA A CA 1
ATOM 2691 C C . ALA A 1 349 ? 15.615 -10.910 -38.109 1.00 96.00 349 ALA A C 1
ATOM 2693 O O . ALA A 1 349 ? 16.542 -11.131 -37.325 1.00 96.00 349 ALA A O 1
ATOM 2694 N N . SER A 1 350 ? 15.802 -10.896 -39.434 1.00 96.56 350 SER A N 1
ATOM 2695 C CA . SER A 1 350 ? 17.109 -11.094 -40.058 1.00 96.56 350 SER A CA 1
ATOM 2696 C C . SER A 1 350 ? 17.998 -9.885 -39.801 1.00 96.56 350 SER A C 1
ATOM 2698 O O . SER A 1 350 ? 17.606 -8.752 -40.055 1.00 96.56 350 SER A O 1
ATOM 2700 N N . LEU A 1 351 ? 19.201 -10.134 -39.293 1.00 96.81 351 LEU A N 1
ATOM 2701 C CA . LEU A 1 351 ? 20.170 -9.085 -38.991 1.00 96.81 351 LEU A CA 1
ATOM 2702 C C . LEU A 1 351 ? 20.953 -8.697 -40.253 1.00 96.81 351 LEU A C 1
ATOM 2704 O O . LEU A 1 351 ? 21.239 -9.578 -41.073 1.00 96.81 351 LEU A O 1
ATOM 2708 N N . PRO A 1 352 ? 21.398 -7.433 -40.385 1.00 96.50 352 PRO A N 1
ATOM 2709 C CA . PRO A 1 352 ? 22.358 -7.076 -41.418 1.00 96.50 352 PRO A CA 1
ATOM 2710 C C . PRO A 1 352 ? 23.668 -7.846 -41.222 1.00 96.50 352 PRO A C 1
ATOM 2712 O O . PRO A 1 352 ? 24.008 -8.294 -40.120 1.00 96.50 352 PRO A O 1
ATOM 2715 N N . SER A 1 353 ? 24.428 -8.015 -42.302 1.00 94.56 353 SER A N 1
ATOM 2716 C CA . SER A 1 353 ? 25.622 -8.864 -42.296 1.00 94.56 353 SER A CA 1
ATOM 2717 C C . SER A 1 353 ? 26.611 -8.463 -41.191 1.00 94.56 353 SER A C 1
ATOM 2719 O O . SER A 1 353 ? 27.119 -7.345 -41.162 1.00 94.56 353 SER A O 1
ATOM 2721 N N . GLY A 1 354 ? 26.922 -9.406 -40.297 1.00 95.12 354 GLY A N 1
ATOM 2722 C CA . GLY A 1 354 ? 27.892 -9.225 -39.212 1.00 95.12 354 GLY A CA 1
ATOM 2723 C C . GLY A 1 354 ? 27.360 -8.529 -37.953 1.00 95.12 354 GLY A C 1
ATOM 2724 O O . GLY A 1 354 ? 28.100 -8.435 -36.973 1.00 95.12 354 GLY A O 1
ATOM 2725 N N . TRP A 1 355 ? 26.104 -8.078 -37.939 1.00 98.06 355 TRP A N 1
ATOM 2726 C CA . TRP A 1 355 ? 25.463 -7.544 -36.737 1.00 98.06 355 TRP A CA 1
ATOM 2727 C C . TRP A 1 355 ? 25.100 -8.650 -35.750 1.00 98.06 355 TRP A C 1
ATOM 2729 O O . TRP A 1 355 ? 24.924 -9.814 -36.111 1.00 98.06 355 TRP A O 1
ATOM 2739 N N . THR A 1 356 ? 24.974 -8.280 -34.478 1.00 98.06 356 THR A N 1
ATOM 2740 C CA . THR A 1 356 ? 24.560 -9.196 -33.409 1.00 98.06 356 THR A CA 1
ATOM 2741 C C . THR A 1 356 ? 23.400 -8.590 -32.629 1.00 98.06 356 THR A C 1
ATOM 2743 O O . THR A 1 356 ? 23.497 -7.458 -32.166 1.00 98.06 356 THR A O 1
ATOM 2746 N N . MET A 1 357 ? 22.325 -9.356 -32.441 1.00 97.38 357 MET A N 1
ATOM 2747 C CA . MET A 1 357 ? 21.257 -9.042 -31.490 1.00 97.38 357 MET A CA 1
ATOM 2748 C C . MET A 1 357 ? 21.294 -10.063 -30.356 1.00 97.38 357 MET A C 1
ATOM 2750 O O . MET A 1 357 ? 21.351 -11.271 -30.600 1.00 97.38 357 MET A O 1
ATOM 2754 N N . THR A 1 358 ? 21.280 -9.583 -29.116 1.00 96.94 358 THR A N 1
ATOM 2755 C CA . THR A 1 358 ? 21.260 -10.438 -27.927 1.00 96.94 358 THR A CA 1
ATOM 2756 C C . THR A 1 358 ? 20.090 -10.102 -27.027 1.00 96.94 358 THR A C 1
ATOM 2758 O O . THR A 1 358 ? 19.817 -8.937 -26.745 1.00 96.94 358 THR A O 1
ATOM 2761 N N . ARG A 1 359 ? 19.443 -11.146 -26.511 1.00 95.38 359 ARG A N 1
ATOM 2762 C CA . ARG A 1 359 ? 18.446 -11.055 -25.446 1.00 95.38 359 ARG A CA 1
ATOM 2763 C C . ARG A 1 359 ? 19.154 -11.187 -24.102 1.00 95.38 359 ARG A C 1
ATOM 2765 O O . ARG A 1 359 ? 19.893 -12.147 -23.890 1.00 95.38 359 ARG A O 1
ATOM 2772 N N . GLY A 1 360 ? 18.962 -10.211 -23.226 1.00 89.31 360 GLY A N 1
ATOM 2773 C CA . GLY A 1 360 ? 19.541 -10.210 -21.888 1.00 89.31 360 GLY A CA 1
ATOM 2774 C C . GLY A 1 360 ? 18.737 -11.046 -20.892 1.00 89.31 360 GLY A C 1
ATOM 2775 O O . GLY A 1 360 ? 17.676 -11.592 -21.201 1.00 89.31 360 GLY A O 1
ATOM 2776 N N . ASP A 1 361 ? 19.225 -11.102 -19.653 1.00 83.00 361 ASP A N 1
ATOM 2777 C CA . ASP A 1 361 ? 18.628 -11.918 -18.597 1.00 83.00 361 ASP A CA 1
ATOM 2778 C C . ASP A 1 361 ? 17.141 -11.607 -18.380 1.00 83.00 361 ASP A C 1
ATOM 2780 O O . ASP A 1 361 ? 16.734 -10.457 -18.146 1.00 83.00 361 ASP A O 1
ATOM 2784 N N . GLY A 1 362 ? 16.329 -12.663 -18.421 1.00 77.56 362 GLY A N 1
ATOM 2785 C CA . GLY A 1 362 ? 14.885 -12.605 -18.215 1.00 77.56 362 GLY A CA 1
ATOM 2786 C C . GLY A 1 362 ? 14.097 -11.959 -19.356 1.00 77.56 362 GLY A C 1
ATOM 2787 O O . GLY A 1 362 ? 12.948 -11.603 -19.123 1.00 77.56 362 GLY A O 1
ATOM 2788 N N . HIS A 1 363 ? 14.678 -11.768 -20.546 1.00 87.06 363 HIS A N 1
ATOM 2789 C CA . HIS A 1 363 ? 13.906 -11.399 -21.735 1.00 87.06 363 HIS A CA 1
ATOM 2790 C C . HIS A 1 363 ? 12.870 -12.486 -22.053 1.00 87.06 363 HIS A C 1
ATOM 2792 O O . HIS A 1 363 ? 13.224 -13.665 -22.119 1.00 87.06 363 HIS A O 1
ATOM 2798 N N . GLY A 1 364 ? 11.619 -12.095 -22.288 1.00 83.44 364 GLY A N 1
ATOM 2799 C CA . GLY A 1 364 ? 10.553 -13.012 -22.683 1.00 83.44 364 GLY A CA 1
ATOM 2800 C C . GLY A 1 364 ? 9.277 -12.874 -21.852 1.00 83.44 364 GLY A C 1
ATOM 2801 O O . GLY A 1 364 ? 9.140 -11.939 -21.050 1.00 83.44 364 GLY A O 1
ATOM 2802 N N . PRO A 1 365 ? 8.324 -13.804 -22.039 1.00 75.69 365 PRO A N 1
ATOM 2803 C CA . PRO A 1 365 ? 7.083 -13.811 -21.284 1.00 75.69 365 PRO A CA 1
ATOM 2804 C C . PRO A 1 365 ? 7.383 -14.080 -19.808 1.00 75.69 365 PRO A C 1
ATOM 2806 O O . PRO A 1 365 ? 8.128 -14.995 -19.448 1.00 75.69 365 PRO A O 1
ATOM 2809 N N . THR A 1 366 ? 6.782 -13.284 -18.933 1.00 66.38 366 THR A N 1
ATOM 2810 C CA . THR A 1 366 ? 6.847 -13.508 -17.487 1.00 66.38 366 THR A CA 1
ATOM 2811 C C . THR A 1 366 ? 5.911 -14.671 -17.169 1.00 66.38 366 THR A C 1
ATOM 2813 O O . THR A 1 366 ? 4.716 -14.625 -17.454 1.00 66.38 366 THR A O 1
ATOM 2816 N N . ILE A 1 367 ? 6.476 -15.778 -16.690 1.00 54.12 367 ILE A N 1
ATOM 2817 C CA . ILE A 1 367 ? 5.786 -17.071 -16.638 1.00 54.12 367 ILE A CA 1
ATOM 2818 C C . ILE A 1 367 ? 4.498 -16.971 -15.800 1.00 54.12 367 ILE A C 1
ATOM 2820 O O . ILE A 1 367 ? 4.553 -16.704 -14.599 1.00 54.12 367 ILE A O 1
ATOM 2824 N N . ASP A 1 368 ? 3.338 -17.267 -16.401 1.00 46.72 368 ASP A N 1
ATOM 2825 C CA . ASP A 1 368 ? 2.118 -17.588 -15.653 1.00 46.72 368 ASP A CA 1
ATOM 2826 C C . ASP A 1 368 ? 2.271 -18.994 -15.043 1.00 46.72 368 ASP A C 1
ATOM 2828 O O . ASP A 1 368 ? 2.047 -20.014 -15.693 1.00 46.72 368 ASP A O 1
ATOM 2832 N N . HIS A 1 369 ? 2.686 -19.080 -13.776 1.00 46.31 369 HIS A N 1
ATOM 2833 C CA . HIS A 1 369 ? 2.838 -20.357 -13.057 1.00 46.31 369 HIS A CA 1
ATOM 2834 C C . HIS A 1 369 ? 1.506 -21.065 -12.747 1.00 46.31 369 HIS A C 1
ATOM 2836 O O . HIS A 1 369 ? 1.476 -22.012 -11.956 1.00 46.31 369 HIS A O 1
ATOM 2842 N N . LYS A 1 370 ? 0.383 -20.657 -13.352 1.00 40.09 370 LYS A N 1
ATOM 2843 C CA . LYS A 1 370 ? -0.906 -21.316 -13.124 1.00 40.09 370 LYS A CA 1
ATOM 2844 C C . LYS A 1 370 ? -0.970 -22.776 -13.526 1.00 40.09 370 LYS A C 1
ATOM 2846 O O . LYS A 1 370 ? -1.929 -23.429 -13.120 1.00 40.09 370 LYS A O 1
ATOM 2851 N N . VAL A 1 371 ? -0.015 -23.311 -14.280 1.00 39.47 371 VAL A N 1
ATOM 2852 C CA . VAL A 1 371 ? -0.166 -24.675 -14.771 1.00 39.47 371 VAL A CA 1
ATOM 2853 C C . VAL A 1 371 ? 1.154 -25.428 -14.777 1.00 39.47 371 VAL A C 1
ATOM 2855 O O . VAL A 1 371 ? 1.844 -25.508 -15.785 1.00 39.47 371 VAL A O 1
ATOM 2858 N N . ILE A 1 372 ? 1.490 -26.010 -13.625 1.00 43.62 372 ILE A N 1
ATOM 2859 C CA . ILE A 1 372 ? 2.561 -27.007 -13.553 1.00 43.62 372 ILE A CA 1
ATOM 2860 C C . ILE A 1 372 ? 2.137 -28.354 -14.166 1.00 43.62 372 ILE A C 1
ATOM 2862 O O . ILE A 1 372 ? 3.038 -29.117 -14.467 1.00 43.62 372 ILE A O 1
ATOM 2866 N N . ASP A 1 373 ? 0.853 -28.626 -14.471 1.00 42.66 373 ASP A N 1
ATOM 2867 C CA . ASP A 1 373 ? 0.493 -29.972 -14.972 1.00 42.66 373 ASP A CA 1
ATOM 2868 C C . ASP A 1 373 ? -0.343 -30.125 -16.268 1.00 42.66 373 ASP A C 1
ATOM 2870 O O . ASP A 1 373 ? -0.170 -31.162 -16.892 1.00 42.66 373 ASP A O 1
ATOM 2874 N N . GLU A 1 374 ? -1.175 -29.194 -16.780 1.00 36.28 374 GLU A N 1
ATOM 2875 C CA . GLU A 1 374 ? -2.023 -29.526 -17.970 1.00 36.28 374 GLU A CA 1
ATOM 2876 C C . GLU A 1 374 ? -2.287 -28.464 -19.075 1.00 36.28 374 GLU A C 1
ATOM 2878 O O . GLU A 1 374 ? -2.999 -28.757 -20.029 1.00 36.28 374 GLU A O 1
ATOM 2883 N N . LEU A 1 375 ? -1.706 -27.261 -19.063 1.00 37.88 375 LEU A N 1
ATOM 2884 C CA . LEU A 1 375 ? -1.930 -26.226 -20.097 1.00 37.88 375 LEU A CA 1
ATOM 2885 C C . LEU A 1 375 ? -0.675 -25.352 -20.257 1.00 37.88 375 LEU A C 1
ATOM 2887 O O . LEU A 1 375 ? -0.630 -24.204 -19.826 1.00 37.88 375 LEU A O 1
ATOM 2891 N N . GLN A 1 376 ? 0.363 -25.915 -20.874 1.00 38.28 376 GLN A N 1
ATOM 2892 C CA . GLN A 1 376 ? 1.602 -25.218 -21.255 1.00 38.28 376 GLN A CA 1
ATOM 2893 C C . GLN A 1 376 ? 1.469 -24.343 -22.521 1.00 38.28 376 GLN A C 1
ATOM 2895 O O . GLN A 1 376 ? 2.476 -23.953 -23.101 1.00 38.28 376 GLN A O 1
ATOM 2900 N N . THR A 1 377 ? 0.267 -24.047 -23.012 1.00 38.75 377 THR A N 1
ATOM 2901 C CA . THR A 1 377 ? 0.125 -23.690 -24.433 1.00 38.75 377 THR A CA 1
ATOM 2902 C C . THR A 1 377 ? 0.161 -22.204 -24.787 1.00 38.75 377 THR A C 1
ATOM 2904 O O . THR A 1 377 ? 0.181 -21.924 -25.975 1.00 38.75 377 THR A O 1
ATOM 2907 N N . ASN A 1 378 ? 0.179 -21.241 -23.850 1.00 45.88 378 ASN A N 1
ATOM 2908 C CA . ASN A 1 378 ? -0.118 -19.841 -24.228 1.00 45.88 378 ASN A CA 1
ATOM 2909 C C . ASN A 1 378 ? 0.824 -18.756 -23.649 1.00 45.88 378 ASN A C 1
ATOM 2911 O O . ASN A 1 378 ? 0.430 -17.591 -23.588 1.00 45.88 378 ASN A O 1
ATOM 2915 N N . ASN A 1 379 ? 2.061 -19.076 -23.240 1.00 53.03 379 ASN A N 1
ATOM 2916 C CA . ASN A 1 379 ? 3.073 -18.032 -22.979 1.00 53.03 379 ASN A CA 1
ATOM 2917 C C . ASN A 1 379 ? 3.649 -17.534 -24.310 1.00 53.03 379 ASN A C 1
ATOM 2919 O O . ASN A 1 379 ? 4.773 -17.860 -24.683 1.00 53.03 379 ASN A O 1
ATOM 2923 N N . GLU A 1 380 ? 2.836 -16.782 -25.042 1.00 64.31 380 GLU A N 1
ATOM 2924 C CA . GLU A 1 380 ? 3.193 -16.229 -26.341 1.00 64.31 380 GLU A CA 1
ATOM 2925 C C . GLU A 1 380 ? 3.675 -14.785 -26.189 1.00 64.31 380 GLU A C 1
ATOM 2927 O O . GLU A 1 380 ? 3.041 -13.959 -25.523 1.00 64.31 380 GLU A O 1
ATOM 2932 N N . THR A 1 381 ? 4.796 -14.488 -26.832 1.00 71.75 381 THR A N 1
ATOM 2933 C CA . THR A 1 381 ? 5.234 -13.132 -27.161 1.00 71.75 381 THR A CA 1
ATOM 2934 C C . THR A 1 381 ? 4.939 -12.852 -28.630 1.00 71.75 381 THR A C 1
ATOM 2936 O O . THR A 1 381 ? 4.593 -13.757 -29.395 1.00 71.75 381 THR A O 1
ATOM 2939 N N . ILE A 1 382 ? 5.025 -11.585 -29.022 1.00 86.19 382 ILE A N 1
ATOM 2940 C CA . ILE A 1 382 ? 4.825 -11.177 -30.412 1.00 86.19 382 ILE A CA 1
ATOM 2941 C C . ILE A 1 382 ? 6.173 -11.246 -31.127 1.00 86.19 382 ILE A C 1
ATOM 2943 O O . ILE A 1 382 ? 7.109 -10.547 -30.736 1.00 86.19 382 ILE A O 1
ATOM 2947 N N . ALA A 1 383 ? 6.278 -12.123 -32.129 1.00 89.56 383 ALA A N 1
ATOM 2948 C CA . ALA A 1 383 ? 7.540 -12.453 -32.798 1.00 89.56 383 ALA A CA 1
ATOM 2949 C C . ALA A 1 383 ? 8.202 -11.223 -33.442 1.00 89.56 383 ALA A C 1
ATOM 2951 O O . ALA A 1 383 ? 9.419 -11.063 -33.375 1.00 89.56 383 ALA A O 1
ATOM 2952 N N . GLU A 1 384 ? 7.379 -10.331 -33.986 1.00 92.88 384 GLU A N 1
ATOM 2953 C CA . GLU A 1 384 ? 7.738 -9.066 -34.624 1.00 92.88 384 GLU A CA 1
ATOM 2954 C C . GLU A 1 384 ? 8.498 -8.125 -33.690 1.00 92.88 384 GLU A C 1
ATOM 2956 O O . GLU A 1 384 ? 9.234 -7.264 -34.162 1.00 92.88 384 GLU A O 1
ATOM 2961 N N . PHE A 1 385 ? 8.331 -8.277 -32.375 1.00 93.50 385 PHE A N 1
ATOM 2962 C CA . PHE A 1 385 ? 8.888 -7.390 -31.353 1.00 93.50 385 PHE A CA 1
ATOM 2963 C C . PHE A 1 385 ? 9.752 -8.148 -30.331 1.00 93.50 385 PHE A C 1
ATOM 2965 O O . PHE A 1 385 ? 10.009 -7.646 -29.238 1.00 93.50 385 PHE A O 1
ATOM 2972 N N . ASP A 1 386 ? 10.196 -9.368 -30.656 1.00 93.00 386 ASP A N 1
ATOM 2973 C CA . ASP A 1 386 ? 11.036 -10.209 -29.790 1.00 93.00 386 ASP A CA 1
ATOM 2974 C C . ASP A 1 386 ? 12.526 -9.844 -29.894 1.00 93.00 386 ASP A C 1
ATOM 2976 O O . ASP A 1 386 ? 13.344 -10.556 -30.493 1.00 93.00 386 ASP A O 1
ATOM 2980 N N . GLY A 1 387 ? 12.864 -8.710 -29.279 1.00 95.06 387 GLY A N 1
ATOM 2981 C CA . GLY A 1 387 ? 14.191 -8.105 -29.302 1.00 95.06 387 GLY A CA 1
ATOM 2982 C C . GLY A 1 387 ? 14.262 -6.916 -30.255 1.00 95.06 387 GLY A C 1
ATOM 2983 O O . GLY A 1 387 ? 13.257 -6.258 -30.507 1.00 95.06 387 GLY A O 1
ATOM 2984 N N . TRP A 1 388 ? 15.466 -6.616 -30.747 1.00 98.00 388 TRP A N 1
ATOM 2985 C CA . TRP A 1 388 ? 15.620 -5.653 -31.838 1.00 98.00 388 TRP A CA 1
ATOM 2986 C C . TRP A 1 388 ? 15.261 -6.325 -33.162 1.00 98.00 388 TRP A C 1
ATOM 2988 O O . TRP A 1 388 ? 15.880 -7.327 -33.527 1.00 98.00 388 TRP A O 1
ATOM 2998 N N . THR A 1 389 ? 14.278 -5.770 -33.860 1.00 97.62 389 THR A N 1
ATOM 2999 C CA . THR A 1 389 ? 13.775 -6.251 -35.154 1.00 97.62 389 THR A CA 1
ATOM 3000 C C . THR A 1 389 ? 13.717 -5.104 -36.156 1.00 97.62 389 THR A C 1
ATOM 3002 O O . THR A 1 389 ? 13.928 -3.944 -35.792 1.00 97.62 389 THR A O 1
ATOM 3005 N N . PHE A 1 390 ? 13.475 -5.425 -37.425 1.00 98.31 390 PHE A N 1
ATOM 3006 C CA . PHE A 1 390 ? 13.478 -4.451 -38.512 1.00 98.31 390 PHE A CA 1
ATOM 3007 C C . PHE A 1 390 ? 12.116 -4.422 -39.188 1.00 98.31 390 PHE A C 1
ATOM 3009 O O . PHE A 1 390 ? 11.547 -5.479 -39.465 1.00 98.31 390 PHE A O 1
ATOM 3016 N N . VAL A 1 391 ? 11.584 -3.226 -39.416 1.00 97.06 391 VAL A N 1
ATOM 3017 C CA . VAL A 1 391 ? 10.204 -3.027 -39.875 1.00 97.06 391 VAL A CA 1
ATOM 3018 C C . VAL A 1 391 ? 10.114 -1.923 -40.915 1.00 97.06 391 VAL A C 1
ATOM 3020 O O . VAL A 1 391 ? 10.899 -0.974 -40.890 1.00 97.06 391 VAL A O 1
ATOM 3023 N N . ASP A 1 392 ? 9.103 -2.013 -41.772 1.00 96.19 392 ASP A N 1
ATOM 3024 C CA . ASP A 1 392 ? 8.620 -0.864 -42.535 1.00 96.19 392 ASP A CA 1
ATOM 3025 C C . ASP A 1 392 ? 7.883 0.109 -41.582 1.00 96.19 392 ASP A C 1
ATOM 3027 O O . ASP A 1 392 ? 6.960 -0.307 -40.866 1.00 96.19 392 ASP A O 1
ATOM 3031 N N . PRO A 1 393 ? 8.243 1.410 -41.542 1.00 94.81 393 PRO A N 1
ATOM 3032 C CA . PRO A 1 393 ? 7.573 2.406 -40.708 1.00 94.81 393 PRO A CA 1
ATOM 3033 C C . PRO A 1 393 ? 6.054 2.486 -40.909 1.00 94.81 393 PRO A C 1
ATOM 3035 O O . PRO A 1 393 ? 5.323 2.731 -39.939 1.00 94.81 393 PRO A O 1
ATOM 3038 N N . ALA A 1 394 ? 5.558 2.297 -42.138 1.00 93.56 394 ALA A N 1
ATOM 3039 C CA . ALA A 1 394 ? 4.123 2.364 -42.410 1.00 93.56 394 ALA A CA 1
ATOM 3040 C C . ALA A 1 394 ? 3.393 1.166 -41.787 1.00 93.56 394 ALA A C 1
ATOM 3042 O O . ALA A 1 394 ? 2.410 1.358 -41.057 1.00 93.56 394 ALA A O 1
ATOM 3043 N N . SER A 1 395 ? 3.930 -0.036 -41.984 1.00 93.81 395 SER A N 1
ATOM 3044 C CA . SER A 1 395 ? 3.460 -1.279 -41.371 1.00 93.81 395 SER A CA 1
ATOM 3045 C C . SER A 1 395 ? 3.536 -1.232 -39.844 1.00 93.81 395 SER A C 1
ATOM 3047 O O . SER A 1 395 ? 2.560 -1.553 -39.162 1.00 93.81 395 SER A O 1
ATOM 3049 N N . TRP A 1 396 ? 4.635 -0.730 -39.272 1.00 93.81 396 TRP A N 1
ATOM 3050 C CA . TRP A 1 396 ? 4.771 -0.564 -37.820 1.00 93.81 396 TRP A CA 1
ATOM 3051 C C . TRP A 1 396 ? 3.725 0.391 -37.244 1.00 93.81 396 TRP A C 1
ATOM 3053 O O . TRP A 1 396 ? 3.122 0.106 -36.208 1.00 93.81 396 TRP A O 1
ATOM 3063 N N . ASN A 1 397 ? 3.443 1.506 -37.918 1.00 93.06 397 ASN A N 1
ATOM 3064 C CA . ASN A 1 397 ? 2.389 2.417 -37.484 1.00 93.06 397 ASN A CA 1
ATOM 3065 C C . ASN A 1 397 ? 0.984 1.797 -37.593 1.00 93.06 397 ASN A C 1
ATOM 3067 O O . ASN A 1 397 ? 0.132 2.083 -36.745 1.00 93.06 397 ASN A O 1
ATOM 3071 N N . ALA A 1 398 ? 0.742 0.934 -38.582 1.00 90.44 398 ALA A N 1
ATOM 3072 C CA . ALA A 1 398 ? -0.542 0.257 -38.765 1.00 90.44 398 ALA A CA 1
ATOM 3073 C C . ALA A 1 398 ? -0.913 -0.669 -37.589 1.00 90.44 398 ALA A C 1
ATOM 3075 O O . ALA A 1 398 ? -2.100 -0.840 -37.309 1.00 90.44 398 ALA A O 1
ATOM 3076 N N . THR A 1 399 ? 0.075 -1.176 -36.842 1.00 86.38 399 THR A N 1
ATOM 3077 C CA . THR A 1 399 ? -0.143 -2.103 -35.715 1.00 86.38 399 THR A CA 1
ATOM 3078 C C . THR A 1 399 ? -0.987 -1.534 -34.568 1.00 86.38 399 THR A C 1
ATOM 3080 O O . THR A 1 399 ? -1.765 -2.258 -33.947 1.00 86.38 399 THR A O 1
ATOM 3083 N N . ALA A 1 400 ? -0.847 -0.243 -34.247 1.00 79.81 400 ALA A N 1
ATOM 3084 C CA . ALA A 1 400 ? -1.548 0.366 -33.109 1.00 79.81 400 ALA A CA 1
ATOM 3085 C C . ALA A 1 400 ? -1.810 1.876 -33.240 1.00 79.81 400 ALA A C 1
ATOM 3087 O O . ALA A 1 400 ? -2.504 2.458 -32.397 1.00 79.81 400 ALA A O 1
ATOM 3088 N N . GLY A 1 401 ? -1.247 2.552 -34.246 1.00 73.44 401 GLY A N 1
ATOM 3089 C CA . GLY A 1 401 ? -1.102 4.006 -34.217 1.00 73.44 401 GLY A CA 1
ATOM 3090 C C . GLY A 1 401 ? -0.313 4.445 -32.976 1.00 73.44 401 GLY A C 1
ATOM 3091 O O . GLY A 1 401 ? 0.562 3.732 -32.495 1.00 73.44 401 GLY A O 1
ATOM 3092 N N . GLN A 1 402 ? -0.643 5.603 -32.398 1.00 83.88 402 GLN A N 1
ATOM 3093 C CA . GLN A 1 402 ? -0.029 6.157 -31.171 1.00 83.88 402 GLN A CA 1
ATOM 3094 C C . GLN A 1 402 ? 1.276 6.952 -31.373 1.00 83.88 402 GLN A C 1
ATOM 3096 O O . GLN A 1 402 ? 1.966 7.253 -30.403 1.00 83.88 402 GLN A O 1
ATOM 3101 N N . GLY A 1 403 ? 1.572 7.422 -32.582 1.00 86.56 403 GLY A N 1
ATOM 3102 C CA . GLY A 1 403 ? 2.704 8.324 -32.822 1.00 86.56 403 GLY A CA 1
ATOM 3103 C C . GLY A 1 403 ? 3.957 7.637 -33.359 1.00 86.56 403 GLY A C 1
ATOM 3104 O O . GLY A 1 403 ? 5.012 8.265 -33.345 1.00 86.56 403 GLY A O 1
ATOM 3105 N N . ARG A 1 404 ? 3.852 6.373 -33.791 1.00 90.75 404 ARG A N 1
ATOM 3106 C CA . ARG A 1 404 ? 4.907 5.648 -34.522 1.00 90.75 404 ARG A CA 1
ATOM 3107 C C . ARG A 1 404 ? 5.165 6.290 -35.894 1.00 90.75 404 ARG A C 1
ATOM 3109 O O . ARG A 1 404 ? 6.311 6.446 -36.286 1.00 90.75 404 ARG A O 1
ATOM 3116 N N . ASP A 1 405 ? 4.120 6.837 -36.519 1.00 92.12 405 ASP A N 1
ATOM 3117 C CA . ASP A 1 405 ? 4.165 7.697 -37.715 1.00 92.12 405 ASP A CA 1
ATOM 3118 C C . ASP A 1 405 ? 4.965 9.002 -37.562 1.00 92.12 405 ASP A C 1
ATOM 3120 O O . ASP A 1 405 ? 5.204 9.704 -38.542 1.00 92.12 405 ASP A O 1
ATOM 3124 N N . ARG A 1 406 ? 5.355 9.376 -36.339 1.00 93.81 406 ARG A N 1
ATOM 3125 C CA . ARG A 1 406 ? 6.067 10.635 -36.088 1.00 93.81 406 ARG A CA 1
ATOM 3126 C C . ARG A 1 406 ? 7.576 10.530 -36.260 1.00 93.81 406 ARG A C 1
ATOM 3128 O O . ARG A 1 406 ? 8.223 11.567 -36.149 1.00 93.81 406 ARG A O 1
ATOM 3135 N N . PHE A 1 407 ? 8.129 9.339 -36.492 1.00 95.12 407 PHE A N 1
ATOM 3136 C CA . PHE A 1 407 ? 9.550 9.172 -36.794 1.00 95.12 407 PHE A CA 1
ATOM 3137 C C . PHE A 1 407 ? 9.813 9.434 -38.281 1.00 95.12 407 PHE A C 1
ATOM 3139 O O . PHE A 1 407 ? 9.965 8.512 -39.069 1.00 95.12 407 PHE A O 1
ATOM 3146 N N . SER A 1 408 ? 9.805 10.707 -38.680 1.00 95.06 408 SER A N 1
ATOM 3147 C CA . SER A 1 408 ? 9.884 11.093 -40.095 1.00 95.06 408 SER A CA 1
ATOM 3148 C C . SER A 1 408 ? 11.259 10.933 -40.740 1.00 95.06 408 SER A C 1
ATOM 3150 O O . SER A 1 408 ? 11.336 10.930 -41.966 1.00 95.06 408 SER A O 1
ATOM 3152 N N . LYS A 1 409 ? 12.338 10.861 -39.953 1.00 95.50 409 LYS A N 1
ATOM 3153 C CA . LYS A 1 409 ? 13.689 10.639 -40.488 1.00 95.50 409 LYS A CA 1
ATOM 3154 C C . LYS A 1 409 ? 14.012 9.172 -40.734 1.00 95.50 409 LYS A C 1
ATOM 3156 O O . LYS A 1 409 ? 14.888 8.902 -41.544 1.00 95.50 409 LYS A O 1
ATOM 3161 N N . GLY A 1 410 ? 13.319 8.263 -40.050 1.00 94.06 410 GLY A N 1
ATOM 3162 C CA . GLY A 1 410 ? 13.409 6.838 -40.330 1.00 94.06 410 GLY A CA 1
ATOM 3163 C C . GLY A 1 410 ? 12.609 6.500 -41.582 1.00 94.06 410 GLY A C 1
ATOM 3164 O O . GLY A 1 410 ? 11.414 6.803 -41.644 1.00 94.06 410 GLY A O 1
ATOM 3165 N N . THR A 1 411 ? 13.244 5.914 -42.590 1.00 94.75 411 THR A N 1
ATOM 3166 C CA . THR A 1 411 ? 12.605 5.632 -43.886 1.00 94.75 411 THR A CA 1
ATOM 3167 C C . THR A 1 411 ? 13.052 4.290 -44.432 1.00 94.75 411 THR A C 1
ATOM 3169 O O . THR A 1 411 ? 14.147 3.857 -44.122 1.00 94.75 411 THR A O 1
ATOM 3172 N N . GLY A 1 412 ? 12.234 3.667 -45.283 1.00 96.06 412 GLY A N 1
ATOM 3173 C CA . GLY A 1 412 ? 12.558 2.351 -45.830 1.00 96.06 412 GLY A CA 1
ATOM 3174 C C . GLY A 1 412 ? 12.449 1.291 -44.740 1.00 96.06 412 GLY A C 1
ATOM 3175 O O . GLY A 1 412 ? 11.330 0.965 -44.348 1.00 96.06 412 GLY A O 1
ATOM 3176 N N . VAL A 1 413 ? 13.571 0.787 -44.235 1.00 97.75 413 VAL A N 1
ATOM 3177 C CA . VAL A 1 413 ? 13.601 -0.193 -43.140 1.00 97.75 413 VAL A CA 1
ATOM 3178 C C . VAL A 1 413 ? 14.222 0.427 -41.890 1.00 97.75 413 VAL A C 1
ATOM 3180 O O . VAL A 1 413 ? 15.348 0.895 -41.912 1.00 97.75 413 VAL A O 1
ATOM 3183 N N . ILE A 1 414 ? 13.521 0.371 -40.757 1.00 98.00 414 ILE A N 1
ATOM 3184 C CA . ILE A 1 414 ? 14.018 0.911 -39.480 1.00 98.00 414 ILE A CA 1
ATOM 3185 C C . ILE A 1 414 ? 14.244 -0.198 -38.458 1.00 98.00 414 ILE A C 1
ATOM 3187 O O . ILE A 1 414 ? 13.508 -1.186 -38.431 1.00 98.00 414 ILE A O 1
ATOM 3191 N N . ALA A 1 415 ? 15.213 -0.017 -37.560 1.00 98.31 415 ALA A N 1
ATOM 3192 C CA . ALA A 1 415 ? 15.386 -0.901 -36.411 1.00 98.31 415 ALA A CA 1
ATOM 3193 C C . ALA A 1 415 ? 14.503 -0.437 -35.243 1.00 98.31 415 ALA A C 1
ATOM 3195 O O . ALA A 1 415 ? 14.482 0.750 -34.892 1.00 98.31 415 ALA A O 1
ATOM 3196 N N . ILE A 1 416 ? 13.792 -1.367 -34.609 1.00 97.25 416 ILE A N 1
ATOM 3197 C CA . ILE A 1 416 ? 12.891 -1.091 -33.487 1.00 97.25 416 ILE A CA 1
ATOM 3198 C C . ILE A 1 416 ? 13.141 -2.029 -32.307 1.00 97.25 416 ILE A C 1
ATOM 3200 O O . ILE A 1 416 ? 13.486 -3.196 -32.461 1.00 97.25 416 ILE A O 1
ATOM 3204 N N . ALA A 1 417 ? 12.903 -1.501 -31.114 1.00 96.25 417 ALA A N 1
ATOM 3205 C CA . ALA A 1 417 ? 12.753 -2.224 -29.867 1.00 96.25 417 ALA A CA 1
ATOM 3206 C C . ALA A 1 417 ? 11.457 -1.730 -29.203 1.00 96.25 417 ALA A C 1
ATOM 3208 O O . ALA A 1 417 ? 11.439 -0.690 -28.539 1.00 96.25 417 ALA A O 1
ATOM 3209 N N . ASP A 1 418 ? 10.349 -2.432 -29.453 1.00 93.56 418 ASP A N 1
ATOM 3210 C CA . ASP A 1 418 ? 8.994 -2.031 -29.045 1.00 93.56 418 ASP A CA 1
ATOM 3211 C C . ASP A 1 418 ? 8.498 -2.908 -27.888 1.00 93.56 418 ASP A C 1
ATOM 3213 O O . ASP A 1 418 ? 7.854 -3.943 -28.080 1.00 93.56 418 ASP A O 1
ATOM 3217 N N . SER A 1 419 ? 8.841 -2.516 -26.657 1.00 89.44 419 SER A N 1
ATOM 3218 C CA . SER A 1 419 ? 8.467 -3.297 -25.475 1.00 89.44 419 SER A CA 1
ATOM 3219 C C . SER A 1 419 ? 6.963 -3.250 -25.158 1.00 89.44 419 SER A C 1
ATOM 3221 O O . SER A 1 419 ? 6.448 -4.165 -24.517 1.00 89.44 419 SER A O 1
ATOM 3223 N N . ASP A 1 420 ? 6.242 -2.232 -25.641 1.00 86.88 420 ASP A N 1
ATOM 3224 C CA . ASP A 1 420 ? 4.790 -2.073 -25.481 1.00 86.88 420 ASP A CA 1
ATOM 3225 C C . ASP A 1 420 ? 4.063 -3.157 -26.262 1.00 86.88 420 ASP A C 1
ATOM 3227 O O . ASP A 1 420 ? 3.347 -3.961 -25.663 1.00 86.88 420 ASP A O 1
ATOM 3231 N N . LYS A 1 421 ? 4.360 -3.260 -27.560 1.00 87.38 421 LYS A N 1
ATOM 3232 C CA . LYS A 1 421 ? 3.792 -4.299 -28.417 1.00 87.38 421 LYS A CA 1
ATOM 3233 C C . LYS A 1 421 ? 4.253 -5.693 -28.010 1.00 87.38 421 LYS A C 1
ATOM 3235 O O . LYS A 1 421 ? 3.434 -6.602 -27.932 1.00 87.38 421 LYS A O 1
ATOM 3240 N N . PHE A 1 422 ? 5.523 -5.875 -27.647 1.00 88.12 422 PHE A N 1
ATOM 3241 C CA . PHE A 1 422 ? 6.016 -7.172 -27.164 1.00 88.12 422 PHE A CA 1
ATOM 3242 C C . PHE A 1 422 ? 5.210 -7.726 -25.971 1.00 88.12 422 PHE A C 1
ATOM 3244 O O . PHE A 1 422 ? 5.043 -8.940 -25.836 1.00 88.12 422 PHE A O 1
ATOM 3251 N N . ASN A 1 423 ? 4.671 -6.837 -25.129 1.00 82.00 423 ASN A N 1
ATOM 3252 C CA . ASN A 1 423 ? 3.883 -7.162 -23.940 1.00 82.00 423 ASN A CA 1
ATOM 3253 C C . ASN A 1 423 ? 2.372 -7.387 -24.218 1.00 82.00 423 ASN A C 1
ATOM 3255 O O . ASN A 1 423 ? 1.622 -7.693 -23.289 1.00 82.00 423 ASN A O 1
ATOM 3259 N N . ASP A 1 424 ? 1.874 -7.225 -25.447 1.00 79.50 424 ASP A N 1
ATOM 3260 C CA . ASP A 1 424 ? 0.423 -7.210 -25.715 1.00 79.50 424 ASP A CA 1
ATOM 3261 C C . ASP A 1 424 ? -0.273 -8.565 -25.479 1.00 79.50 424 ASP A C 1
ATOM 3263 O O . ASP A 1 424 ? -1.426 -8.596 -25.039 1.00 79.50 424 ASP A O 1
ATOM 3267 N N . LYS A 1 425 ? 0.408 -9.693 -25.735 1.00 71.38 425 LYS A N 1
ATOM 3268 C CA . LYS A 1 425 ? -0.165 -11.041 -25.541 1.00 71.38 425 LYS A CA 1
ATOM 3269 C C . LYS A 1 425 ? -0.078 -11.522 -24.095 1.00 71.38 425 LYS A C 1
ATOM 3271 O O . LYS A 1 425 ? -1.073 -11.948 -23.507 1.00 71.38 425 LYS A O 1
ATOM 3276 N N . SER A 1 426 ? 1.116 -11.464 -23.518 1.00 67.00 426 SER A N 1
ATOM 3277 C CA . SER A 1 426 ? 1.395 -11.855 -22.139 1.00 67.00 426 SER A CA 1
ATOM 3278 C C . SER A 1 426 ? 2.267 -10.793 -21.477 1.00 67.00 426 SER A C 1
ATOM 3280 O O . SER A 1 426 ? 3.019 -10.091 -22.149 1.00 67.00 426 SER A O 1
ATOM 3282 N N . GLY A 1 427 ? 2.152 -10.645 -20.150 1.00 70.75 427 GLY A N 1
ATOM 3283 C CA . GLY A 1 427 ? 3.058 -9.765 -19.412 1.00 70.75 427 GLY A CA 1
ATOM 3284 C C . GLY A 1 427 ? 4.500 -10.173 -19.716 1.00 70.75 427 GLY A C 1
ATOM 3285 O O . GLY A 1 427 ? 4.838 -11.340 -19.524 1.00 70.75 427 GLY A O 1
ATOM 3286 N N . ALA A 1 428 ? 5.335 -9.261 -20.205 1.00 77.88 428 ALA A N 1
ATOM 3287 C CA . ALA A 1 428 ? 6.661 -9.598 -20.712 1.00 77.88 428 ALA A CA 1
ATOM 3288 C C . ALA A 1 428 ? 7.723 -8.610 -20.232 1.00 77.88 428 ALA A C 1
ATOM 3290 O O . ALA A 1 428 ? 7.481 -7.407 -20.080 1.00 77.88 428 ALA A O 1
ATOM 3291 N N . LYS A 1 429 ? 8.931 -9.132 -20.016 1.00 84.81 429 LYS A N 1
ATOM 3292 C CA . LYS A 1 429 ? 10.122 -8.317 -19.800 1.00 84.81 429 LYS A CA 1
ATOM 3293 C C . LYS A 1 429 ? 10.876 -8.215 -21.117 1.00 84.81 429 LYS A C 1
ATOM 3295 O O . LYS A 1 429 ? 11.295 -9.221 -21.680 1.00 84.81 429 LYS A O 1
ATOM 3300 N N . PHE A 1 430 ? 11.097 -6.986 -21.561 1.00 89.75 430 PHE A N 1
ATOM 3301 C CA . PHE A 1 430 ? 11.956 -6.672 -22.687 1.00 89.75 430 PHE A CA 1
ATOM 3302 C C . PHE A 1 430 ? 13.356 -6.332 -22.171 1.00 89.75 430 PHE A C 1
ATOM 3304 O O . PHE A 1 430 ? 13.530 -5.481 -21.298 1.00 89.75 430 PHE A O 1
ATOM 3311 N N . ASN A 1 431 ? 14.359 -7.019 -22.697 1.00 93.19 431 ASN A N 1
ATOM 3312 C CA . ASN A 1 431 ? 15.771 -6.777 -22.414 1.00 93.19 431 ASN A CA 1
ATOM 3313 C C . ASN A 1 431 ? 16.591 -7.235 -23.619 1.00 93.19 431 ASN A C 1
ATOM 3315 O O . ASN A 1 431 ? 16.825 -8.436 -23.766 1.00 93.19 431 ASN A O 1
ATOM 3319 N N . ALA A 1 432 ? 16.926 -6.336 -24.535 1.00 96.94 432 ALA A N 1
ATOM 3320 C CA . ALA A 1 432 ? 17.636 -6.707 -25.751 1.00 96.94 432 ALA A CA 1
ATOM 3321 C C . ALA A 1 432 ? 18.596 -5.618 -26.211 1.00 96.94 432 ALA A C 1
ATOM 3323 O O . ALA A 1 432 ? 18.321 -4.423 -26.080 1.00 96.94 432 ALA A O 1
ATOM 3324 N N . SER A 1 433 ? 19.690 -6.048 -26.828 1.00 97.94 433 SER A N 1
ATOM 3325 C CA . SER A 1 433 ? 20.694 -5.161 -27.396 1.00 97.94 433 SER A CA 1
ATOM 3326 C C . SER A 1 433 ? 21.019 -5.510 -28.842 1.00 97.94 433 SER A C 1
ATOM 3328 O O . SER A 1 433 ? 21.048 -6.685 -29.204 1.00 97.94 433 SER A O 1
ATOM 3330 N N . LEU A 1 434 ? 21.293 -4.483 -29.642 1.00 98.56 434 LEU A N 1
ATOM 3331 C CA . LEU A 1 434 ? 21.737 -4.568 -31.030 1.00 98.56 434 LEU A CA 1
ATOM 3332 C C . LEU A 1 434 ? 23.149 -3.988 -31.141 1.00 98.56 434 LEU A C 1
ATOM 3334 O O . LEU A 1 434 ? 23.394 -2.871 -30.685 1.00 98.56 434 LEU A O 1
ATOM 3338 N N . SER A 1 435 ? 24.069 -4.736 -31.744 1.00 98.38 435 SER A N 1
ATOM 3339 C CA . SER A 1 435 ? 25.485 -4.380 -31.855 1.00 98.38 435 SER A CA 1
ATOM 3340 C C . SER A 1 435 ? 25.976 -4.442 -33.298 1.00 98.38 435 SER A C 1
ATOM 3342 O O . SER A 1 435 ? 25.681 -5.401 -34.018 1.00 98.38 435 SER A O 1
ATOM 3344 N N . THR A 1 436 ? 26.782 -3.452 -33.688 1.00 98.25 436 THR A N 1
ATOM 3345 C CA . THR A 1 436 ? 27.469 -3.433 -34.989 1.00 98.25 436 THR A CA 1
ATOM 3346 C C . THR A 1 436 ? 28.456 -4.601 -35.115 1.00 98.25 436 THR A C 1
ATOM 3348 O O . THR A 1 436 ? 28.957 -5.094 -34.095 1.00 98.25 436 THR A O 1
ATOM 3351 N N . PRO A 1 437 ? 28.853 -4.996 -36.340 1.00 97.44 437 PRO A N 1
ATOM 3352 C CA . PRO A 1 437 ? 30.102 -5.731 -36.519 1.00 97.44 437 PRO A CA 1
ATOM 3353 C C . PRO A 1 437 ? 31.300 -4.921 -35.979 1.00 97.44 437 PRO A C 1
ATOM 3355 O O . PRO A 1 437 ? 31.204 -3.697 -35.824 1.00 97.44 437 PRO A O 1
ATOM 3358 N N . PRO A 1 438 ? 32.455 -5.561 -35.712 1.00 96.38 438 PRO A N 1
ATOM 3359 C CA . PRO A 1 438 ? 33.693 -4.843 -35.432 1.00 96.38 438 PRO A CA 1
ATOM 3360 C C . PRO A 1 438 ? 34.081 -3.932 -36.604 1.00 96.38 438 PRO A C 1
ATOM 3362 O O . PRO A 1 438 ? 34.373 -4.404 -37.701 1.00 96.38 438 PRO A O 1
ATOM 3365 N N . ILE A 1 439 ? 34.115 -2.623 -36.362 1.00 95.94 439 ILE A N 1
ATOM 3366 C CA . ILE A 1 439 ? 34.508 -1.618 -37.354 1.00 95.94 439 ILE A CA 1
ATOM 3367 C C . ILE A 1 439 ? 36.003 -1.370 -37.216 1.00 95.94 439 ILE A C 1
ATOM 3369 O O . ILE A 1 439 ? 36.480 -0.999 -36.143 1.00 95.94 439 ILE A O 1
ATOM 3373 N N . HIS A 1 440 ? 36.750 -1.588 -38.294 1.00 94.62 440 HIS A N 1
ATOM 3374 C CA . HIS A 1 440 ? 38.202 -1.445 -38.303 1.00 94.62 440 HIS A CA 1
ATOM 3375 C C . HIS A 1 440 ? 38.630 0.023 -38.379 1.00 94.62 440 HIS A C 1
ATOM 3377 O O . HIS A 1 440 ? 38.174 0.769 -39.237 1.00 94.62 440 HIS A O 1
ATOM 3383 N N . LEU A 1 441 ? 39.572 0.415 -37.520 1.00 92.44 441 LEU A N 1
ATOM 3384 C CA . LEU A 1 441 ? 40.041 1.800 -37.371 1.00 92.44 441 LEU A CA 1
ATOM 3385 C C . LEU A 1 441 ? 41.424 2.030 -38.004 1.00 92.44 441 LEU A C 1
ATOM 3387 O O . LEU A 1 441 ? 42.213 2.859 -37.553 1.00 92.44 441 LEU A O 1
ATOM 3391 N N . THR A 1 442 ? 41.762 1.259 -39.040 1.00 86.06 442 THR A N 1
ATOM 3392 C CA . THR A 1 442 ? 43.099 1.325 -39.650 1.00 86.06 442 THR A CA 1
ATOM 3393 C C . THR A 1 442 ? 43.290 2.661 -40.367 1.00 86.06 442 THR A C 1
ATOM 3395 O O . THR A 1 442 ? 42.556 2.969 -41.297 1.00 86.06 442 THR A O 1
ATOM 3398 N N . GLY A 1 443 ? 44.302 3.432 -39.957 1.00 85.06 443 GLY A N 1
ATOM 3399 C CA . GLY A 1 443 ? 44.627 4.727 -40.571 1.00 85.06 443 GLY A CA 1
ATOM 3400 C C . GLY A 1 443 ? 43.820 5.916 -40.041 1.00 85.06 443 GLY A C 1
ATOM 3401 O O . GLY A 1 443 ? 43.986 7.020 -40.552 1.00 85.06 443 GLY A O 1
ATOM 3402 N N . ILE A 1 444 ? 42.990 5.710 -39.017 1.00 90.81 444 ILE A N 1
ATOM 3403 C CA . ILE A 1 444 ? 42.132 6.747 -38.437 1.00 90.81 444 ILE A CA 1
ATOM 3404 C C . ILE A 1 444 ? 42.866 7.489 -37.328 1.00 90.81 444 ILE A C 1
ATOM 3406 O O . ILE A 1 444 ? 43.523 6.876 -36.484 1.00 90.81 444 ILE A O 1
ATOM 3410 N N . GLN A 1 445 ? 42.750 8.816 -37.331 1.00 91.25 445 GLN A N 1
ATOM 3411 C CA . GLN A 1 445 ? 43.351 9.647 -36.294 1.00 91.25 445 GL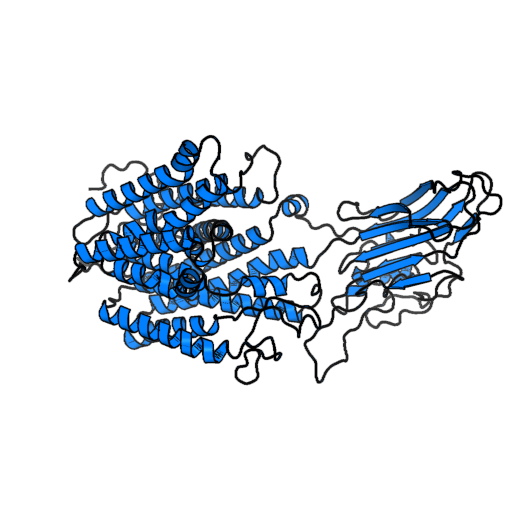N A CA 1
ATOM 3412 C C . GLN A 1 445 ? 42.603 9.490 -34.957 1.00 91.25 445 GLN A C 1
ATOM 3414 O O . GLN A 1 445 ? 41.387 9.292 -34.948 1.00 91.25 445 GLN A O 1
ATOM 3419 N N . PRO A 1 446 ? 43.300 9.550 -33.810 1.00 92.56 446 PRO A N 1
ATOM 3420 C CA . PRO A 1 446 ? 42.652 9.540 -32.500 1.00 92.56 446 PRO A CA 1
ATOM 3421 C C . PRO A 1 446 ? 41.685 10.719 -32.343 1.00 92.56 446 PRO A C 1
ATOM 3423 O O . PRO A 1 446 ? 41.940 11.799 -32.867 1.00 92.56 446 PRO A O 1
ATOM 3426 N N . GLU A 1 447 ? 40.604 10.514 -31.592 1.00 93.06 447 GLU A N 1
ATOM 3427 C CA . GLU A 1 447 ? 39.631 11.557 -31.219 1.00 93.06 447 GLU A CA 1
ATOM 3428 C C . GLU A 1 447 ? 38.902 12.268 -32.382 1.00 93.06 447 GLU A C 1
ATOM 3430 O O . GLU A 1 447 ? 38.268 13.298 -32.163 1.00 93.06 447 GLU A O 1
ATOM 3435 N N . THR A 1 448 ? 38.926 11.728 -33.606 1.00 94.00 448 THR A N 1
ATOM 3436 C CA . THR A 1 448 ? 38.266 12.357 -34.769 1.00 94.00 448 THR A CA 1
ATOM 3437 C C . THR A 1 448 ? 36.906 11.768 -35.124 1.00 94.00 448 THR A C 1
ATOM 3439 O O . THR A 1 448 ? 36.138 12.408 -35.842 1.00 94.00 448 THR A O 1
ATOM 3442 N N . LEU A 1 449 ? 36.590 10.557 -34.655 1.00 96.00 449 LEU A N 1
ATOM 3443 C CA . LEU A 1 449 ? 35.375 9.868 -35.078 1.00 96.00 449 LEU A CA 1
ATOM 3444 C C . LEU A 1 449 ? 34.118 10.423 -34.412 1.00 96.00 449 LEU A C 1
ATOM 3446 O O . LEU A 1 449 ? 34.075 10.687 -33.205 1.00 96.00 449 LEU A O 1
ATOM 3450 N N . VAL A 1 450 ? 33.055 10.504 -35.205 1.00 97.12 450 VAL A N 1
ATOM 3451 C CA . VAL A 1 450 ? 31.723 10.920 -34.776 1.00 97.12 450 VAL A CA 1
ATOM 3452 C C . VAL A 1 450 ? 30.705 9.859 -35.182 1.00 97.12 450 VAL A C 1
ATOM 3454 O O . VAL A 1 450 ? 30.674 9.436 -36.335 1.00 97.12 450 VAL A O 1
ATOM 3457 N N . LEU A 1 451 ? 29.855 9.460 -34.235 1.00 97.94 451 LEU A N 1
ATOM 3458 C CA . LEU A 1 451 ? 28.653 8.665 -34.485 1.00 97.94 451 LEU A CA 1
ATOM 3459 C C . LEU A 1 451 ? 27.477 9.601 -34.769 1.00 97.94 451 LEU A C 1
ATOM 3461 O O . LEU A 1 451 ? 27.208 10.504 -33.970 1.00 97.94 451 LEU A O 1
ATOM 3465 N N . ARG A 1 452 ? 26.743 9.337 -35.849 1.00 98.00 452 ARG A N 1
ATOM 3466 C CA . ARG A 1 452 ? 25.451 9.943 -36.177 1.00 98.00 452 ARG A CA 1
ATOM 3467 C C . ARG A 1 452 ? 24.400 8.856 -36.371 1.00 98.00 452 ARG A C 1
ATOM 3469 O O . ARG A 1 452 ? 24.719 7.796 -36.891 1.00 98.00 452 ARG A O 1
ATOM 3476 N N . PHE A 1 453 ? 23.178 9.100 -35.914 1.00 98.06 453 PHE A N 1
ATOM 3477 C CA . PHE A 1 453 ? 22.013 8.268 -36.232 1.00 98.06 453 PHE A CA 1
ATOM 3478 C C . PHE A 1 453 ? 20.723 9.031 -35.946 1.00 98.06 453 PHE A C 1
ATOM 3480 O O . PHE A 1 453 ? 20.704 9.940 -35.107 1.00 98.06 453 PHE A O 1
ATOM 3487 N N . ASP A 1 454 ? 19.642 8.645 -36.605 1.00 98.38 454 ASP A N 1
ATOM 3488 C CA . ASP A 1 454 ? 18.302 9.136 -36.317 1.00 98.38 454 ASP A CA 1
ATOM 3489 C C . ASP A 1 454 ? 17.612 8.238 -35.290 1.00 98.38 454 ASP A C 1
ATOM 3491 O O . ASP A 1 454 ? 17.813 7.027 -35.258 1.00 98.38 454 ASP A O 1
ATOM 3495 N N . SER A 1 455 ? 16.837 8.840 -34.390 1.00 97.25 455 SER A N 1
ATOM 3496 C CA . SER A 1 455 ? 16.270 8.165 -33.223 1.00 97.25 455 SER A CA 1
ATOM 3497 C C . SER A 1 455 ? 14.830 8.594 -32.960 1.00 97.25 455 SER A C 1
ATOM 3499 O O . SER A 1 455 ? 14.502 9.783 -32.992 1.00 97.25 455 SER A O 1
ATOM 3501 N N . SER A 1 456 ? 14.001 7.627 -32.567 1.00 96.19 456 SER A N 1
ATOM 3502 C CA . SER A 1 456 ? 12.662 7.836 -32.015 1.00 96.19 456 SER A CA 1
ATOM 3503 C C . SER A 1 456 ? 12.538 7.174 -30.649 1.00 96.19 456 SER A C 1
ATOM 3505 O O . SER A 1 456 ? 12.539 5.951 -30.528 1.00 96.19 456 SER A O 1
ATOM 3507 N N . TRP A 1 457 ? 12.421 7.980 -29.597 1.00 93.69 457 TRP A N 1
ATOM 3508 C CA . TRP A 1 457 ? 12.212 7.525 -28.224 1.00 93.69 457 TRP A CA 1
ATOM 3509 C C . TRP A 1 457 ? 10.899 8.069 -27.681 1.00 93.69 457 TRP A C 1
ATOM 3511 O O . TRP A 1 457 ? 10.713 9.287 -27.547 1.00 93.69 457 TRP A O 1
ATOM 3521 N N . ARG A 1 458 ? 9.992 7.178 -27.280 1.00 89.81 458 ARG A N 1
ATOM 3522 C CA . ARG A 1 458 ? 8.754 7.588 -26.619 1.00 89.81 458 ARG A CA 1
ATOM 3523 C C . ARG A 1 458 ? 8.737 7.155 -25.171 1.00 89.81 458 ARG A C 1
ATOM 3525 O O . ARG A 1 458 ? 8.698 5.979 -24.862 1.00 89.81 458 ARG A O 1
ATOM 3532 N N . GLN A 1 459 ? 8.655 8.123 -24.267 1.00 80.62 459 GLN A N 1
ATOM 3533 C CA . GLN A 1 459 ? 8.497 7.838 -22.852 1.00 80.62 459 GLN A CA 1
ATOM 3534 C C . GLN A 1 459 ? 7.014 7.713 -22.475 1.00 80.62 459 GLN A C 1
ATOM 3536 O O . GLN A 1 459 ? 6.175 8.523 -22.887 1.00 80.62 459 GLN A O 1
ATOM 3541 N N . LYS A 1 460 ? 6.676 6.718 -21.648 1.00 71.81 460 LYS A N 1
ATOM 3542 C CA . LYS A 1 460 ? 5.335 6.569 -21.071 1.00 71.81 460 LYS A CA 1
ATOM 3543 C C . LYS A 1 460 ? 5.220 7.462 -19.835 1.00 71.81 460 LYS A C 1
ATOM 3545 O O . LYS A 1 460 ? 5.681 7.095 -18.763 1.00 71.81 460 LYS A O 1
ATOM 3550 N N . LYS A 1 461 ? 4.640 8.657 -19.999 1.00 63.28 461 LYS A N 1
ATOM 3551 C CA . LYS A 1 461 ? 4.402 9.599 -18.892 1.00 63.28 461 LYS A CA 1
ATOM 3552 C C . LYS A 1 461 ? 3.048 9.360 -18.242 1.00 63.28 461 LYS A C 1
ATOM 3554 O O . LYS A 1 461 ? 2.034 9.245 -18.933 1.00 63.28 461 LYS A O 1
ATOM 3559 N N . HIS A 1 462 ? 3.017 9.346 -16.914 1.00 60.88 462 HIS A N 1
ATOM 3560 C CA . HIS A 1 462 ? 1.772 9.274 -16.152 1.00 60.88 462 HIS A CA 1
ATOM 3561 C C . HIS A 1 462 ? 1.311 10.684 -15.764 1.00 60.88 462 HIS A C 1
ATOM 3563 O O . HIS A 1 462 ? 2.102 11.508 -15.322 1.00 60.88 462 HIS A O 1
ATOM 3569 N N . LEU A 1 463 ? 0.009 10.968 -15.872 1.00 53.09 463 LEU A N 1
ATOM 3570 C CA . LEU A 1 463 ? -0.571 12.294 -15.591 1.00 53.09 463 LEU A CA 1
ATOM 3571 C C . LEU A 1 463 ? -0.214 12.854 -14.193 1.00 53.09 463 LEU A C 1
ATOM 3573 O O . LEU A 1 463 ? -0.186 14.065 -14.004 1.00 53.09 463 LEU A O 1
ATOM 3577 N N . MET A 1 464 ? 0.070 11.979 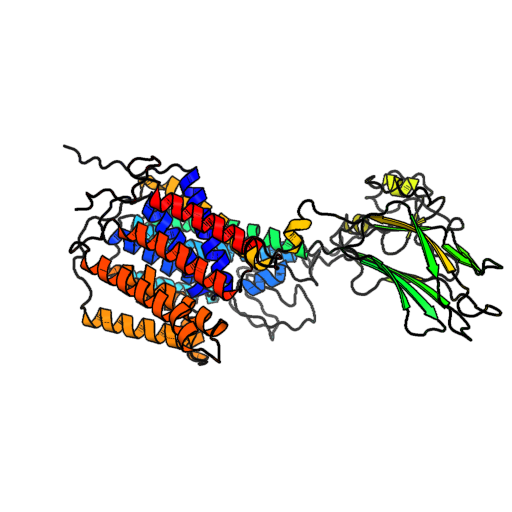-13.221 1.00 60.75 464 MET A N 1
ATOM 3578 C CA . MET A 1 464 ? 0.372 12.335 -11.826 1.00 60.75 464 MET A CA 1
ATOM 3579 C C . MET A 1 464 ? 1.873 12.322 -11.483 1.00 60.75 464 MET A C 1
ATOM 3581 O O . MET A 1 464 ? 2.234 12.566 -10.330 1.00 60.75 464 MET A O 1
ATOM 3585 N N . GLU A 1 465 ? 2.745 12.086 -12.467 1.00 66.19 465 GLU A N 1
ATOM 3586 C CA . GLU A 1 465 ? 4.200 11.930 -12.307 1.00 66.19 465 GLU A CA 1
ATOM 3587 C C . GLU A 1 465 ? 4.892 13.034 -11.470 1.00 66.19 465 GLU A C 1
ATOM 3589 O O . GLU A 1 465 ? 5.687 12.686 -10.589 1.00 66.19 465 GLU A O 1
ATOM 3594 N N . PRO A 1 466 ? 4.552 14.339 -11.607 1.00 70.12 466 PRO A N 1
ATOM 3595 C CA . PRO A 1 466 ? 5.180 15.402 -10.811 1.00 70.12 466 PRO A CA 1
ATOM 3596 C C . PRO A 1 466 ? 4.965 15.276 -9.298 1.00 70.12 466 PRO A C 1
ATOM 3598 O O . PRO A 1 466 ? 5.788 15.756 -8.516 1.00 70.12 466 PRO A O 1
ATOM 3601 N N . ILE A 1 467 ? 3.860 14.649 -8.884 1.00 69.06 467 ILE A N 1
ATOM 3602 C CA . ILE A 1 467 ? 3.492 14.465 -7.476 1.00 69.06 467 ILE A CA 1
ATOM 3603 C C . ILE A 1 467 ? 3.893 13.062 -7.007 1.00 69.06 467 ILE A C 1
ATOM 3605 O O . ILE A 1 467 ? 4.438 12.911 -5.913 1.00 69.06 467 ILE A O 1
ATOM 3609 N N . THR A 1 468 ? 3.688 12.036 -7.840 1.00 77.56 468 THR A N 1
ATOM 3610 C CA . THR A 1 468 ? 3.982 10.641 -7.479 1.00 77.56 468 THR A CA 1
ATOM 3611 C C . THR A 1 468 ? 5.471 10.355 -7.322 1.00 77.56 468 THR A C 1
ATOM 3613 O O . THR A 1 468 ? 5.823 9.411 -6.623 1.00 77.56 468 THR A O 1
ATOM 3616 N N . ARG A 1 469 ? 6.366 11.178 -7.889 1.00 75.25 469 ARG A N 1
ATOM 3617 C CA . ARG A 1 469 ? 7.816 11.084 -7.620 1.00 75.25 469 ARG A CA 1
ATOM 3618 C C . ARG A 1 469 ? 8.179 11.273 -6.141 1.00 75.25 469 ARG A C 1
ATOM 3620 O O . ARG A 1 469 ? 9.208 10.782 -5.697 1.00 75.25 469 ARG A O 1
ATOM 3627 N N . TYR A 1 470 ? 7.323 11.951 -5.372 1.00 81.25 470 TYR A N 1
ATOM 3628 C CA . TYR A 1 470 ? 7.487 12.137 -3.928 1.00 81.25 470 TYR A CA 1
ATOM 3629 C C . TYR A 1 470 ? 6.706 11.108 -3.105 1.00 81.25 470 TYR A C 1
ATOM 3631 O O . TYR A 1 470 ? 6.600 11.260 -1.891 1.00 81.25 470 TYR A O 1
ATOM 3639 N N . PHE A 1 471 ? 6.092 10.097 -3.726 1.00 85.19 471 PHE A N 1
ATOM 3640 C CA . PHE A 1 471 ? 5.283 9.128 -2.994 1.00 85.19 471 PHE A CA 1
ATOM 3641 C C . PHE A 1 471 ? 6.159 8.052 -2.365 1.00 85.19 471 PHE A C 1
ATOM 3643 O O . PHE A 1 471 ? 6.817 7.267 -3.044 1.00 85.19 471 PHE A O 1
ATOM 3650 N N . ASN A 1 472 ? 6.061 7.919 -1.047 1.00 88.31 472 ASN A N 1
ATOM 3651 C CA . ASN A 1 472 ? 6.357 6.660 -0.391 1.00 88.31 472 ASN A CA 1
ATOM 3652 C C . ASN A 1 472 ? 5.158 5.731 -0.612 1.00 88.31 472 ASN A C 1
ATOM 3654 O O . ASN A 1 472 ? 4.158 5.801 0.103 1.00 88.31 472 ASN A O 1
ATOM 3658 N N . TRP A 1 473 ? 5.250 4.868 -1.621 1.00 87.81 473 TRP A N 1
ATOM 3659 C CA . TRP A 1 473 ? 4.134 4.018 -2.043 1.00 87.81 473 TRP A CA 1
ATOM 3660 C C . TRP A 1 473 ? 3.638 3.046 -0.975 1.00 87.81 473 TRP A C 1
ATOM 3662 O O . TRP A 1 473 ? 2.455 2.719 -0.964 1.00 87.81 473 TRP A O 1
ATOM 3672 N N . TRP A 1 474 ? 4.506 2.621 -0.052 1.00 88.94 474 TRP A N 1
ATOM 3673 C CA . TRP A 1 474 ? 4.086 1.845 1.117 1.00 88.94 474 TRP A CA 1
ATOM 3674 C C . TRP A 1 474 ? 3.136 2.654 2.004 1.00 88.94 474 TRP A C 1
ATOM 3676 O O . TRP A 1 474 ? 2.031 2.213 2.307 1.00 88.94 474 TRP A O 1
ATOM 3686 N N . ASN A 1 475 ? 3.526 3.879 2.354 1.00 90.25 475 ASN A N 1
ATOM 3687 C CA . ASN A 1 475 ? 2.716 4.758 3.191 1.00 90.25 475 ASN A CA 1
ATOM 3688 C C . ASN A 1 475 ? 1.418 5.202 2.489 1.00 90.25 475 ASN A C 1
ATOM 3690 O O . ASN A 1 475 ? 0.372 5.342 3.123 1.00 90.25 475 ASN A O 1
ATOM 3694 N N . ILE A 1 476 ? 1.456 5.417 1.168 1.00 92.19 476 ILE A N 1
ATOM 3695 C CA . ILE A 1 476 ? 0.261 5.703 0.355 1.00 92.19 476 ILE A CA 1
ATOM 3696 C C . ILE A 1 476 ? -0.703 4.514 0.350 1.00 92.19 476 ILE A C 1
ATOM 3698 O O . ILE A 1 476 ? -1.896 4.720 0.568 1.00 92.19 476 ILE A O 1
ATOM 3702 N N . MET A 1 477 ? -0.207 3.286 0.171 1.00 92.94 477 MET A N 1
ATOM 3703 C CA . MET A 1 477 ? -1.021 2.071 0.270 1.00 92.94 477 MET A CA 1
ATOM 3704 C C . MET A 1 477 ? -1.687 1.956 1.645 1.00 92.94 477 MET A C 1
ATOM 3706 O O . MET A 1 477 ? -2.902 1.771 1.719 1.00 92.94 477 MET A O 1
ATOM 3710 N N . GLU A 1 478 ? -0.933 2.143 2.730 1.00 93.50 478 GLU A N 1
ATOM 3711 C CA . GLU A 1 478 ? -1.466 2.065 4.096 1.00 93.50 478 GLU A CA 1
ATOM 3712 C C . GLU A 1 478 ? -2.502 3.159 4.386 1.00 93.50 478 GLU A C 1
ATOM 3714 O O . GLU A 1 478 ? -3.539 2.899 5.001 1.00 93.50 478 GLU A O 1
ATOM 3719 N N . THR A 1 479 ? -2.258 4.375 3.896 1.00 95.38 479 THR A N 1
ATOM 3720 C CA . THR A 1 479 ? -3.203 5.494 4.005 1.00 95.38 479 THR A CA 1
ATOM 3721 C C . THR A 1 479 ? -4.488 5.187 3.235 1.00 95.38 479 THR A C 1
ATOM 3723 O O . THR A 1 479 ? -5.579 5.333 3.784 1.00 95.38 479 THR A O 1
ATOM 3726 N N . ALA A 1 480 ? -4.383 4.699 1.995 1.00 96.44 480 ALA A N 1
ATOM 3727 C CA . ALA A 1 480 ? -5.530 4.338 1.164 1.00 96.44 480 ALA A CA 1
ATOM 3728 C C . ALA A 1 480 ? -6.349 3.192 1.779 1.00 96.44 480 ALA A C 1
ATOM 3730 O O . ALA A 1 480 ? -7.578 3.289 1.850 1.00 96.44 480 ALA A O 1
ATOM 3731 N N . PHE A 1 481 ? -5.679 2.156 2.298 1.00 96.00 481 PHE A N 1
ATOM 3732 C CA . PHE A 1 481 ? -6.313 1.099 3.085 1.00 96.00 481 PHE A CA 1
ATOM 3733 C C . PHE A 1 481 ? -7.128 1.691 4.235 1.00 96.00 481 PHE A C 1
ATOM 3735 O O . PHE A 1 481 ? -8.324 1.415 4.359 1.00 96.00 481 PHE A O 1
ATOM 3742 N N . GLY A 1 482 ? -6.493 2.541 5.048 1.00 96.88 482 GLY A N 1
ATOM 3743 C CA . GLY A 1 482 ? -7.119 3.169 6.202 1.00 96.88 482 GLY A CA 1
ATOM 3744 C C . GLY A 1 482 ? -8.343 4.006 5.831 1.00 96.88 482 GLY A C 1
ATOM 3745 O O . GLY A 1 482 ? -9.378 3.929 6.495 1.00 96.88 482 GLY A O 1
ATOM 3746 N N . THR A 1 483 ? -8.247 4.773 4.744 1.00 98.44 483 THR A N 1
ATOM 3747 C CA . THR A 1 483 ? -9.327 5.616 4.220 1.00 98.44 483 THR A CA 1
ATOM 3748 C C . THR A 1 483 ? -10.539 4.786 3.806 1.00 98.44 483 THR A C 1
ATOM 3750 O O . THR A 1 483 ? -11.656 5.081 4.241 1.00 98.44 483 THR A O 1
ATOM 3753 N N . VAL A 1 484 ? -10.337 3.726 3.017 1.00 98.56 484 VAL A N 1
ATOM 3754 C CA . VAL A 1 484 ? -11.427 2.837 2.579 1.00 98.56 484 VAL A CA 1
ATOM 3755 C C . VAL A 1 484 ? -12.036 2.104 3.773 1.00 98.56 484 VAL A C 1
ATOM 3757 O O . VAL A 1 484 ? -13.256 2.101 3.938 1.00 98.56 484 VAL A O 1
ATOM 3760 N N . MET A 1 485 ? -11.198 1.538 4.640 1.00 97.69 485 MET A N 1
ATOM 3761 C CA . MET A 1 485 ? -11.621 0.825 5.845 1.00 97.69 485 MET A CA 1
ATOM 3762 C C . MET A 1 485 ? -12.507 1.697 6.743 1.00 97.69 485 MET A C 1
ATOM 3764 O O . MET A 1 485 ? -13.615 1.288 7.104 1.00 97.69 485 MET A O 1
ATOM 3768 N N . GLY A 1 486 ? -12.059 2.918 7.047 1.00 98.25 486 GLY A N 1
ATOM 3769 C CA . GLY A 1 486 ? -12.814 3.869 7.857 1.00 98.25 486 GLY A CA 1
ATOM 3770 C C . GLY A 1 486 ? -14.146 4.254 7.211 1.00 98.25 486 GLY A C 1
ATOM 3771 O O . GLY A 1 486 ? -15.188 4.207 7.870 1.00 98.25 486 GLY A O 1
ATOM 3772 N N . ALA A 1 487 ? -14.148 4.561 5.909 1.00 98.69 487 ALA A N 1
ATOM 3773 C CA . ALA A 1 487 ? -15.364 4.915 5.174 1.00 98.69 487 ALA A CA 1
ATOM 3774 C C . ALA A 1 487 ? -16.404 3.781 5.167 1.00 98.69 487 ALA A C 1
ATOM 3776 O O . ALA A 1 487 ? -17.590 4.033 5.395 1.00 98.69 487 ALA A O 1
ATOM 3777 N N . VAL A 1 488 ? -15.972 2.535 4.941 1.00 98.69 488 VAL A N 1
ATOM 3778 C CA . VAL A 1 488 ? -16.858 1.361 4.886 1.00 98.69 488 VAL A CA 1
ATOM 3779 C C . VAL A 1 488 ? -17.411 1.015 6.271 1.00 98.69 488 VAL A C 1
ATOM 3781 O O . VAL A 1 488 ? -18.609 0.752 6.393 1.00 98.69 488 VAL A O 1
ATOM 3784 N N . LEU A 1 489 ? -16.599 1.086 7.332 1.00 98.06 489 LEU A N 1
ATOM 3785 C CA . LEU A 1 489 ? -17.091 0.936 8.708 1.00 98.06 489 LEU A CA 1
ATOM 3786 C C . LEU A 1 489 ? -18.106 2.030 9.070 1.00 98.06 489 LEU A C 1
ATOM 3788 O O . LEU A 1 489 ? -19.155 1.733 9.650 1.00 98.06 489 LEU A O 1
ATOM 3792 N N . GLY A 1 490 ? -17.835 3.281 8.687 1.00 98.00 490 GLY A N 1
ATOM 3793 C CA . GLY A 1 490 ? -18.756 4.400 8.877 1.00 98.00 490 GLY A CA 1
ATOM 3794 C C . GLY A 1 490 ? -20.084 4.209 8.141 1.00 98.00 490 GLY A C 1
ATOM 3795 O O . GLY A 1 490 ? -21.149 4.385 8.738 1.00 98.00 490 GLY A O 1
ATOM 3796 N N . LEU A 1 491 ? -20.040 3.776 6.877 1.00 98.44 491 LEU A N 1
ATOM 3797 C CA . LEU A 1 491 ? -21.222 3.400 6.096 1.00 98.44 491 LEU A CA 1
ATOM 3798 C C . LEU A 1 491 ? -21.999 2.263 6.776 1.00 98.44 491 LEU A C 1
ATOM 3800 O O . LEU A 1 491 ? -23.222 2.345 6.920 1.00 98.44 491 LEU A O 1
ATOM 3804 N N . GLY A 1 492 ? -21.295 1.232 7.242 1.00 97.81 492 GLY A N 1
ATOM 3805 C CA . GLY A 1 492 ? -21.878 0.091 7.939 1.00 97.81 492 GLY A CA 1
ATOM 3806 C C . GLY A 1 492 ? -22.628 0.492 9.204 1.00 97.81 492 GLY A C 1
ATOM 3807 O O . GLY A 1 492 ? -23.779 0.082 9.400 1.00 97.81 492 GLY A O 1
ATOM 3808 N N . LEU A 1 493 ? -22.029 1.346 10.037 1.00 97.06 493 LEU A N 1
ATOM 3809 C CA . LEU A 1 493 ? -22.693 1.883 11.223 1.00 97.06 493 LEU A CA 1
ATOM 3810 C C . LEU A 1 493 ? -23.868 2.785 10.846 1.00 97.06 493 LEU A C 1
ATOM 3812 O O . LEU A 1 493 ? -24.938 2.665 11.441 1.00 97.06 493 LEU A O 1
ATOM 3816 N N . TRP A 1 494 ? -23.728 3.625 9.820 1.00 96.88 494 TRP A N 1
ATOM 3817 C CA . TRP A 1 494 ? -24.819 4.478 9.359 1.00 96.88 494 TRP A CA 1
ATOM 3818 C C . TRP A 1 494 ? -26.026 3.663 8.880 1.00 96.88 494 TRP A C 1
ATOM 3820 O O . TRP A 1 494 ? -27.157 3.932 9.293 1.00 96.88 494 TRP A O 1
ATOM 3830 N N . LEU A 1 495 ? -25.825 2.614 8.082 1.00 97.06 495 LEU A N 1
ATOM 3831 C CA . LEU A 1 495 ? -26.904 1.721 7.639 1.00 97.06 495 LEU A CA 1
ATOM 3832 C C . LEU A 1 495 ? -27.556 0.972 8.810 1.00 97.06 495 LEU A C 1
ATOM 3834 O O . LEU A 1 495 ? -28.752 0.683 8.776 1.00 97.06 495 LEU A O 1
ATOM 3838 N N . ASN A 1 496 ? -26.802 0.726 9.883 1.00 95.81 496 ASN A N 1
ATOM 3839 C CA . ASN A 1 496 ? -27.272 0.044 11.087 1.00 95.81 496 ASN A CA 1
ATOM 3840 C C . ASN A 1 496 ? -27.625 0.981 12.253 1.00 95.81 496 ASN A C 1
ATOM 3842 O O . ASN A 1 496 ? -27.929 0.497 13.340 1.00 95.81 496 ASN A O 1
ATOM 3846 N N . ARG A 1 497 ? -27.665 2.300 12.040 1.00 93.19 497 ARG A N 1
ATOM 3847 C CA . ARG A 1 497 ? -27.804 3.319 13.100 1.00 93.19 497 ARG A CA 1
ATOM 3848 C C . ARG A 1 497 ? -29.015 3.145 14.013 1.00 93.19 497 ARG A C 1
ATOM 3850 O O . ARG A 1 497 ? -28.934 3.418 15.200 1.00 93.19 497 ARG A O 1
ATOM 3857 N N . ARG A 1 498 ? -30.126 2.612 13.488 1.00 90.44 498 ARG A N 1
ATOM 3858 C CA . ARG A 1 498 ? -31.343 2.312 14.273 1.00 90.44 498 ARG A CA 1
ATOM 3859 C C . ARG A 1 498 ? -31.139 1.206 15.317 1.00 90.44 498 ARG A C 1
ATOM 3861 O O . ARG A 1 498 ? -31.995 1.013 16.167 1.00 90.44 498 ARG A O 1
ATOM 3868 N N . ARG A 1 499 ? -30.049 0.442 15.213 1.00 91.12 499 ARG A N 1
ATOM 3869 C CA . ARG A 1 499 ? -29.672 -0.628 16.146 1.00 91.12 499 ARG A CA 1
ATOM 3870 C C . ARG A 1 499 ? -28.690 -0.156 17.218 1.00 91.12 499 ARG A C 1
ATOM 3872 O O . ARG A 1 499 ? -28.378 -0.945 18.101 1.00 91.12 499 ARG A O 1
ATOM 3879 N N . VAL A 1 500 ? -28.188 1.078 17.128 1.00 90.44 500 VAL A N 1
ATOM 3880 C CA . VAL A 1 500 ? -27.333 1.665 18.164 1.00 90.44 500 VAL A CA 1
ATOM 3881 C C . VAL A 1 500 ? -28.202 1.919 19.386 1.00 90.44 500 VAL A C 1
ATOM 3883 O O . VAL A 1 500 ? -29.156 2.691 19.327 1.00 90.44 500 VAL A O 1
ATOM 3886 N N . ALA A 1 501 ? -27.890 1.234 20.477 1.00 84.81 501 ALA A N 1
ATOM 3887 C CA . ALA A 1 501 ? -28.719 1.216 21.673 1.00 84.81 501 ALA A CA 1
ATOM 3888 C C . ALA A 1 501 ? -27.836 1.108 22.916 1.00 84.81 501 ALA A C 1
ATOM 3890 O O . ALA A 1 501 ? -27.918 0.143 23.663 1.00 84.81 501 ALA A O 1
ATOM 3891 N N . VAL A 1 502 ? -26.945 2.077 23.128 1.00 76.06 502 VAL A N 1
ATOM 3892 C CA . VAL A 1 502 ? -25.999 2.023 24.250 1.00 76.06 502 VAL A CA 1
ATOM 3893 C C . VAL A 1 502 ? -26.750 1.907 25.579 1.00 76.06 502 VAL A C 1
ATOM 3895 O O . VAL A 1 502 ? -27.612 2.732 25.884 1.00 76.06 502 VAL A O 1
ATOM 3898 N N . SER A 1 503 ? -26.422 0.872 26.359 1.00 69.75 503 SER A N 1
ATOM 3899 C CA . SER A 1 503 ? -27.092 0.587 27.630 1.00 69.75 503 SER A CA 1
ATOM 3900 C C . SER A 1 503 ? -26.979 1.776 28.589 1.00 69.75 503 SER A C 1
ATOM 3902 O O . SER A 1 503 ? -25.926 2.404 28.690 1.00 69.75 503 SER A O 1
ATOM 3904 N N . SER A 1 504 ? -28.061 2.084 29.303 1.00 63.47 504 SER A N 1
ATOM 3905 C CA . SER A 1 504 ? -28.089 3.070 30.390 1.00 63.47 504 SER A CA 1
ATOM 3906 C C . SER A 1 504 ? -27.954 2.429 31.775 1.00 63.47 504 SER A C 1
ATOM 3908 O O . SER A 1 504 ? -28.037 3.133 32.779 1.00 63.47 504 SER A O 1
ATOM 3910 N N . GLU A 1 505 ? -27.793 1.101 31.851 1.00 60.00 505 GLU A N 1
ATOM 3911 C CA . GLU A 1 505 ? -27.714 0.395 33.129 1.00 60.00 505 GLU A CA 1
ATOM 3912 C C . GLU A 1 505 ? -26.368 0.646 33.834 1.00 60.00 505 GLU A C 1
ATOM 3914 O O . GLU A 1 505 ? -25.309 0.503 33.205 1.00 60.00 505 GLU A O 1
ATOM 3919 N N . PRO A 1 506 ? -26.391 0.958 35.145 1.00 59.59 506 PRO A N 1
ATOM 3920 C CA . PRO A 1 506 ? -25.187 1.093 35.952 1.00 59.59 506 PRO A CA 1
ATOM 3921 C C . PRO A 1 506 ? -24.456 -0.247 36.112 1.00 59.59 506 PRO A C 1
ATOM 3923 O O . PRO A 1 506 ? -25.049 -1.326 36.064 1.00 59.59 506 PRO A O 1
ATOM 3926 N N . ASP A 1 507 ? -23.140 -0.183 36.318 1.00 60.88 507 ASP A N 1
ATOM 3927 C CA . ASP A 1 507 ? -22.301 -1.372 36.456 1.00 60.88 507 ASP A CA 1
ATOM 3928 C C . ASP A 1 507 ? -22.563 -2.070 37.800 1.00 60.88 507 ASP A C 1
ATOM 3930 O O . ASP A 1 507 ? -22.237 -1.551 38.864 1.00 60.88 507 ASP A O 1
ATOM 3934 N N . VAL A 1 508 ? -23.185 -3.251 37.766 1.00 53.88 508 VAL A N 1
ATOM 3935 C CA . VAL A 1 508 ? -23.738 -3.898 38.973 1.00 53.88 508 VAL A CA 1
ATOM 3936 C C . VAL A 1 508 ? -22.647 -4.534 39.859 1.00 53.88 508 VAL A C 1
ATOM 3938 O O . VAL A 1 508 ? -22.933 -4.948 40.980 1.00 53.88 508 VAL A O 1
ATOM 3941 N N . SER A 1 509 ? -21.384 -4.635 39.405 1.00 59.72 509 SER A N 1
ATOM 3942 C CA . SER A 1 509 ? -20.274 -5.178 40.226 1.00 59.72 509 SER A CA 1
ATOM 3943 C C . SER A 1 509 ? -18.873 -4.791 39.692 1.00 59.72 509 SER A C 1
ATOM 3945 O O . SER A 1 509 ? -18.242 -5.610 39.028 1.00 59.72 509 SER A O 1
ATOM 3947 N N . PRO A 1 510 ? -18.347 -3.578 39.913 1.00 68.06 510 PRO A N 1
ATOM 3948 C CA . PRO A 1 510 ? -17.008 -3.209 39.432 1.00 68.06 510 PRO A CA 1
ATOM 3949 C C . PRO A 1 510 ? -15.904 -4.117 40.014 1.00 68.06 510 PRO A C 1
ATOM 3951 O O . PRO A 1 510 ? -16.049 -4.657 41.111 1.00 68.06 510 PRO A O 1
ATOM 3954 N N . LEU A 1 511 ? -14.797 -4.305 39.280 1.00 70.94 511 LEU A N 1
ATOM 3955 C CA . LEU A 1 511 ? -13.625 -5.022 39.812 1.00 70.94 511 LEU A CA 1
ATOM 3956 C C . LEU A 1 511 ? -13.054 -4.276 41.037 1.00 70.94 511 LEU A C 1
ATOM 3958 O O . LEU A 1 511 ? -13.072 -3.042 41.048 1.00 70.94 511 LEU A O 1
ATOM 3962 N N . PRO A 1 512 ? -12.505 -4.985 42.044 1.00 78.88 512 PRO A N 1
ATOM 3963 C CA . PRO A 1 512 ? -11.828 -4.347 43.168 1.00 78.88 512 PRO A CA 1
ATOM 3964 C C . PRO A 1 512 ? -10.701 -3.418 42.701 1.00 78.88 512 PRO A C 1
ATOM 3966 O O . PRO A 1 512 ? -9.940 -3.763 41.796 1.00 78.88 512 PRO A O 1
ATOM 3969 N N . GLY A 1 513 ? -10.551 -2.260 43.351 1.00 77.69 513 GLY A N 1
ATOM 3970 C CA . GLY A 1 513 ? -9.549 -1.254 42.975 1.00 77.69 513 GLY A CA 1
ATOM 3971 C C . GLY A 1 513 ? -8.105 -1.775 42.973 1.00 77.69 513 GLY A C 1
ATOM 3972 O O . GLY A 1 513 ? -7.334 -1.425 42.084 1.00 77.69 513 GLY A O 1
ATOM 3973 N N . TRP A 1 514 ? -7.755 -2.672 43.903 1.00 82.81 514 TRP A N 1
ATOM 3974 C CA . TRP A 1 514 ? -6.428 -3.300 43.944 1.00 82.81 514 TRP A CA 1
ATOM 3975 C C . TRP A 1 514 ? -6.169 -4.191 42.721 1.00 82.81 514 TRP A C 1
ATOM 3977 O O . TRP A 1 514 ? -5.073 -4.173 42.172 1.00 82.81 514 TRP A O 1
ATOM 3987 N N . LEU A 1 515 ? -7.188 -4.922 42.253 1.00 81.12 515 LEU A N 1
ATOM 3988 C CA . LEU A 1 515 ? -7.087 -5.798 41.086 1.00 81.12 515 LEU A CA 1
ATOM 3989 C C . LEU A 1 515 ? -7.001 -4.974 39.798 1.00 81.12 515 LEU A C 1
ATOM 3991 O O . LEU A 1 515 ? -6.226 -5.296 38.907 1.00 81.12 515 LEU A O 1
ATOM 3995 N N . ILE A 1 516 ? -7.745 -3.868 39.727 1.00 78.81 516 ILE A N 1
ATOM 3996 C CA . ILE A 1 516 ? -7.629 -2.862 38.662 1.00 78.81 516 ILE A CA 1
ATOM 3997 C C . ILE A 1 516 ? -6.198 -2.311 38.597 1.00 78.81 516 ILE A C 1
ATOM 3999 O O . ILE A 1 516 ? -5.636 -2.237 37.506 1.00 78.81 516 ILE A O 1
ATOM 4003 N N . GLY A 1 517 ? -5.617 -1.938 39.741 1.00 84.12 517 GLY A N 1
ATOM 4004 C CA . GLY A 1 517 ? -4.243 -1.437 39.824 1.00 84.12 517 GLY A CA 1
ATOM 4005 C C . GLY A 1 517 ? -3.205 -2.491 39.440 1.00 84.12 517 GLY A C 1
ATOM 4006 O O . GLY A 1 517 ? -2.291 -2.193 38.678 1.00 84.12 517 GLY A O 1
ATOM 4007 N N . LEU A 1 518 ? -3.386 -3.735 39.893 1.00 86.94 518 LEU A N 1
ATOM 4008 C CA . LEU A 1 518 ? -2.523 -4.863 39.541 1.00 86.94 518 LEU A CA 1
ATOM 4009 C C . LEU A 1 518 ? -2.547 -5.144 38.035 1.00 86.94 518 LEU A C 1
ATOM 4011 O O . LEU A 1 518 ? -1.492 -5.229 37.418 1.00 86.94 518 LEU A O 1
ATOM 4015 N N . LEU A 1 519 ? -3.735 -5.245 37.430 1.00 86.06 519 LEU A N 1
ATOM 4016 C CA . LEU A 1 519 ? -3.877 -5.459 35.987 1.00 86.06 519 LEU A CA 1
ATOM 4017 C C . LEU A 1 519 ? -3.229 -4.325 35.183 1.00 86.06 519 LEU A C 1
ATOM 4019 O O . LEU A 1 519 ? -2.655 -4.579 34.128 1.00 86.06 519 LEU A O 1
ATOM 4023 N N . LEU A 1 520 ? -3.296 -3.088 35.686 1.00 86.44 520 LEU A N 1
ATOM 4024 C CA . LEU A 1 520 ? -2.703 -1.927 35.028 1.00 86.44 520 LEU A CA 1
ATOM 4025 C C . LEU A 1 520 ? -1.183 -1.988 35.109 1.00 86.44 520 LEU A C 1
ATOM 4027 O O . LEU A 1 520 ? -0.521 -1.816 34.090 1.00 86.44 520 LEU A O 1
ATOM 4031 N N . ALA A 1 521 ? -0.645 -2.272 36.297 1.00 87.12 521 ALA A N 1
ATOM 4032 C CA . ALA A 1 521 ? 0.785 -2.447 36.504 1.00 87.12 521 ALA A CA 1
ATOM 4033 C C . ALA A 1 521 ? 1.327 -3.561 35.603 1.00 87.12 521 ALA A C 1
ATOM 4035 O O . ALA A 1 521 ? 2.261 -3.324 34.849 1.00 87.12 521 ALA A O 1
ATOM 4036 N N . VAL A 1 522 ? 0.676 -4.729 35.591 1.00 86.81 522 VAL A N 1
ATOM 4037 C CA . VAL A 1 522 ? 1.052 -5.852 34.723 1.00 86.81 522 VAL A CA 1
ATOM 4038 C C . VAL A 1 522 ? 1.011 -5.442 33.250 1.00 86.81 522 VAL A C 1
ATOM 4040 O O . VAL A 1 522 ? 1.993 -5.639 32.543 1.00 86.81 522 VAL A O 1
ATOM 4043 N N . HIS A 1 523 ? -0.079 -4.833 32.776 1.00 87.56 523 HIS A N 1
ATOM 4044 C CA . HIS A 1 523 ? -0.203 -4.471 31.364 1.00 87.56 523 HIS A CA 1
ATOM 4045 C C . HIS A 1 523 ? 0.825 -3.419 30.926 1.00 87.56 523 HIS A C 1
ATOM 4047 O O . HIS A 1 523 ? 1.479 -3.597 29.903 1.00 87.56 523 HIS A O 1
ATOM 4053 N N . VAL A 1 524 ? 1.016 -2.352 31.707 1.00 86.19 524 VAL A N 1
ATOM 4054 C CA . VAL A 1 524 ? 1.994 -1.296 31.398 1.00 86.19 524 VAL A CA 1
ATOM 4055 C C . VAL A 1 524 ? 3.423 -1.828 31.476 1.00 86.19 524 VAL A C 1
ATOM 4057 O O . VAL A 1 524 ? 4.231 -1.505 30.608 1.00 86.19 524 VAL A O 1
ATOM 4060 N N . SER A 1 525 ? 3.740 -2.668 32.467 1.00 83.94 525 SER A N 1
ATOM 4061 C CA . SER A 1 525 ? 5.050 -3.317 32.560 1.00 83.94 525 SER A CA 1
ATOM 4062 C C . SER A 1 525 ? 5.324 -4.189 31.347 1.00 83.94 525 SER A C 1
ATOM 4064 O O . SER A 1 525 ? 6.418 -4.119 30.799 1.00 83.94 525 SER A O 1
ATOM 4066 N N . LEU A 1 526 ? 4.347 -4.974 30.895 1.00 79.81 526 LEU A N 1
ATOM 4067 C CA . LEU A 1 526 ? 4.550 -5.818 29.729 1.00 79.81 526 LEU A CA 1
ATOM 4068 C C . LEU A 1 526 ? 4.651 -5.010 28.425 1.00 79.81 526 LEU A C 1
ATOM 4070 O O . LEU A 1 526 ? 5.523 -5.310 27.619 1.00 79.81 526 LEU A O 1
ATOM 4074 N N . LEU A 1 527 ? 3.844 -3.955 28.242 1.00 79.94 527 LEU A N 1
ATOM 4075 C CA . LEU A 1 527 ? 4.015 -3.021 27.120 1.00 79.94 527 LEU A CA 1
ATOM 4076 C C . LEU A 1 527 ? 5.416 -2.399 27.131 1.00 79.94 527 LEU A C 1
ATOM 4078 O O . LEU A 1 527 ? 6.052 -2.291 26.088 1.00 79.94 527 LEU A O 1
ATOM 4082 N N . GLY A 1 528 ? 5.915 -2.026 28.312 1.00 76.62 528 GLY A N 1
ATOM 4083 C CA . GLY A 1 528 ? 7.279 -1.538 28.481 1.00 76.62 528 GLY A CA 1
ATOM 4084 C C . GLY A 1 528 ? 8.329 -2.599 28.146 1.00 76.62 528 GLY A C 1
ATOM 4085 O O . GLY A 1 528 ? 9.302 -2.303 27.465 1.00 76.62 528 GLY A O 1
ATOM 4086 N N . LEU A 1 529 ? 8.142 -3.846 28.575 1.00 76.44 529 LEU A N 1
ATOM 4087 C CA . LEU A 1 529 ? 9.078 -4.928 28.273 1.00 76.44 529 LEU A CA 1
ATOM 4088 C C . LEU A 1 529 ? 9.128 -5.233 26.776 1.00 76.44 529 LEU A C 1
ATOM 4090 O O . LEU A 1 529 ? 10.216 -5.310 26.224 1.00 76.44 529 LEU A O 1
ATOM 4094 N N . VAL A 1 530 ? 7.990 -5.348 26.101 1.00 70.62 530 VAL A N 1
ATOM 4095 C CA . VAL A 1 530 ? 7.941 -5.589 24.646 1.00 70.62 530 VAL A CA 1
ATOM 4096 C C . VAL A 1 530 ? 8.602 -4.448 23.887 1.00 70.62 530 VAL A C 1
ATOM 4098 O O . VAL A 1 530 ? 9.333 -4.651 22.925 1.00 70.62 530 VAL A O 1
ATOM 4101 N N . GLU A 1 531 ? 8.378 -3.219 24.341 1.00 70.38 531 GLU A N 1
ATOM 4102 C CA . GLU A 1 531 ? 8.885 -2.056 23.637 1.00 70.38 531 GLU A CA 1
ATOM 4103 C C . GLU A 1 531 ? 10.382 -1.819 23.887 1.00 70.38 531 GLU A C 1
ATOM 4105 O O . GLU A 1 531 ? 11.102 -1.412 22.975 1.00 70.38 531 GLU A O 1
ATOM 4110 N N . PHE A 1 532 ? 10.868 -2.067 25.106 1.00 69.19 532 PHE A N 1
ATOM 4111 C CA . PHE A 1 532 ? 12.210 -1.671 25.549 1.00 69.19 532 PHE A CA 1
ATOM 4112 C C . PHE A 1 532 ? 13.161 -2.840 25.848 1.00 69.19 532 PHE A C 1
ATOM 4114 O O . PHE A 1 532 ? 14.334 -2.591 26.133 1.00 69.19 532 PHE A O 1
ATOM 4121 N N . SER A 1 533 ? 12.713 -4.095 25.776 1.00 67.06 533 SER A N 1
ATOM 4122 C CA . SER A 1 533 ? 13.564 -5.278 25.970 1.00 67.06 533 SER A CA 1
ATOM 4123 C C . SER A 1 533 ? 13.866 -6.002 24.651 1.00 67.06 533 SER A C 1
ATOM 4125 O O . SER A 1 533 ? 13.257 -5.728 23.626 1.00 67.06 533 SER A O 1
ATOM 4127 N N . LYS A 1 534 ? 14.856 -6.904 24.672 1.00 63.41 534 LYS A N 1
ATOM 4128 C CA . LYS A 1 534 ? 15.256 -7.752 23.530 1.00 63.41 534 LYS A CA 1
ATOM 4129 C C . LYS A 1 534 ? 14.956 -9.239 23.780 1.00 63.41 534 LYS A C 1
ATOM 4131 O O . LYS A 1 534 ? 15.657 -10.104 23.264 1.00 63.41 534 LYS A O 1
ATOM 4136 N N . PHE A 1 535 ? 14.023 -9.549 24.678 1.00 66.81 535 PHE A N 1
ATOM 4137 C CA . PHE A 1 535 ? 13.775 -10.929 25.094 1.00 66.81 535 PHE A CA 1
ATOM 4138 C C . PHE A 1 535 ? 12.839 -11.641 24.106 1.00 66.81 535 PHE A C 1
ATOM 4140 O O . PHE A 1 535 ? 11.633 -11.431 24.149 1.00 66.81 535 PHE A O 1
ATOM 4147 N N . GLU A 1 536 ? 13.382 -12.551 23.293 1.00 59.50 536 GLU A N 1
ATOM 4148 C CA . GLU A 1 536 ? 12.637 -13.277 22.242 1.00 59.50 536 GLU A CA 1
ATOM 4149 C C . GLU A 1 536 ? 11.404 -14.050 22.758 1.00 59.50 536 GLU A C 1
ATOM 4151 O O . GLU A 1 536 ? 10.404 -14.187 22.058 1.00 59.50 536 GLU A O 1
ATOM 4156 N N . TRP A 1 537 ? 11.426 -14.538 24.006 1.00 60.81 537 TRP A N 1
ATOM 4157 C CA . TRP A 1 537 ? 10.280 -15.248 24.593 1.00 60.81 537 TRP A CA 1
ATOM 4158 C C . TRP A 1 537 ? 9.110 -14.318 24.948 1.00 60.81 537 TRP A C 1
ATOM 4160 O O . TRP A 1 537 ? 7.969 -14.777 25.023 1.00 60.81 537 TRP A O 1
ATOM 4170 N N . ILE A 1 538 ? 9.378 -13.026 25.176 1.00 60.22 538 ILE A N 1
ATOM 4171 C CA . ILE A 1 538 ? 8.336 -12.023 25.425 1.00 60.22 538 ILE A CA 1
ATOM 4172 C C . ILE A 1 538 ? 7.616 -11.725 24.113 1.00 60.22 538 ILE A C 1
ATOM 4174 O O . ILE A 1 538 ? 6.387 -11.713 24.108 1.00 60.22 538 ILE A O 1
ATOM 4178 N N . ASP A 1 539 ? 8.359 -11.598 23.012 1.00 56.94 539 ASP A N 1
ATOM 4179 C CA . ASP A 1 539 ? 7.799 -11.395 21.673 1.00 56.94 539 ASP A CA 1
ATOM 4180 C C . ASP A 1 539 ? 6.864 -12.554 21.287 1.00 56.94 539 ASP A C 1
ATOM 4182 O O . ASP A 1 539 ? 5.720 -12.316 20.919 1.00 56.94 539 ASP A O 1
ATOM 4186 N N . GLY A 1 540 ? 7.247 -13.813 21.537 1.00 57.78 540 GLY A N 1
ATOM 4187 C CA . GLY A 1 540 ? 6.394 -14.976 21.233 1.00 57.78 540 GLY A CA 1
ATOM 4188 C C . GLY A 1 540 ? 5.074 -15.066 22.026 1.00 57.78 540 GLY A C 1
ATOM 4189 O O . GLY A 1 540 ? 4.078 -15.576 21.513 1.00 57.78 540 GLY A O 1
ATOM 4190 N N . VAL A 1 541 ? 5.018 -14.557 23.265 1.00 55.81 541 VAL A N 1
ATOM 4191 C CA . VAL A 1 541 ? 3.756 -14.446 24.038 1.00 55.81 541 VAL A CA 1
ATOM 4192 C C . VAL A 1 541 ? 2.895 -13.276 23.533 1.00 55.81 541 VAL A C 1
ATOM 4194 O O . VAL A 1 541 ? 1.668 -13.294 23.674 1.00 55.81 541 VAL A O 1
ATOM 4197 N N . TYR A 1 542 ? 3.533 -12.272 22.932 1.00 59.50 542 TYR A N 1
ATOM 4198 C CA . TYR A 1 542 ? 2.936 -11.026 22.454 1.00 59.50 542 TYR A CA 1
ATOM 4199 C C . TYR A 1 542 ? 2.504 -11.050 20.981 1.00 59.50 542 TYR A C 1
ATOM 4201 O O . TYR A 1 542 ? 1.568 -10.330 20.623 1.00 59.50 542 TYR A O 1
ATOM 4209 N N . ASP A 1 543 ? 3.088 -11.936 20.174 1.00 57.22 543 ASP A N 1
ATOM 4210 C CA . ASP A 1 543 ? 2.802 -12.148 18.749 1.00 57.22 543 ASP A CA 1
ATOM 4211 C C . ASP A 1 543 ? 1.390 -12.693 18.487 1.00 57.22 543 ASP A C 1
ATOM 4213 O O . ASP A 1 543 ? 0.925 -12.757 17.353 1.00 57.22 543 ASP A O 1
ATOM 4217 N N . LEU A 1 544 ? 0.645 -13.061 19.529 1.00 60.94 544 LEU A N 1
ATOM 4218 C CA . LEU A 1 544 ? -0.787 -13.317 19.442 1.00 60.94 544 LEU A CA 1
ATOM 4219 C C . LEU A 1 544 ? -1.516 -12.040 19.862 1.00 60.94 544 LEU A C 1
ATOM 4221 O O . LEU A 1 544 ? -1.859 -11.892 21.031 1.00 60.94 544 LEU A O 1
ATOM 4225 N N . GLY A 1 545 ? -1.807 -11.124 18.930 1.00 60.94 545 GLY A N 1
ATOM 4226 C CA . GLY A 1 545 ? -2.466 -9.835 19.218 1.00 60.94 545 GLY A CA 1
ATOM 4227 C C . GLY A 1 545 ? -3.728 -9.928 20.101 1.00 60.94 545 GLY A C 1
ATOM 4228 O O . GLY A 1 545 ? -4.043 -9.002 20.850 1.00 60.94 545 GLY A O 1
ATOM 4229 N N . LEU A 1 546 ? -4.419 -11.076 20.097 1.00 62.44 546 LEU A N 1
ATOM 4230 C CA . LEU A 1 546 ? -5.530 -11.398 21.004 1.00 62.44 546 LEU A CA 1
ATOM 4231 C C . LEU A 1 546 ? -5.125 -11.449 22.494 1.00 62.44 546 LEU A C 1
ATOM 4233 O O . LEU A 1 546 ? -5.893 -11.007 23.349 1.00 62.44 546 LEU A O 1
ATOM 4237 N N . MET A 1 547 ? -3.923 -11.939 22.810 1.00 63.56 547 MET A N 1
ATOM 4238 C CA . MET A 1 547 ? -3.354 -11.962 24.164 1.00 63.56 547 MET A CA 1
ATOM 4239 C C . MET A 1 547 ? -3.059 -10.553 24.671 1.00 63.56 547 MET A C 1
ATOM 4241 O O . MET A 1 547 ? -3.397 -10.227 25.810 1.00 63.56 547 MET A O 1
ATOM 4245 N N . MET A 1 548 ? -2.529 -9.688 23.801 1.00 70.19 548 MET A N 1
ATOM 4246 C CA . MET A 1 548 ? -2.273 -8.282 24.124 1.00 70.19 548 MET A CA 1
ATOM 4247 C C . MET A 1 548 ? -3.529 -7.524 24.548 1.00 70.19 548 MET A C 1
ATOM 4249 O O . MET A 1 548 ? -3.484 -6.725 25.484 1.00 70.19 548 MET A O 1
ATOM 4253 N N . GLY A 1 549 ? -4.664 -7.776 23.895 1.00 74.69 549 GLY A N 1
ATOM 4254 C CA . GLY A 1 549 ? -5.911 -7.113 24.263 1.00 74.69 549 GLY A CA 1
ATOM 4255 C C . GLY A 1 549 ? -6.702 -7.805 25.369 1.00 74.69 549 GLY A C 1
ATOM 4256 O O . GLY A 1 549 ? -7.692 -7.229 25.800 1.00 74.69 549 GLY A O 1
ATOM 4257 N N . LEU A 1 550 ? -6.300 -8.977 25.879 1.00 79.56 550 LEU A N 1
ATOM 4258 C CA . LEU A 1 550 ? -7.080 -9.713 26.884 1.00 79.56 550 LEU A CA 1
ATOM 4259 C C . LEU A 1 550 ? -7.200 -8.941 28.206 1.00 79.56 550 LEU A C 1
ATOM 4261 O O . LEU A 1 550 ? -8.311 -8.757 28.712 1.00 79.56 550 LEU A O 1
ATOM 4265 N N . ILE A 1 551 ? -6.078 -8.434 28.735 1.00 83.06 551 ILE A N 1
ATOM 4266 C CA . ILE A 1 551 ? -6.079 -7.607 29.953 1.00 83.06 551 ILE A CA 1
ATOM 4267 C C . ILE A 1 551 ? -6.877 -6.308 29.722 1.00 83.06 551 ILE A C 1
ATOM 4269 O O . ILE A 1 551 ? -7.842 -6.084 30.464 1.00 83.06 551 ILE A O 1
ATOM 4273 N N . PRO A 1 552 ? -6.574 -5.488 28.691 1.00 86.69 552 PRO A N 1
ATOM 4274 C CA . PRO A 1 552 ? -7.369 -4.312 28.344 1.00 86.69 552 PRO A CA 1
ATOM 4275 C C . PRO A 1 552 ? -8.861 -4.574 28.181 1.00 86.69 552 PRO A C 1
ATOM 4277 O O . PRO A 1 552 ? -9.674 -3.774 28.636 1.00 86.69 552 PRO A O 1
ATOM 4280 N N . LEU A 1 553 ? -9.243 -5.683 27.552 1.00 85.06 553 LEU A N 1
ATOM 4281 C CA . LEU A 1 553 ? -10.633 -6.001 27.254 1.00 85.06 553 LEU A CA 1
ATOM 4282 C C . LEU A 1 553 ? -11.414 -6.309 28.530 1.00 85.06 553 LEU A C 1
ATOM 4284 O O . LEU A 1 553 ? -12.459 -5.701 28.771 1.00 85.06 553 LEU A O 1
ATOM 4288 N N . VAL A 1 554 ? -10.883 -7.180 29.392 1.00 81.25 554 VAL A N 1
ATOM 4289 C CA . VAL A 1 554 ? -11.493 -7.479 30.700 1.00 81.25 554 VAL A CA 1
ATOM 4290 C C . VAL A 1 554 ? -11.574 -6.213 31.550 1.00 81.25 554 VAL A C 1
ATOM 4292 O O . VAL A 1 554 ? -12.607 -5.923 32.167 1.00 81.25 554 VAL A O 1
ATOM 4295 N N . ALA A 1 555 ? -10.500 -5.429 31.558 1.00 83.75 555 ALA A N 1
ATOM 4296 C CA . ALA A 1 555 ? -10.402 -4.263 32.408 1.00 83.75 555 ALA A CA 1
ATOM 4297 C C . ALA A 1 555 ? -11.255 -3.083 31.910 1.00 83.75 555 ALA A C 1
ATOM 4299 O O . ALA A 1 555 ? -11.862 -2.399 32.729 1.00 83.75 555 ALA A O 1
ATOM 4300 N N . CYS A 1 556 ? -11.418 -2.878 30.600 1.00 85.38 556 CYS A N 1
ATOM 4301 C CA . CYS A 1 556 ? -12.317 -1.855 30.050 1.00 85.38 556 CYS A CA 1
ATOM 4302 C C . CYS A 1 556 ? -13.793 -2.199 30.271 1.00 85.38 556 CYS A C 1
ATOM 4304 O O . CYS A 1 556 ? -14.592 -1.310 30.572 1.00 85.38 556 CYS A O 1
ATOM 4306 N N . VAL A 1 557 ? -14.168 -3.479 30.188 1.00 81.25 557 VAL A N 1
ATOM 4307 C CA . VAL A 1 557 ? -15.558 -3.916 30.415 1.00 81.25 557 VAL A CA 1
ATOM 4308 C C . VAL A 1 557 ? -15.996 -3.704 31.870 1.00 81.25 557 VAL A C 1
ATOM 4310 O O . VAL A 1 557 ? -17.183 -3.506 32.115 1.00 81.25 557 VAL A O 1
ATOM 4313 N N . ARG A 1 558 ? -15.069 -3.720 32.840 1.00 76.75 558 ARG A N 1
ATOM 4314 C CA . ARG A 1 558 ? -15.396 -3.703 34.285 1.00 76.75 558 ARG A CA 1
ATOM 4315 C C . ARG A 1 558 ? -14.819 -2.544 35.084 1.00 76.75 558 ARG A C 1
ATOM 4317 O O . ARG A 1 558 ? -15.265 -2.279 36.198 1.00 76.75 558 ARG A O 1
ATOM 4324 N N . GLY A 1 559 ? -13.811 -1.876 34.551 1.00 77.50 559 GLY A N 1
ATOM 4325 C CA . GLY A 1 559 ? -13.187 -0.718 35.162 1.00 77.50 559 GLY A CA 1
ATOM 4326 C C . GLY A 1 559 ? -13.941 0.552 34.797 1.00 77.50 559 GLY A C 1
ATOM 4327 O O . GLY A 1 559 ? -14.361 0.729 33.653 1.00 77.50 559 GLY A O 1
ATOM 4328 N N . LYS A 1 560 ? -14.083 1.458 35.768 1.00 79.88 560 LYS A N 1
ATOM 4329 C CA . LYS A 1 560 ? -14.565 2.822 35.511 1.00 79.88 560 LYS A CA 1
ATOM 4330 C C . LYS A 1 560 ? -13.489 3.659 34.813 1.00 79.88 560 LYS A C 1
ATOM 4332 O O . LYS A 1 560 ? -13.776 4.340 33.841 1.00 79.88 560 LYS A O 1
ATOM 4337 N N . CYS A 1 561 ? -12.243 3.577 35.285 1.00 85.69 561 CYS A N 1
ATOM 4338 C CA . CYS A 1 561 ? -11.137 4.392 34.771 1.00 85.69 561 CYS A CA 1
ATOM 4339 C C . CYS A 1 561 ? -10.441 3.781 33.545 1.00 85.69 561 CYS A C 1
ATOM 4341 O O . CYS A 1 561 ? -9.866 4.508 32.743 1.00 85.69 561 CYS A O 1
ATOM 4343 N N . TRP A 1 562 ? -10.496 2.458 33.378 1.00 88.56 562 TRP A N 1
ATOM 4344 C CA . TRP A 1 562 ? -9.776 1.749 32.315 1.00 88.56 562 TRP A CA 1
ATOM 4345 C C . TRP A 1 562 ? -10.113 2.201 30.897 1.00 88.56 562 TRP A C 1
ATOM 4347 O O . TRP A 1 562 ? -9.175 2.410 30.141 1.00 88.56 562 TRP A O 1
ATOM 4357 N N . PRO A 1 563 ? -11.383 2.426 30.520 1.00 91.31 563 PRO A N 1
ATOM 4358 C CA . PRO A 1 563 ? -11.692 2.899 29.174 1.00 91.31 563 PRO A CA 1
ATOM 4359 C C . PRO A 1 563 ? -11.050 4.265 28.853 1.00 91.31 563 PRO A C 1
ATOM 4361 O O . PRO A 1 563 ? -10.584 4.477 27.738 1.00 91.31 563 PRO A O 1
ATOM 4364 N N . TYR A 1 564 ? -10.935 5.160 29.844 1.00 93.00 564 TYR A N 1
ATOM 4365 C CA . TYR A 1 564 ? -10.222 6.439 29.706 1.00 93.00 564 TYR A CA 1
ATOM 4366 C C . TYR A 1 564 ? -8.715 6.233 29.529 1.00 93.00 564 TYR A C 1
ATOM 4368 O O . TYR A 1 564 ? -8.101 6.846 28.658 1.00 93.00 564 TYR A O 1
ATOM 4376 N N . LEU A 1 565 ? -8.127 5.358 30.352 1.00 93.81 565 LEU A N 1
ATOM 4377 C CA . LEU A 1 565 ? -6.705 5.020 30.284 1.00 93.81 565 LEU A CA 1
ATOM 4378 C C . LEU A 1 565 ? -6.357 4.320 28.966 1.00 93.81 565 LEU A C 1
ATOM 4380 O O . LEU A 1 565 ? -5.320 4.611 28.378 1.00 93.81 565 LEU A O 1
ATOM 4384 N N . GLN A 1 566 ? -7.240 3.449 28.477 1.00 94.50 566 GLN A N 1
ATOM 4385 C CA . GLN A 1 566 ? -7.058 2.723 27.228 1.00 94.50 566 GLN A CA 1
ATOM 4386 C C . GLN A 1 566 ? -6.992 3.678 26.042 1.00 94.50 566 GLN A C 1
ATOM 4388 O O . GLN A 1 566 ? -6.059 3.601 25.249 1.00 94.50 566 GLN A O 1
ATOM 4393 N N . LEU A 1 567 ? -7.964 4.585 25.926 1.00 95.50 567 LEU A N 1
ATOM 4394 C CA . LEU A 1 567 ? -8.071 5.495 24.784 1.00 95.50 567 LEU A CA 1
ATOM 4395 C C . LEU A 1 567 ? -6.979 6.566 24.751 1.00 95.50 567 LEU A C 1
ATOM 4397 O O . LEU A 1 567 ? -6.682 7.074 23.677 1.00 95.50 567 LEU A O 1
ATOM 4401 N N . LEU A 1 568 ? -6.409 6.921 25.906 1.00 96.19 568 LEU A N 1
ATOM 4402 C CA . LEU A 1 568 ? -5.393 7.963 26.010 1.00 96.19 568 LEU A CA 1
ATOM 4403 C C . LEU A 1 568 ? -4.006 7.361 26.328 1.00 96.19 568 LEU A C 1
ATOM 4405 O O . LEU A 1 568 ? -3.316 6.967 25.386 1.00 96.19 568 LEU A O 1
ATOM 4409 N N . PRO A 1 569 ? -3.550 7.253 27.594 1.00 94.94 569 PRO A N 1
ATOM 4410 C CA . PRO A 1 569 ? -2.153 6.938 27.884 1.00 94.94 569 PRO A CA 1
ATOM 4411 C C . PRO A 1 569 ? -1.713 5.528 27.474 1.00 94.94 569 PRO A C 1
ATOM 4413 O O . PRO A 1 569 ? -0.577 5.381 27.043 1.00 94.94 569 PRO A O 1
ATOM 4416 N N . ILE A 1 570 ? -2.559 4.497 27.571 1.00 92.75 570 ILE A N 1
ATOM 4417 C CA . ILE A 1 570 ? -2.150 3.117 27.241 1.00 92.75 570 ILE A CA 1
ATOM 4418 C C . ILE A 1 570 ? -1.884 2.983 25.739 1.00 92.75 570 ILE A C 1
ATOM 4420 O O . ILE A 1 570 ? -0.850 2.449 25.352 1.00 92.75 570 ILE A O 1
ATOM 4424 N N . THR A 1 571 ? -2.780 3.507 24.895 1.00 92.38 571 THR A N 1
ATOM 4425 C CA . THR A 1 571 ? -2.567 3.492 23.439 1.00 92.38 571 THR A CA 1
ATOM 4426 C C . THR A 1 571 ? -1.396 4.398 23.041 1.00 92.38 571 THR A C 1
ATOM 4428 O O . THR A 1 571 ? -0.641 4.053 22.140 1.00 92.38 571 THR A O 1
ATOM 4431 N N . LEU A 1 572 ? -1.204 5.538 23.719 1.00 94.19 572 LEU A N 1
ATOM 4432 C CA . LEU A 1 572 ? -0.111 6.479 23.439 1.00 94.19 572 LEU A CA 1
ATOM 4433 C C . LEU A 1 572 ? 1.281 5.951 23.824 1.00 94.19 572 LEU A C 1
ATOM 4435 O O . LEU A 1 572 ? 2.243 6.232 23.111 1.00 94.19 572 LEU A O 1
ATOM 4439 N N . LEU A 1 573 ? 1.393 5.200 24.923 1.00 91.56 573 LEU A N 1
ATOM 4440 C CA . LEU A 1 573 ? 2.659 4.743 25.510 1.00 91.56 573 LEU A CA 1
ATOM 4441 C C . LEU A 1 573 ? 3.654 4.152 24.487 1.00 91.56 573 LEU A C 1
ATOM 4443 O O . LEU A 1 573 ? 4.771 4.672 24.408 1.00 91.56 573 LEU A O 1
ATOM 4447 N N . PRO A 1 574 ? 3.303 3.122 23.686 1.00 87.31 574 PRO A N 1
ATOM 4448 C CA . PRO A 1 574 ? 4.246 2.537 22.730 1.00 87.31 574 PRO A CA 1
ATOM 4449 C C . PRO A 1 574 ? 4.657 3.525 21.628 1.00 87.31 574 PRO A C 1
ATOM 4451 O O . PRO A 1 574 ? 5.796 3.517 21.177 1.00 87.31 574 PRO A O 1
ATOM 4454 N N . ILE A 1 575 ? 3.765 4.428 21.221 1.00 89.94 575 ILE A N 1
ATOM 4455 C CA . ILE A 1 575 ? 3.994 5.386 20.125 1.00 89.94 575 ILE A CA 1
ATOM 4456 C C . ILE A 1 575 ? 4.945 6.496 20.575 1.00 89.94 575 ILE A C 1
ATOM 4458 O O . ILE A 1 575 ? 5.913 6.824 19.884 1.00 89.94 575 ILE A O 1
ATOM 4462 N N . ALA A 1 576 ? 4.698 7.044 21.766 1.00 91.94 576 ALA A N 1
ATOM 4463 C CA . ALA A 1 576 ? 5.578 8.008 22.411 1.00 91.94 576 ALA A CA 1
ATOM 4464 C C . ALA A 1 576 ? 6.957 7.386 22.685 1.00 91.94 576 ALA A C 1
ATOM 4466 O O . ALA A 1 576 ? 7.981 8.001 22.396 1.00 91.94 576 ALA A O 1
ATOM 4467 N N . GLY A 1 577 ? 6.989 6.135 23.162 1.00 89.06 577 GLY A N 1
ATOM 4468 C CA . GLY A 1 577 ? 8.221 5.377 23.384 1.00 89.06 577 GLY A CA 1
ATOM 4469 C C . GLY A 1 577 ? 9.050 5.205 22.109 1.00 89.06 577 GLY A C 1
ATOM 4470 O O . GLY A 1 577 ? 10.230 5.552 22.097 1.00 89.06 577 GLY A O 1
ATOM 4471 N N . LYS A 1 578 ? 8.439 4.750 21.007 1.00 87.12 578 LYS A N 1
ATOM 4472 C CA . LYS A 1 578 ? 9.106 4.633 19.693 1.00 87.12 578 LYS A CA 1
ATOM 4473 C C . LYS A 1 578 ? 9.624 5.965 19.178 1.00 87.12 578 LYS A C 1
ATOM 4475 O O . LYS A 1 578 ? 10.745 6.024 18.686 1.00 87.12 578 LYS A O 1
ATOM 4480 N N . THR A 1 579 ? 8.832 7.025 19.320 1.00 89.44 579 THR A N 1
ATOM 4481 C CA . THR A 1 579 ? 9.228 8.368 18.879 1.00 89.44 579 THR A CA 1
ATOM 4482 C C . THR A 1 579 ? 10.431 8.874 19.655 1.00 89.44 579 THR A C 1
ATOM 4484 O O . THR A 1 579 ? 11.404 9.317 19.054 1.00 89.44 579 THR A O 1
ATOM 4487 N N . LEU A 1 580 ? 10.417 8.717 20.978 1.00 90.31 580 LEU A N 1
ATOM 4488 C CA . LEU A 1 580 ? 11.563 9.042 21.813 1.00 90.31 580 LEU A CA 1
ATOM 4489 C C . LEU A 1 580 ? 12.803 8.237 21.406 1.00 90.31 580 LEU A C 1
ATOM 4491 O O . LEU A 1 580 ? 13.867 8.820 21.258 1.00 90.31 580 LEU A O 1
ATOM 4495 N N . ARG A 1 581 ? 12.684 6.921 21.191 1.00 86.62 581 ARG A N 1
ATOM 4496 C CA . ARG A 1 581 ? 13.833 6.090 20.785 1.00 86.62 581 ARG A CA 1
ATOM 4497 C C . ARG A 1 581 ? 14.426 6.504 19.441 1.00 86.62 581 ARG A C 1
ATOM 4499 O O . ARG A 1 581 ? 15.635 6.407 19.275 1.00 86.62 581 ARG A O 1
ATOM 4506 N N . ALA A 1 582 ? 13.591 6.947 18.505 1.00 85.50 582 ALA A N 1
ATOM 4507 C CA . ALA A 1 582 ? 14.039 7.385 17.189 1.00 85.50 582 ALA A CA 1
ATOM 4508 C C . ALA A 1 582 ? 14.688 8.779 17.207 1.00 85.50 582 ALA A C 1
ATOM 4510 O O . ALA A 1 582 ? 15.603 9.026 16.430 1.00 85.50 582 ALA A O 1
ATOM 4511 N N . LEU A 1 583 ? 14.222 9.680 18.080 1.00 87.00 583 LEU A N 1
ATOM 4512 C CA . LEU A 1 583 ? 14.601 11.099 18.071 1.00 87.00 583 LEU A CA 1
ATOM 4513 C C . LEU A 1 583 ? 15.442 11.542 19.273 1.00 87.00 583 LEU A C 1
ATOM 4515 O O . LEU A 1 583 ? 15.728 12.731 19.392 1.00 87.00 583 LEU A O 1
ATOM 4519 N N . ALA A 1 584 ? 15.784 10.640 20.196 1.00 84.38 584 ALA A N 1
ATOM 4520 C CA . ALA A 1 584 ? 16.535 10.992 21.394 1.00 84.38 584 ALA A CA 1
ATOM 4521 C C . ALA A 1 584 ? 17.900 11.586 21.024 1.00 84.38 584 ALA A C 1
ATOM 4523 O O . ALA A 1 584 ? 18.813 10.862 20.631 1.00 84.38 584 ALA A O 1
ATOM 4524 N N . ASP A 1 585 ? 18.030 12.903 21.193 1.00 78.50 585 ASP A N 1
ATOM 4525 C CA . ASP A 1 585 ? 19.298 13.610 21.047 1.00 78.50 585 ASP A CA 1
ATOM 4526 C C . ASP A 1 585 ? 20.280 13.130 22.135 1.00 78.50 585 ASP A C 1
ATOM 4528 O O . ASP A 1 585 ? 19.987 13.298 23.328 1.00 78.50 585 ASP A O 1
ATOM 4532 N N . PRO A 1 586 ? 21.442 12.556 21.764 1.00 77.62 586 PRO A N 1
ATOM 4533 C CA . PRO A 1 586 ? 22.465 12.153 22.724 1.00 77.62 586 PRO A CA 1
ATOM 4534 C C . PRO A 1 586 ? 23.016 13.327 23.543 1.00 77.62 586 PRO A C 1
ATOM 4536 O O . PRO A 1 586 ? 23.498 13.117 24.655 1.00 77.62 586 PRO A O 1
ATOM 4539 N N . ILE A 1 587 ? 22.958 14.550 23.004 1.00 76.00 587 ILE A N 1
ATOM 4540 C CA . ILE A 1 587 ? 23.513 15.760 23.620 1.00 76.00 587 ILE A CA 1
ATOM 4541 C C . ILE A 1 587 ? 22.521 16.356 24.626 1.00 76.00 587 ILE A C 1
ATOM 4543 O O . ILE A 1 587 ? 22.910 16.679 25.747 1.00 76.00 587 ILE A O 1
ATOM 4547 N N . ASN A 1 588 ? 21.236 16.459 24.267 1.00 83.38 588 ASN A N 1
ATOM 4548 C CA . ASN A 1 588 ? 20.173 16.970 25.143 1.00 83.38 588 ASN A CA 1
ATOM 4549 C C . ASN A 1 588 ? 19.048 15.944 25.368 1.00 83.38 588 ASN A C 1
ATOM 4551 O O . ASN A 1 588 ? 17.890 16.182 24.990 1.00 83.38 588 ASN A O 1
ATOM 4555 N N . PRO A 1 589 ? 19.333 14.818 26.049 1.00 84.50 589 PRO A N 1
ATOM 4556 C CA . PRO A 1 589 ? 18.348 13.761 26.246 1.00 84.50 589 PRO A CA 1
ATOM 4557 C C . PRO A 1 589 ? 17.115 14.275 26.998 1.00 84.50 589 PRO A C 1
ATOM 4559 O O . PRO A 1 589 ? 15.989 13.943 26.636 1.00 84.50 589 PRO A O 1
ATOM 4562 N N . SER A 1 590 ? 17.295 15.161 27.982 1.00 88.31 590 SER A N 1
ATOM 4563 C CA . SER A 1 590 ? 16.200 15.725 28.782 1.00 88.31 590 SER A CA 1
ATOM 4564 C C . SER A 1 590 ? 15.132 16.431 27.941 1.00 88.31 590 SER A C 1
ATOM 4566 O O . SER A 1 590 ? 13.947 16.304 28.241 1.00 88.31 590 SER A O 1
ATOM 4568 N N . VAL A 1 591 ? 15.525 17.139 26.875 1.00 88.44 591 VAL A N 1
ATOM 4569 C CA . VAL A 1 591 ? 14.583 17.846 25.988 1.00 88.44 591 VAL A CA 1
ATOM 4570 C C . VAL A 1 591 ? 13.782 16.845 25.159 1.00 88.44 591 VAL A C 1
ATOM 4572 O O . VAL A 1 591 ? 12.560 16.954 25.083 1.00 88.44 591 VAL A O 1
ATOM 4575 N N . SER A 1 592 ? 14.451 15.829 24.610 1.00 87.31 592 SER A N 1
ATOM 4576 C CA . SER A 1 592 ? 13.805 14.766 23.829 1.00 87.31 592 SER A CA 1
ATOM 4577 C C . SER A 1 592 ? 12.817 13.961 24.679 1.00 87.31 592 SER A C 1
ATOM 4579 O O . SER A 1 592 ? 11.675 13.739 24.274 1.00 87.31 592 SER A O 1
ATOM 4581 N N . TRP A 1 593 ? 13.220 13.585 25.898 1.00 91.38 593 TRP A N 1
ATOM 4582 C CA . TRP A 1 593 ? 12.356 12.919 26.877 1.00 91.38 593 TRP A CA 1
ATOM 4583 C C . TRP A 1 593 ? 11.147 13.775 27.245 1.00 91.38 593 TRP A C 1
ATOM 4585 O O . TRP A 1 593 ? 10.023 13.267 27.285 1.00 91.38 593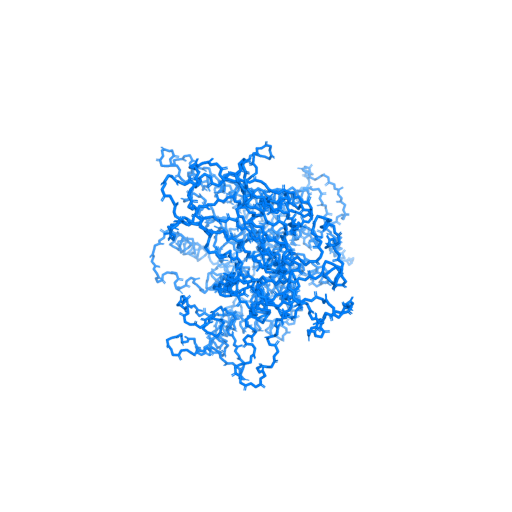 TRP A O 1
ATOM 4595 N N . LEU A 1 594 ? 11.363 15.070 27.490 1.00 92.38 594 LEU A N 1
ATOM 4596 C CA . LEU A 1 594 ? 10.290 15.991 27.838 1.00 92.38 594 LEU A CA 1
ATOM 4597 C C . LEU A 1 594 ? 9.275 16.130 26.697 1.00 92.38 594 LEU A C 1
ATOM 4599 O O . LEU A 1 594 ? 8.079 15.965 26.933 1.00 92.38 594 LEU A O 1
ATOM 4603 N N . ALA A 1 595 ? 9.747 16.399 25.479 1.00 90.69 595 ALA A N 1
ATOM 4604 C CA . ALA A 1 595 ? 8.909 16.707 24.325 1.00 90.69 595 ALA A CA 1
ATOM 4605 C C . ALA A 1 595 ? 8.141 15.489 23.790 1.00 90.69 595 ALA A C 1
ATOM 4607 O O . ALA A 1 595 ? 6.945 15.593 23.517 1.00 90.69 595 ALA A O 1
ATOM 4608 N N . TYR A 1 596 ? 8.804 14.336 23.654 1.00 92.06 596 TYR A N 1
ATOM 4609 C CA . TYR A 1 596 ? 8.234 13.182 22.948 1.00 92.06 596 TYR A CA 1
ATOM 4610 C C . TYR A 1 596 ? 7.577 12.149 23.860 1.00 92.06 596 TYR A C 1
ATOM 4612 O O . TYR A 1 596 ? 6.753 11.369 23.386 1.00 92.06 596 TYR A O 1
ATOM 4620 N N . PHE A 1 597 ? 7.897 12.146 25.159 1.00 92.88 597 PHE A N 1
ATOM 4621 C CA . PHE A 1 597 ? 7.372 11.148 26.092 1.00 92.88 597 PHE A CA 1
ATOM 4622 C C . PHE A 1 597 ? 6.671 11.765 27.302 1.00 92.88 597 PHE A C 1
ATOM 4624 O O . PHE A 1 597 ? 5.468 11.572 27.471 1.00 92.88 597 PHE A O 1
ATOM 4631 N N . ILE A 1 598 ? 7.383 12.532 28.132 1.00 94.19 598 ILE A N 1
ATOM 4632 C CA . ILE A 1 598 ? 6.867 12.993 29.430 1.00 94.19 598 ILE A CA 1
ATOM 4633 C C . ILE A 1 598 ? 5.660 13.914 29.248 1.00 94.19 598 ILE A C 1
ATOM 4635 O O . ILE A 1 598 ? 4.623 13.661 29.857 1.00 94.19 598 ILE A O 1
ATOM 4639 N N . LEU A 1 599 ? 5.754 14.955 28.414 1.00 95.25 599 LEU A N 1
ATOM 4640 C CA . LEU A 1 599 ? 4.662 15.915 28.236 1.00 95.25 599 LEU A CA 1
ATOM 4641 C C . LEU A 1 599 ? 3.413 15.278 27.588 1.00 95.25 599 LEU A C 1
ATOM 4643 O O . LEU A 1 599 ? 2.330 15.430 28.166 1.00 95.25 599 LEU A O 1
ATOM 4647 N N . PRO A 1 600 ? 3.507 14.521 26.469 1.00 96.19 600 PRO A N 1
ATOM 4648 C CA . PRO A 1 600 ? 2.351 13.825 25.901 1.00 96.19 600 PRO A CA 1
ATOM 4649 C C . PRO A 1 600 ? 1.700 12.842 26.883 1.00 96.19 600 PRO A C 1
ATOM 4651 O O . PRO A 1 600 ? 0.474 12.824 27.010 1.00 96.19 600 PRO A O 1
ATOM 4654 N N . MET A 1 601 ? 2.502 12.061 27.619 1.00 96.75 601 MET A N 1
ATOM 4655 C CA . MET A 1 601 ? 1.993 11.094 28.596 1.00 96.75 601 MET A CA 1
ATOM 4656 C C . MET A 1 601 ? 1.355 11.775 29.807 1.00 96.75 601 MET A C 1
ATOM 4658 O O . MET A 1 601 ? 0.270 11.371 30.223 1.00 96.75 601 MET A O 1
ATOM 4662 N N . LEU A 1 602 ? 1.972 12.827 30.351 1.00 96.62 602 LEU A N 1
ATOM 4663 C CA . LEU A 1 602 ? 1.413 13.605 31.457 1.00 96.62 602 LEU A CA 1
ATOM 4664 C C . LEU A 1 602 ? 0.058 14.199 31.062 1.00 96.62 602 LEU A C 1
ATOM 4666 O O . LEU A 1 602 ? -0.905 14.087 31.822 1.00 96.62 602 LEU A O 1
ATOM 4670 N N . LEU A 1 603 ? -0.041 14.784 29.865 1.00 96.12 603 LEU A N 1
ATOM 4671 C CA . LEU A 1 603 ? -1.290 15.348 29.360 1.00 96.12 603 LEU A CA 1
ATOM 4672 C C . LEU A 1 603 ? -2.357 14.258 29.168 1.00 96.12 603 LEU A C 1
ATOM 4674 O O . LEU A 1 603 ? -3.488 14.433 29.622 1.00 96.12 603 LEU A O 1
ATOM 4678 N N . ALA A 1 604 ? -1.994 13.111 28.583 1.00 96.81 604 ALA A N 1
ATOM 4679 C CA . ALA A 1 604 ? -2.893 11.969 28.405 1.00 96.81 604 ALA A CA 1
ATOM 4680 C C . ALA A 1 604 ? -3.428 11.431 29.742 1.00 96.81 604 ALA A C 1
ATOM 4682 O O . ALA A 1 604 ? -4.636 11.233 29.893 1.00 96.81 604 ALA A O 1
ATOM 4683 N N . VAL A 1 605 ? -2.544 11.214 30.722 1.00 95.50 605 VAL A N 1
ATOM 4684 C CA . VAL A 1 605 ? -2.901 10.725 32.063 1.00 95.50 605 VAL A CA 1
ATOM 4685 C C . VAL A 1 605 ? -3.770 11.744 32.790 1.00 95.50 605 VAL A C 1
ATOM 4687 O O . VAL A 1 605 ? -4.806 11.373 33.340 1.00 95.50 605 VAL A O 1
ATOM 4690 N N . THR A 1 606 ? -3.398 13.025 32.754 1.00 94.88 606 THR A N 1
ATOM 4691 C CA . THR A 1 606 ? -4.159 14.100 33.406 1.00 94.88 606 THR A CA 1
ATOM 4692 C C . THR A 1 606 ? -5.565 14.186 32.826 1.00 94.88 606 THR A C 1
ATOM 4694 O O . THR A 1 606 ? -6.536 14.147 33.578 1.00 94.88 606 THR A O 1
ATOM 4697 N N . LEU A 1 607 ? -5.705 14.216 31.497 1.00 93.81 607 LEU A N 1
ATOM 4698 C CA . LEU A 1 607 ? -7.013 14.219 30.839 1.00 93.81 607 LEU A CA 1
ATOM 4699 C C . LEU A 1 607 ? -7.831 12.976 31.213 1.00 93.81 607 LEU A C 1
ATOM 4701 O O . LEU A 1 607 ? -8.983 13.111 31.629 1.00 93.81 607 LEU A O 1
ATOM 4705 N N . ALA A 1 608 ? -7.245 11.779 31.123 1.00 92.94 608 ALA A N 1
ATOM 4706 C CA . ALA A 1 608 ? -7.931 10.531 31.449 1.00 92.94 608 ALA A CA 1
ATOM 4707 C C . ALA A 1 608 ? -8.434 10.508 32.902 1.00 92.94 608 ALA A C 1
ATOM 4709 O O . ALA A 1 608 ? -9.607 10.222 33.146 1.00 92.94 608 ALA A O 1
ATOM 4710 N N . VAL A 1 609 ? -7.571 10.846 33.865 1.00 91.38 609 VAL A N 1
ATOM 4711 C CA . VAL A 1 609 ? -7.897 10.826 35.298 1.00 91.38 609 VAL A CA 1
ATOM 4712 C C . VAL A 1 609 ? -8.894 11.926 35.652 1.00 91.38 609 VAL A C 1
ATOM 4714 O O . VAL A 1 609 ? -9.891 11.638 36.314 1.00 91.38 609 VAL A O 1
ATOM 4717 N N . CYS A 1 610 ? -8.694 13.160 35.181 1.00 90.75 610 CYS A N 1
ATOM 4718 C CA . CYS A 1 610 ? -9.608 14.267 35.461 1.00 90.75 610 CYS A CA 1
ATOM 4719 C C . CYS A 1 610 ? -11.020 13.986 34.936 1.00 90.75 610 CYS A C 1
ATOM 4721 O O . CYS A 1 610 ? -11.996 14.222 35.651 1.00 90.75 610 CYS A O 1
ATOM 4723 N N . PHE A 1 611 ? -11.158 13.460 33.715 1.00 90.38 611 PHE A N 1
ATOM 4724 C CA . PHE A 1 611 ? -12.474 13.103 33.182 1.00 90.38 611 PHE A CA 1
ATOM 4725 C C . PHE A 1 611 ? -13.079 11.884 33.885 1.00 90.38 611 PHE A C 1
ATOM 4727 O O . PHE A 1 611 ? -14.278 11.898 34.155 1.00 90.38 611 PHE A O 1
ATOM 4734 N N . ALA A 1 612 ? -12.281 10.876 34.252 1.00 86.62 612 ALA A N 1
ATOM 4735 C CA . ALA A 1 612 ? -12.765 9.723 35.015 1.00 86.62 612 ALA A CA 1
ATOM 4736 C C . ALA A 1 612 ? -13.264 10.106 36.424 1.00 86.62 612 ALA A C 1
ATOM 4738 O O . ALA A 1 612 ? -14.249 9.540 36.907 1.00 86.62 612 ALA A O 1
ATOM 4739 N N . GLN A 1 613 ? -12.619 11.081 37.074 1.00 86.00 613 GLN A N 1
ATOM 4740 C CA . GLN A 1 613 ? -13.032 11.621 38.374 1.00 86.00 613 GLN A CA 1
ATOM 4741 C C . GLN A 1 613 ? -14.295 12.484 38.270 1.00 86.00 613 GLN A C 1
ATOM 4743 O O . GLN A 1 613 ? -15.198 12.342 39.091 1.00 86.00 613 GLN A O 1
ATOM 4748 N N . LYS A 1 614 ? -14.384 13.345 37.246 1.00 85.56 614 LYS A N 1
ATOM 4749 C CA . LYS A 1 614 ? -15.560 14.199 36.990 1.00 85.56 614 LYS A CA 1
ATOM 4750 C C . LYS A 1 614 ? -16.764 13.431 36.432 1.00 85.56 614 LYS A C 1
ATOM 4752 O O . LYS A 1 614 ? -17.867 13.968 36.383 1.00 85.56 614 LYS A O 1
ATOM 4757 N N . ALA A 1 615 ? -16.573 12.193 35.984 1.00 81.19 615 ALA A N 1
ATOM 4758 C CA . ALA A 1 615 ? -17.645 11.361 35.462 1.00 81.19 615 ALA A CA 1
ATOM 4759 C C . ALA A 1 615 ? -18.619 10.922 36.568 1.00 81.19 615 ALA A C 1
ATOM 4761 O O . ALA A 1 615 ? -18.208 10.455 37.641 1.00 81.19 615 ALA A O 1
ATOM 4762 N N . LYS A 1 616 ? -19.925 10.995 36.266 1.00 71.75 616 LYS A N 1
ATOM 4763 C CA . LYS A 1 616 ? -21.007 10.531 37.151 1.00 71.75 616 LYS A CA 1
ATOM 4764 C C . LYS A 1 616 ? -20.750 9.078 37.612 1.00 71.75 616 LYS A C 1
ATOM 4766 O O . LYS A 1 616 ? -20.098 8.321 36.891 1.00 71.75 616 LYS A O 1
ATOM 4771 N N . PRO A 1 617 ? -21.242 8.645 38.790 1.00 63.44 617 PRO A N 1
ATOM 4772 C CA . PRO A 1 617 ? -20.900 7.342 39.381 1.00 63.44 617 PRO A CA 1
ATOM 4773 C C . PRO A 1 617 ? -21.054 6.131 38.446 1.00 63.44 617 PRO A C 1
ATOM 4775 O O . PRO A 1 617 ? -20.235 5.219 38.507 1.00 63.44 617 PRO A O 1
ATOM 4778 N N . ALA A 1 618 ? -22.041 6.162 37.547 1.00 62.31 618 ALA A N 1
ATOM 4779 C CA . ALA A 1 618 ? -22.321 5.118 36.559 1.00 62.31 618 ALA A CA 1
ATOM 4780 C C . ALA A 1 618 ? -22.230 5.600 35.097 1.00 62.31 618 ALA A C 1
ATOM 4782 O O . ALA A 1 618 ? -22.751 4.950 34.192 1.00 62.31 618 ALA A O 1
ATOM 4783 N N . GLY A 1 619 ? -21.616 6.759 34.867 1.00 69.81 619 GLY A N 1
ATOM 4784 C CA . GLY A 1 619 ? -21.622 7.426 33.574 1.00 69.81 619 GLY A CA 1
ATOM 4785 C C . GLY A 1 619 ? -20.249 7.895 33.123 1.00 69.81 619 GLY A C 1
ATOM 4786 O O . GLY A 1 619 ? -19.236 7.626 33.762 1.00 69.81 619 GLY A O 1
ATOM 4787 N N . GLU A 1 620 ? -20.246 8.632 32.025 1.00 77.25 620 GLU A N 1
ATOM 4788 C CA . GLU A 1 620 ? -19.117 9.373 31.501 1.00 77.25 620 GLU A CA 1
ATOM 4789 C C . GLU A 1 620 ? -19.354 10.879 31.560 1.00 77.25 620 GLU A C 1
ATOM 4791 O O . GLU A 1 620 ? -20.479 11.360 31.716 1.00 77.25 620 GLU A O 1
ATOM 4796 N N . HIS A 1 621 ? -18.272 11.635 31.401 1.00 79.38 621 HIS A N 1
ATOM 4797 C CA . HIS A 1 621 ? -18.362 13.064 31.166 1.00 79.38 621 HIS A CA 1
ATOM 4798 C C . HIS A 1 621 ? -18.698 13.327 29.682 1.00 79.38 621 HIS A C 1
ATOM 4800 O O . HIS A 1 621 ? -17.888 12.957 28.830 1.00 79.38 621 HIS A O 1
ATOM 4806 N N . PRO A 1 622 ? -19.802 14.027 29.344 1.00 75.81 622 PRO A N 1
ATOM 4807 C CA . PRO A 1 622 ? -20.260 14.210 27.955 1.00 75.81 622 PRO A CA 1
ATOM 4808 C C . PRO A 1 622 ? -19.233 14.851 27.009 1.00 75.81 622 PRO A C 1
ATOM 4810 O O . PRO A 1 622 ? -19.284 14.674 25.794 1.00 75.81 622 PRO A O 1
ATOM 4813 N N . ALA A 1 623 ? -18.294 15.623 27.560 1.00 85.19 623 ALA A N 1
ATOM 4814 C CA . ALA A 1 623 ? -17.225 16.255 26.791 1.00 85.19 623 ALA A CA 1
ATOM 4815 C C . ALA A 1 623 ? -16.012 15.343 26.504 1.00 85.19 623 ALA A C 1
ATOM 4817 O O . ALA A 1 623 ? -15.157 15.735 25.708 1.00 85.19 623 ALA A O 1
ATOM 4818 N N . PHE A 1 624 ? -15.884 14.166 27.131 1.00 90.62 624 PHE A N 1
ATOM 4819 C CA . PHE A 1 624 ? -14.655 13.368 27.039 1.00 90.62 624 PHE A CA 1
ATOM 4820 C C . PHE A 1 624 ? -14.365 12.902 25.609 1.00 90.62 624 PHE A C 1
ATOM 4822 O O . PHE A 1 624 ? -13.284 13.188 25.113 1.00 90.62 624 PHE A O 1
ATOM 4829 N N . ILE A 1 625 ? -15.323 12.268 24.919 1.00 91.62 625 ILE A N 1
ATOM 4830 C CA . ILE A 1 625 ? -15.124 11.737 23.555 1.00 91.62 625 ILE A CA 1
ATOM 4831 C C . ILE A 1 625 ? -14.612 12.817 22.592 1.00 91.62 625 ILE A C 1
ATOM 4833 O O . ILE A 1 625 ? -13.679 12.582 21.828 1.00 91.62 625 ILE A O 1
ATOM 4837 N N . ARG A 1 626 ? -15.178 14.029 22.667 1.00 91.31 626 ARG A N 1
ATOM 4838 C CA . ARG A 1 626 ? -14.738 15.168 21.849 1.00 91.31 626 ARG A CA 1
ATOM 4839 C C . ARG A 1 626 ? -13.293 15.564 22.156 1.00 91.31 626 ARG A C 1
ATOM 4841 O O . ARG A 1 626 ? -12.505 15.745 21.233 1.00 91.31 626 ARG A O 1
ATOM 4848 N N . ASN A 1 627 ? -12.957 15.722 23.436 1.00 92.81 627 ASN A N 1
ATOM 4849 C CA . ASN A 1 627 ? -11.613 16.132 23.848 1.00 92.81 627 ASN A CA 1
ATOM 4850 C C . ASN A 1 627 ? -10.575 15.041 23.565 1.00 92.81 627 ASN A C 1
ATOM 4852 O O . ASN A 1 627 ? -9.473 15.358 23.136 1.00 92.81 627 ASN A O 1
ATOM 4856 N N . ALA A 1 628 ? -10.941 13.770 23.736 1.00 95.19 628 ALA A N 1
ATOM 4857 C CA . ALA A 1 628 ? -10.107 12.634 23.376 1.00 95.19 628 ALA A CA 1
ATOM 4858 C C . ALA A 1 628 ? -9.836 12.603 21.868 1.00 95.19 628 ALA A C 1
ATOM 4860 O O . ALA A 1 628 ? -8.690 12.434 21.471 1.00 95.19 628 ALA A O 1
ATOM 4861 N N . LEU A 1 629 ? -10.849 12.848 21.025 1.00 96.25 629 LEU A N 1
ATOM 4862 C CA . LEU A 1 629 ? -10.662 12.908 19.572 1.00 96.25 629 LEU A CA 1
ATOM 4863 C C . LEU A 1 629 ? -9.686 14.022 19.178 1.00 96.25 629 LEU A C 1
ATOM 4865 O O . LEU A 1 629 ? -8.764 13.769 18.408 1.00 96.25 629 LEU A O 1
ATOM 4869 N N . LEU A 1 630 ? -9.852 15.228 19.729 1.00 96.81 630 LEU A N 1
ATOM 4870 C CA . LEU A 1 630 ? -8.946 16.356 19.479 1.00 96.81 630 LEU A CA 1
ATOM 4871 C C . LEU A 1 630 ? -7.521 16.058 19.954 1.00 96.81 630 LEU A C 1
ATOM 4873 O O . LEU A 1 630 ? -6.570 16.270 19.205 1.00 96.81 630 LEU A O 1
ATOM 4877 N N . PHE A 1 631 ? -7.383 15.530 21.172 1.00 97.56 631 PHE A N 1
ATOM 4878 C CA . PHE A 1 631 ? -6.096 15.149 21.741 1.00 97.56 631 PHE A CA 1
ATOM 4879 C C . PHE A 1 631 ? -5.394 14.098 20.874 1.00 97.56 631 PHE A C 1
ATOM 4881 O O . PHE A 1 631 ? -4.290 14.343 20.401 1.00 97.56 631 PHE A O 1
ATOM 4888 N N . CYS A 1 632 ? -6.041 12.960 20.608 1.00 97.88 632 CYS A N 1
ATOM 4889 C CA . CYS A 1 632 ? -5.466 11.880 19.807 1.00 97.88 632 CYS A CA 1
ATOM 4890 C C . CYS A 1 632 ? -5.090 12.365 18.404 1.00 97.88 632 CYS A C 1
ATOM 4892 O O . CYS A 1 632 ? -4.008 12.048 17.922 1.00 97.88 632 CYS A O 1
ATOM 4894 N N . THR A 1 633 ? -5.949 13.170 17.770 1.00 97.94 633 THR A N 1
ATOM 4895 C CA . THR A 1 633 ? -5.699 13.703 16.424 1.00 97.94 633 THR A CA 1
ATOM 4896 C C . THR A 1 633 ? -4.375 14.462 16.367 1.00 97.94 633 THR A C 1
ATOM 4898 O O . THR A 1 633 ? -3.519 14.139 15.547 1.00 97.94 633 THR A O 1
ATOM 4901 N N . TRP A 1 634 ? -4.178 15.433 17.262 1.00 97.50 634 TRP A N 1
ATOM 4902 C CA . TRP A 1 634 ? -2.994 16.293 17.226 1.00 97.50 634 TRP A CA 1
ATOM 4903 C C . TRP A 1 634 ? -1.755 15.662 17.852 1.00 97.50 634 TRP A C 1
ATOM 4905 O O . TRP A 1 634 ? -0.657 15.906 17.359 1.00 97.50 634 TRP A O 1
ATOM 4915 N N . VAL A 1 635 ? -1.896 14.827 18.885 1.00 97.06 635 VAL A N 1
ATOM 4916 C CA . VAL A 1 635 ? -0.744 14.126 19.471 1.00 97.06 635 VAL A CA 1
ATOM 4917 C C . VAL A 1 635 ? -0.172 13.109 18.489 1.00 97.06 635 VAL A C 1
ATOM 4919 O O . VAL A 1 635 ? 1.039 13.096 18.288 1.00 97.06 635 VAL A O 1
ATOM 4922 N N . TYR A 1 636 ? -1.004 12.296 17.831 1.00 96.12 636 TYR A N 1
ATOM 4923 C CA . TYR A 1 636 ? -0.490 11.326 16.860 1.00 96.12 636 TYR A CA 1
ATOM 4924 C C . TYR A 1 636 ? 0.046 12.000 15.600 1.00 96.12 636 TYR A C 1
ATOM 4926 O O . TYR A 1 636 ? 1.107 11.603 15.126 1.00 96.12 636 TYR A O 1
ATOM 4934 N N . PHE A 1 637 ? -0.620 13.048 15.104 1.00 95.06 637 PHE A N 1
ATOM 4935 C CA . PHE A 1 637 ? -0.080 13.861 14.015 1.00 95.06 637 PHE A CA 1
ATOM 4936 C C . PHE A 1 637 ? 1.275 14.478 14.392 1.00 95.06 637 PHE A C 1
ATOM 4938 O O . PHE A 1 637 ? 2.232 14.342 13.641 1.00 95.06 637 PHE A O 1
ATOM 4945 N N . GLY A 1 638 ? 1.388 15.098 15.570 1.00 93.88 638 GLY A N 1
ATOM 4946 C CA . GLY A 1 638 ? 2.613 15.760 16.021 1.00 93.88 638 GLY A CA 1
ATOM 4947 C C . GLY A 1 638 ? 3.777 14.797 16.260 1.00 93.88 638 GLY A C 1
ATOM 4948 O O . GLY A 1 638 ? 4.888 15.064 15.807 1.00 93.88 638 GLY A O 1
ATOM 4949 N N . LEU A 1 639 ? 3.533 13.655 16.915 1.00 93.12 639 LEU A N 1
ATOM 4950 C CA . LEU A 1 639 ? 4.562 12.626 17.110 1.00 93.12 639 LEU A CA 1
ATOM 4951 C C . LEU A 1 639 ? 5.020 12.032 15.776 1.00 93.12 639 LEU A C 1
ATOM 4953 O O . LEU A 1 639 ? 6.219 11.865 15.575 1.00 93.12 639 LEU A O 1
ATOM 4957 N N . ASN A 1 640 ? 4.090 11.778 14.850 1.00 91.38 640 ASN A N 1
ATOM 4958 C CA . ASN A 1 640 ? 4.423 11.333 13.499 1.00 91.38 640 ASN A CA 1
ATOM 4959 C C . ASN A 1 640 ? 5.252 12.376 12.742 1.00 91.38 640 ASN A C 1
ATOM 4961 O O . ASN A 1 640 ? 6.244 12.029 12.101 1.00 91.38 640 ASN A O 1
ATOM 4965 N N . TYR A 1 641 ? 4.863 13.647 12.849 1.00 89.56 641 TYR A N 1
ATOM 4966 C CA . TYR A 1 641 ? 5.546 14.746 12.184 1.00 89.56 641 TYR A CA 1
ATOM 4967 C C . TYR A 1 641 ? 6.990 14.883 12.663 1.00 89.56 641 TYR A C 1
ATOM 4969 O O . TYR A 1 641 ? 7.909 14.998 11.851 1.00 89.56 641 TYR A O 1
ATOM 4977 N N . ALA A 1 642 ? 7.192 14.798 13.979 1.00 88.81 642 ALA A N 1
ATOM 4978 C CA . ALA A 1 642 ? 8.515 14.803 14.581 1.00 88.81 642 ALA A CA 1
ATOM 4979 C C . ALA A 1 642 ? 9.338 13.575 14.168 1.00 88.81 642 ALA A C 1
ATOM 4981 O O . ALA A 1 642 ? 10.495 13.725 13.787 1.00 88.81 642 ALA A O 1
ATOM 4982 N N . PHE A 1 643 ? 8.743 12.376 14.197 1.00 86.25 643 PHE A N 1
ATOM 4983 C CA . PHE A 1 643 ? 9.431 11.116 13.884 1.00 86.25 643 PHE A CA 1
ATOM 4984 C C . PHE A 1 643 ? 10.097 11.134 12.505 1.00 86.25 643 PHE A C 1
ATOM 4986 O O . PHE A 1 643 ? 11.189 10.596 12.343 1.00 86.25 643 PHE A O 1
ATOM 4993 N N . PHE A 1 644 ? 9.453 11.754 11.515 1.00 81.56 644 PHE A N 1
ATOM 4994 C CA . PHE A 1 644 ? 9.971 11.827 10.147 1.00 81.56 644 PHE A CA 1
ATOM 4995 C C . PHE A 1 644 ? 10.740 13.102 9.821 1.00 81.56 644 PHE A C 1
ATOM 4997 O O . PHE A 1 644 ? 11.216 13.219 8.693 1.00 81.56 644 PHE A O 1
ATOM 5004 N N . GLY A 1 645 ? 10.857 14.037 10.768 1.00 78.69 645 GLY A N 1
ATOM 5005 C CA . GLY A 1 645 ? 11.506 15.324 10.531 1.00 78.69 645 GLY A CA 1
ATOM 5006 C C . GLY A 1 645 ? 10.911 16.046 9.324 1.00 78.69 645 GLY A C 1
ATOM 5007 O O . GLY A 1 645 ? 11.659 16.479 8.451 1.00 78.69 645 GLY A O 1
ATOM 5008 N N . PHE A 1 646 ? 9.576 16.094 9.213 1.00 77.56 646 PHE A N 1
ATOM 5009 C CA . PHE A 1 646 ? 8.953 16.640 8.009 1.00 77.56 646 PHE A CA 1
ATOM 5010 C C . PHE A 1 646 ? 9.331 18.113 7.799 1.00 77.56 646 PHE A C 1
ATOM 5012 O O . PHE A 1 646 ? 9.191 18.915 8.733 1.00 77.56 646 PHE A O 1
ATOM 5019 N N . PRO A 1 647 ? 9.754 18.476 6.573 1.00 72.19 647 PRO A N 1
ATOM 5020 C CA . PRO A 1 647 ? 10.043 19.857 6.234 1.00 72.19 647 PRO A CA 1
ATOM 5021 C C . PRO A 1 647 ? 8.759 20.682 6.300 1.00 72.19 647 PRO A C 1
ATOM 5023 O O . PRO A 1 647 ? 7.648 20.151 6.160 1.00 72.19 647 PRO A O 1
ATOM 5026 N N . LEU A 1 648 ? 8.900 21.985 6.524 1.00 74.00 648 LEU A N 1
ATOM 5027 C CA . LEU A 1 648 ? 7.756 22.893 6.471 1.00 74.00 648 LEU A CA 1
ATOM 5028 C C . LEU A 1 648 ? 7.125 22.847 5.070 1.00 74.00 648 LEU A C 1
ATOM 5030 O O . LEU A 1 648 ? 7.785 22.544 4.083 1.00 74.00 648 LEU A O 1
ATOM 5034 N N . LEU A 1 649 ? 5.831 23.161 4.955 1.00 70.69 649 LEU A N 1
ATOM 5035 C CA . LEU A 1 649 ? 5.088 23.007 3.688 1.00 70.69 649 LEU A CA 1
ATOM 5036 C C . LEU A 1 649 ? 5.682 23.799 2.504 1.00 70.69 649 LEU A C 1
ATOM 5038 O O . LEU A 1 649 ? 5.374 23.494 1.353 1.00 70.69 649 LEU A O 1
ATOM 5042 N N . TRP A 1 650 ? 6.485 24.822 2.798 1.00 74.19 650 TRP A N 1
ATOM 5043 C CA . TRP A 1 650 ? 7.157 25.708 1.845 1.00 74.19 650 TRP A CA 1
ATOM 5044 C C . TRP A 1 650 ? 8.640 25.371 1.612 1.00 74.19 650 TRP A C 1
ATOM 5046 O O . TRP A 1 650 ? 9.317 26.106 0.898 1.00 74.19 650 TRP A O 1
ATOM 5056 N N . GLU A 1 651 ? 9.150 24.301 2.216 1.00 80.56 651 GLU A N 1
ATOM 5057 C CA . GLU A 1 651 ? 10.488 23.755 1.969 1.00 80.56 651 GLU A CA 1
ATOM 5058 C C . GLU A 1 651 ? 10.431 22.628 0.921 1.00 80.56 651 GLU A C 1
ATOM 5060 O O . GLU A 1 651 ? 9.353 22.207 0.489 1.00 80.56 651 GLU A O 1
ATOM 5065 N N . ASP A 1 652 ? 11.595 22.137 0.493 1.00 79.38 652 ASP A N 1
ATOM 5066 C CA . ASP A 1 652 ? 11.686 21.082 -0.516 1.00 79.38 652 ASP A CA 1
ATOM 5067 C C . ASP A 1 652 ? 11.004 19.784 -0.062 1.00 79.38 652 ASP A C 1
ATOM 5069 O O . ASP A 1 652 ? 11.163 19.305 1.064 1.00 79.38 652 ASP A O 1
ATOM 5073 N N . TRP A 1 653 ? 10.225 19.189 -0.967 1.00 79.81 653 TRP A N 1
ATOM 5074 C CA . TRP A 1 653 ? 9.447 17.994 -0.660 1.00 79.81 653 TRP A CA 1
ATOM 5075 C C . TRP A 1 653 ? 10.337 16.751 -0.624 1.00 79.81 653 TRP A C 1
ATOM 5077 O O . TRP A 1 653 ? 11.044 16.437 -1.580 1.00 79.81 653 TRP A O 1
ATOM 5087 N N . GLY A 1 654 ? 10.236 15.991 0.464 1.00 79.00 654 GLY A N 1
ATOM 5088 C CA . GLY A 1 654 ? 10.790 14.648 0.576 1.00 79.00 654 GLY A CA 1
ATOM 5089 C C . GLY A 1 654 ? 9.769 13.575 0.192 1.00 79.00 654 GLY A C 1
ATOM 5090 O O . GLY A 1 654 ? 8.573 13.836 0.051 1.00 79.00 654 GLY A O 1
ATOM 5091 N N . GLY A 1 655 ? 10.220 12.319 0.114 1.00 77.88 655 GLY A N 1
ATOM 5092 C CA . GLY A 1 655 ? 9.391 11.166 -0.278 1.00 77.88 655 GLY A CA 1
ATOM 5093 C C . GLY A 1 655 ? 8.204 10.837 0.644 1.00 77.88 655 GLY A C 1
ATOM 5094 O O . GLY A 1 655 ? 7.493 9.870 0.416 1.00 77.88 655 GLY A O 1
ATOM 5095 N N . ARG A 1 656 ? 7.984 11.583 1.728 1.00 78.12 656 ARG A N 1
ATOM 5096 C CA . ARG A 1 656 ? 6.845 11.398 2.645 1.00 78.12 656 ARG A CA 1
ATOM 5097 C C . ARG A 1 656 ? 6.041 12.682 2.876 1.00 78.12 656 ARG A C 1
ATOM 5099 O O . ARG A 1 656 ? 5.010 12.626 3.545 1.00 78.12 656 ARG A O 1
ATOM 5106 N N . THR A 1 657 ? 6.455 13.805 2.283 1.00 86.31 657 THR A N 1
ATOM 5107 C CA . THR A 1 657 ? 5.738 15.087 2.359 1.00 86.31 657 THR A CA 1
ATOM 5108 C C . THR A 1 657 ? 4.280 14.972 1.890 1.00 86.31 657 THR A C 1
ATOM 5110 O O . THR A 1 657 ? 3.407 15.497 2.582 1.00 86.31 657 THR A O 1
ATOM 5113 N N . PRO A 1 658 ? 3.943 14.217 0.821 1.00 88.56 658 PRO A N 1
ATOM 5114 C CA . PRO A 1 658 ? 2.547 14.036 0.418 1.00 88.56 658 PRO A CA 1
ATOM 5115 C C . PRO A 1 658 ? 1.657 13.424 1.510 1.00 88.56 658 PRO A C 1
ATOM 5117 O O . PRO A 1 658 ? 0.554 13.914 1.752 1.00 88.56 658 PRO A O 1
ATOM 5120 N N . ASN A 1 659 ? 2.131 12.398 2.226 1.00 89.44 659 ASN A N 1
ATOM 5121 C CA . ASN A 1 659 ? 1.381 11.823 3.345 1.00 89.44 659 ASN A CA 1
ATOM 5122 C C . ASN A 1 659 ? 1.247 12.812 4.506 1.00 89.44 659 ASN A C 1
ATOM 5124 O O . ASN A 1 659 ? 0.170 12.895 5.087 1.00 89.44 659 ASN A O 1
ATOM 5128 N N . ALA A 1 660 ? 2.287 13.593 4.813 1.00 89.62 660 ALA A N 1
ATOM 5129 C CA . ALA A 1 660 ? 2.211 14.628 5.845 1.00 89.62 660 ALA A CA 1
ATOM 5130 C C . ALA A 1 660 ? 1.109 15.659 5.537 1.00 89.62 660 ALA A C 1
ATOM 5132 O O . ALA A 1 660 ? 0.323 16.007 6.420 1.00 89.62 660 ALA A O 1
ATOM 5133 N N . VAL A 1 661 ? 0.982 16.076 4.271 1.00 91.56 661 VAL A N 1
ATOM 5134 C CA . VAL A 1 661 ? -0.105 16.955 3.806 1.00 91.56 661 VAL A CA 1
ATOM 5135 C C . VAL A 1 661 ? -1.470 16.282 3.974 1.00 91.56 661 VAL A C 1
ATOM 5137 O O . VAL A 1 661 ? -2.390 16.891 4.521 1.00 91.56 661 VAL A O 1
ATOM 5140 N N . LEU A 1 662 ? -1.614 15.018 3.561 1.00 93.62 662 LEU A N 1
ATOM 5141 C CA . LEU A 1 662 ? -2.864 14.263 3.729 1.00 93.62 662 LEU A CA 1
ATOM 5142 C C . LEU A 1 662 ? -3.259 14.124 5.207 1.00 93.62 662 LEU A C 1
ATOM 5144 O O . LEU A 1 662 ? -4.429 14.300 5.554 1.00 93.62 662 LEU A O 1
ATOM 5148 N N . PHE A 1 663 ? -2.295 13.849 6.085 1.00 94.88 663 PHE A N 1
ATOM 5149 C CA . PHE A 1 663 ? -2.522 13.737 7.525 1.00 94.88 663 PHE A CA 1
ATOM 5150 C C . PHE A 1 663 ? -2.888 15.085 8.140 1.00 94.88 663 PHE A C 1
ATOM 5152 O O . PHE A 1 663 ? -3.785 15.139 8.976 1.00 94.88 663 PHE A O 1
ATOM 5159 N N . PHE A 1 664 ? -2.280 16.180 7.683 1.00 95.38 664 PHE A N 1
ATOM 5160 C CA . PHE A 1 664 ? -2.655 17.524 8.112 1.00 95.38 664 PHE A CA 1
ATOM 5161 C C . PHE A 1 664 ? -4.093 17.870 7.700 1.00 95.38 664 PHE A C 1
ATOM 5163 O O . PHE A 1 664 ? -4.880 18.328 8.531 1.00 95.38 664 PHE A O 1
ATOM 5170 N N . ILE A 1 665 ? -4.482 17.579 6.452 1.00 96.62 665 ILE A N 1
ATOM 5171 C CA . ILE A 1 665 ? -5.862 17.763 5.972 1.00 96.62 665 ILE A CA 1
ATOM 5172 C C . ILE A 1 665 ? -6.842 16.943 6.822 1.00 96.62 665 ILE A C 1
ATOM 5174 O O . ILE A 1 665 ? -7.881 17.461 7.241 1.00 96.62 665 ILE A O 1
ATOM 5178 N N . ALA A 1 666 ? -6.509 15.684 7.118 1.00 98.00 666 ALA A N 1
ATOM 5179 C CA . ALA A 1 666 ? -7.321 14.834 7.981 1.00 98.00 666 ALA A CA 1
ATOM 5180 C C . ALA A 1 666 ? -7.419 15.397 9.409 1.00 98.00 666 ALA A C 1
ATOM 5182 O O . ALA A 1 666 ? -8.523 15.497 9.944 1.00 98.00 666 ALA A O 1
ATOM 5183 N N . ALA A 1 667 ? -6.309 15.833 10.010 1.00 98.06 667 ALA A N 1
ATOM 5184 C CA . ALA A 1 667 ? -6.285 16.410 11.351 1.00 98.06 667 ALA A CA 1
ATOM 5185 C C . ALA A 1 667 ? -7.143 17.678 11.456 1.00 98.06 667 ALA A C 1
ATOM 5187 O O . ALA A 1 667 ? -7.933 17.827 12.397 1.00 98.06 667 ALA A O 1
ATOM 5188 N N . VAL A 1 668 ? -7.064 18.561 10.459 1.00 97.75 668 VAL A N 1
ATOM 5189 C CA . VAL A 1 668 ? -7.929 19.742 10.357 1.00 97.75 668 VAL A CA 1
ATOM 5190 C C . VAL A 1 668 ? -9.393 19.327 10.189 1.00 97.75 668 VAL A C 1
ATOM 5192 O O . VAL A 1 668 ? -10.240 19.803 10.941 1.00 97.75 668 VAL A O 1
ATOM 5195 N N . GLY A 1 669 ? -9.716 18.407 9.277 1.00 97.50 669 GLY A N 1
ATOM 5196 C CA . GLY A 1 669 ? -11.095 17.954 9.048 1.00 97.50 669 GLY A CA 1
ATOM 5197 C C . GLY A 1 669 ? -11.742 17.300 10.278 1.00 97.50 669 GLY A C 1
ATOM 5198 O O . GLY A 1 669 ? -12.896 17.593 10.615 1.00 97.50 669 GLY A O 1
ATOM 5199 N N . LEU A 1 670 ? -10.985 16.479 11.010 1.00 97.88 670 LEU A N 1
ATOM 5200 C CA . LEU A 1 670 ? -11.405 15.887 12.284 1.00 97.88 670 LEU A CA 1
ATOM 5201 C C . LEU A 1 670 ? -11.606 16.956 13.364 1.00 97.88 670 LEU A C 1
ATOM 5203 O O . LEU A 1 670 ? -12.605 16.922 14.085 1.00 97.88 670 LEU A O 1
ATOM 5207 N N . THR A 1 671 ? -10.714 17.946 13.431 1.00 96.81 671 THR A N 1
ATOM 5208 C CA . THR A 1 671 ? -10.820 19.085 14.356 1.00 96.81 671 THR A CA 1
ATOM 5209 C C . THR A 1 671 ? -12.064 19.923 14.075 1.00 96.81 671 THR A C 1
ATOM 5211 O O . THR A 1 671 ? -12.833 20.222 14.991 1.00 96.81 671 THR A O 1
ATOM 5214 N N . LEU A 1 672 ? -12.310 20.250 12.803 1.00 94.88 672 LEU A N 1
ATOM 5215 C CA . LEU A 1 672 ? -13.499 20.983 12.376 1.00 94.88 672 LEU A CA 1
ATOM 5216 C C . LEU A 1 672 ? -14.772 20.213 12.745 1.00 94.88 672 LEU A C 1
ATOM 5218 O O . LEU A 1 672 ? -15.703 20.779 13.319 1.00 94.88 672 LEU A O 1
ATOM 5222 N N . THR A 1 673 ? -14.788 18.904 12.495 1.00 93.44 673 THR A N 1
ATOM 5223 C CA . THR A 1 673 ? -15.911 18.033 12.863 1.00 93.44 673 THR A CA 1
ATOM 5224 C C . THR A 1 673 ? -16.142 18.031 14.377 1.00 93.44 673 THR A C 1
ATOM 5226 O O . THR A 1 673 ? -17.271 18.213 14.829 1.00 93.44 673 THR A O 1
ATOM 5229 N N . ALA A 1 674 ? -15.090 17.895 15.185 1.00 91.94 674 ALA A N 1
ATOM 5230 C CA . ALA A 1 674 ? -15.202 17.836 16.641 1.00 91.94 674 ALA A CA 1
ATOM 5231 C C . ALA A 1 674 ? -15.649 19.167 17.281 1.00 91.94 674 ALA A C 1
ATOM 5233 O O . ALA A 1 674 ? -16.402 19.154 18.262 1.00 91.94 674 ALA A O 1
ATOM 5234 N N . LEU A 1 675 ? -15.195 20.308 16.749 1.00 89.56 675 LEU A N 1
ATOM 5235 C CA . LEU A 1 675 ? -15.456 21.638 17.318 1.00 89.56 675 LEU A CA 1
ATOM 5236 C C . LEU A 1 675 ? -16.753 22.280 16.821 1.00 89.56 675 LEU A C 1
ATOM 5238 O O . LEU A 1 675 ? -17.438 22.954 17.599 1.00 89.56 675 LEU A O 1
ATOM 5242 N N . PHE A 1 676 ? -17.081 22.093 15.543 1.00 88.44 676 PHE A N 1
ATOM 5243 C CA . PHE A 1 676 ? -18.157 22.833 14.887 1.00 88.44 676 PHE A CA 1
ATOM 5244 C C . PHE A 1 676 ? -19.374 21.975 14.555 1.00 88.44 676 PHE A C 1
ATOM 5246 O O . PHE A 1 676 ? -20.461 22.525 14.404 1.00 88.44 676 PHE A O 1
ATOM 5253 N N . PHE A 1 677 ? -19.263 20.652 14.431 1.00 87.56 677 PHE A N 1
ATOM 5254 C CA . PHE A 1 677 ? -20.443 19.842 14.136 1.00 87.56 677 PHE A CA 1
ATOM 5255 C C . PHE A 1 677 ? -21.188 19.466 15.423 1.00 87.56 677 PHE A C 1
ATOM 5257 O O . PHE A 1 677 ? -20.619 18.918 16.367 1.00 87.56 677 PHE A O 1
ATOM 5264 N N . SER A 1 678 ? -22.494 19.746 15.467 1.00 84.88 678 SER A N 1
ATOM 5265 C CA . SER A 1 678 ? -23.389 19.291 16.535 1.00 84.88 678 SER A CA 1
ATOM 5266 C C . SER A 1 678 ? -24.189 18.077 16.054 1.00 84.88 678 SER A C 1
ATOM 5268 O O . SER A 1 678 ? -25.144 18.268 15.294 1.00 84.88 678 SER A O 1
ATOM 5270 N N . PRO A 1 679 ? -23.884 16.839 16.496 1.00 79.94 679 PRO A N 1
ATOM 5271 C CA . PRO A 1 679 ? -24.583 15.662 15.980 1.00 79.94 679 PRO A CA 1
ATOM 5272 C C . PRO A 1 679 ? -26.057 15.600 16.415 1.00 79.94 679 PRO A C 1
ATOM 5274 O O . PRO A 1 679 ? -26.900 15.156 15.639 1.00 79.94 679 PRO A O 1
ATOM 5277 N N . LEU A 1 680 ? -26.391 16.130 17.603 1.00 74.31 680 LEU A N 1
ATOM 5278 C CA . LEU A 1 680 ? -27.782 16.283 18.064 1.00 74.31 680 LEU A CA 1
ATOM 5279 C C . LEU A 1 680 ? -28.569 17.269 17.192 1.00 74.31 680 LEU A C 1
ATOM 5281 O O . LEU A 1 680 ? -29.710 17.004 16.830 1.00 74.31 680 LEU A O 1
ATOM 5285 N N . GLY A 1 681 ? -27.956 18.405 16.846 1.00 69.44 681 GLY A N 1
ATOM 5286 C CA . GLY A 1 681 ? -28.612 19.467 16.077 1.00 69.44 681 GLY A CA 1
ATOM 5287 C C . GLY A 1 681 ? -28.485 19.332 14.558 1.00 69.44 681 GLY A C 1
ATOM 5288 O O . GLY A 1 681 ? -29.070 20.140 13.846 1.00 69.44 681 GLY A O 1
ATOM 5289 N N . ARG A 1 682 ? -27.686 18.372 14.068 1.00 78.25 682 ARG A N 1
ATOM 5290 C CA . ARG A 1 682 ? -27.307 18.174 12.652 1.00 78.25 682 ARG A CA 1
ATOM 5291 C C . ARG A 1 682 ? -26.878 19.458 11.934 1.00 78.25 682 ARG A C 1
ATOM 5293 O O . ARG A 1 682 ? -27.143 19.636 10.749 1.00 78.25 682 ARG A O 1
ATOM 5300 N N . ARG A 1 683 ? -26.226 20.362 12.659 1.00 78.50 683 ARG A N 1
ATOM 5301 C CA . ARG A 1 683 ? -25.863 21.695 12.173 1.00 78.50 683 ARG A CA 1
ATOM 5302 C C . ARG A 1 683 ? -24.440 22.042 12.566 1.00 78.50 683 ARG A C 1
ATOM 5304 O O . ARG A 1 683 ? -23.967 21.625 13.627 1.00 78.50 683 ARG A O 1
ATOM 5311 N N . TRP A 1 684 ? -23.798 22.822 11.709 1.00 79.06 684 TRP A N 1
ATOM 5312 C CA . TRP A 1 684 ? -22.498 23.417 11.972 1.00 79.06 684 TRP A CA 1
ATOM 5313 C C . TRP A 1 684 ? -22.698 24.662 12.839 1.00 79.06 684 TRP A C 1
ATOM 5315 O O . TRP A 1 684 ? -23.361 25.612 12.429 1.00 79.06 684 TRP A O 1
ATOM 5325 N N . GLN A 1 685 ? -22.203 24.622 14.072 1.00 75.25 685 GLN A N 1
ATOM 5326 C CA . GLN A 1 685 ? -22.242 25.706 15.046 1.00 75.25 685 GLN A CA 1
ATOM 5327 C C . GLN A 1 685 ? -20.980 25.679 15.903 1.00 75.25 685 GLN A C 1
ATOM 5329 O O . GLN A 1 685 ? -20.631 24.645 16.471 1.00 75.25 685 GLN A O 1
ATOM 5334 N N . TRP A 1 686 ? -20.329 26.830 16.052 1.00 59.69 686 TRP A N 1
ATOM 5335 C CA . TRP A 1 686 ? -19.198 26.983 16.962 1.00 59.69 686 TRP A CA 1
ATOM 5336 C C . TRP A 1 686 ? -19.650 26.758 18.411 1.00 59.69 686 TRP A C 1
ATOM 5338 O O . TRP A 1 686 ? -20.453 27.521 18.946 1.00 59.69 686 TRP A O 1
ATOM 5348 N N . LYS A 1 687 ? -19.153 25.689 19.045 1.00 58.31 687 LYS A N 1
ATOM 5349 C CA . LYS A 1 687 ? -19.475 25.324 20.436 1.00 58.31 687 LYS A CA 1
ATOM 5350 C C . LYS A 1 687 ? -18.300 25.485 21.402 1.00 58.31 687 LYS A C 1
ATOM 5352 O O . LYS A 1 687 ? -18.357 24.926 22.495 1.00 58.31 687 LYS A O 1
ATOM 5357 N N . ALA A 1 688 ? -17.260 26.238 21.033 1.00 45.50 688 ALA A N 1
ATOM 5358 C CA . ALA A 1 688 ? -16.040 26.355 21.838 1.00 45.50 688 ALA A CA 1
ATOM 5359 C C . ALA A 1 688 ? -16.287 26.843 23.280 1.00 45.50 688 ALA A C 1
ATOM 5361 O O . ALA A 1 688 ? -15.452 26.601 24.144 1.00 45.50 688 ALA A O 1
ATOM 5362 N N . TRP A 1 689 ? -17.446 27.451 23.572 1.00 41.53 689 TRP A N 1
ATOM 5363 C CA . TRP A 1 689 ? -17.808 27.864 24.927 1.00 41.53 689 TRP A CA 1
ATOM 5364 C C . TRP A 1 689 ? -19.326 28.074 25.104 1.00 41.53 689 TRP A C 1
ATOM 5366 O O . TRP A 1 689 ? -19.805 29.191 25.261 1.00 41.53 689 TRP A O 1
ATOM 5376 N N . GLN A 1 690 ? -20.131 27.006 25.069 1.00 41.66 690 GLN A N 1
ATOM 5377 C CA . GLN A 1 690 ? -21.427 27.065 25.766 1.00 41.66 690 GLN A CA 1
ATOM 5378 C C . GLN A 1 690 ? -21.175 26.741 27.237 1.00 41.66 690 GLN A C 1
ATOM 5380 O O . GLN A 1 690 ? -20.557 25.724 27.532 1.00 41.66 690 GLN A O 1
ATOM 5385 N N . ARG A 1 691 ? -21.602 27.636 28.131 1.00 37.22 691 ARG A N 1
ATOM 5386 C CA . ARG A 1 691 ? -21.370 27.587 29.583 1.00 37.22 691 ARG A CA 1
ATOM 5387 C C . ARG A 1 691 ? -22.251 26.550 30.304 1.00 37.22 691 ARG A C 1
ATOM 5389 O O . ARG A 1 691 ? -22.026 26.296 31.476 1.00 37.22 691 ARG A O 1
ATOM 5396 N N . ASP A 1 692 ? -23.166 25.906 29.579 1.00 35.97 692 ASP A N 1
ATOM 5397 C CA . ASP A 1 692 ? -24.168 24.981 30.118 1.00 35.97 692 ASP A CA 1
ATOM 5398 C C . ASP A 1 692 ? -23.762 23.514 29.873 1.00 35.97 692 ASP A C 1
ATOM 5400 O O . ASP A 1 692 ? -24.392 22.797 29.091 1.00 35.97 692 ASP A O 1
ATOM 5404 N N . TRP A 1 693 ? -22.657 23.078 30.486 1.00 45.25 693 TRP A N 1
ATOM 5405 C CA . TRP A 1 693 ? -22.263 21.656 30.539 1.00 45.25 693 TRP A CA 1
ATOM 5406 C C . TRP A 1 693 ? -22.504 21.020 31.921 1.00 45.25 693 TRP A C 1
ATOM 5408 O O . TRP A 1 693 ? -21.921 19.969 32.197 1.00 45.25 693 TRP A O 1
ATOM 5418 N N . ASP A 1 694 ? -23.339 21.642 32.759 1.00 33.69 694 ASP A N 1
ATOM 5419 C CA . ASP A 1 694 ? -23.771 21.096 34.057 1.00 33.69 694 ASP A CA 1
ATOM 5420 C C . ASP A 1 694 ? -24.695 19.866 33.912 1.00 33.69 694 ASP A C 1
ATOM 5422 O O . ASP A 1 694 ? -25.601 19.880 33.042 1.00 33.69 694 ASP A O 1
#

Radius of gyration: 31.88 Å; chains: 1; bounding box: 91×58×92 Å